Protein 6XIP (pdb70)

Solvent-accessible surface area: 19230 Å² total; per-residue (Å²): 135,82,83,75,28,68,46,0,53,71,0,0,72,21,0,23,35,2,0,84,48,36,43,7,85,49,18,71,165,52,32,60,90,0,48,97,21,26,56,31,0,63,147,8,183,72,22,90,52,0,21,76,49,0,4,4,0,0,0,2,1,12,30,44,94,70,37,26,95,31,97,118,93,123,63,55,160,90,26,63,65,42,20,68,79,0,18,54,30,0,156,113,3,100,32,110,13,0,38,48,0,25,65,16,8,119,74,30,0,18,0,62,54,38,0,26,54,93,93,64,22,138,2,67,0,18,0,34,60,30,105,10,12,113,130,10,10,118,51,86,50,1,64,0,6,75,13,81,0,94,19,92,96,2,31,23,65,94,93,136,86,8,106,62,104,62,11,40,130,134,48,6,111,118,22,34,60,62,0,49,2,36,0,49,42,22,157,111,96,93,63,29,81,68,0,48,70,0,0,73,19,0,23,42,2,0,115,60,26,178,19,112,96,113,31,156,59,36,60,55,0,46,98,19,25,53,34,0,66,135,3,184,73,15,93,62,0,18,49,45,0,5,4,0,0,0,1,0,14,20,48,138,79,44,25,88,22,38,125,16,36,122,159,151,191,65,143,86,21,61,64,52,15,63,79,0,8,54,39,0,124,137,4,93,30,115,14,0,37,41,0,14,54,12,6,40,48,29,0,25,0,53,43,34,1,28,34,90,73,64,24,103,1,49,0,20,0,31,62,52,108,12,15,87,34,9,11,114,51,78,48,0,62,0,7,79,12,87,1,94,13,86,71,2,23,20,58,97,88,136,112,7,128,53,100,63,14,34,130,124,39,11,106,114,24,30,61,59,0,59,1,16,0,51,18,42,95,77,60

Foldseek 3Di:
DVVVLVVLLVVLVVLLVVCVVLVCVVVPVVNVLSVVLSVCSVVPPDVVSNVVSVVVNVVVVVVPPPSDDVVD/DVVVVVVVVVVVVVVVVLVVVVDPLSVQQVVCVVVVWHWPDPDDDDFFDKTKTKAFALVSCVVADDPQWGQHSNFIWGWDFKAAPVRHTDDPVQSDPVRRVVTRDTIMTMTTTHD/DVVCLVVLLVVLVVLLVVVVVLCPDPPDPVNVLSVVLSVCSNVDDDVVSNVVSVVVNVVVVVPPPPSDDVVVVVD/DVVVVVVVVVVVVVVVVLVVVVDPLSVQQVVCVVVVFHWPDDDDLAQPDKTKTKAFALVSCVVADDQQWGQHSNFIWGWDFKAAPVRHTDDPVQSDPVNRVVTHDTIMTITGTDDHD

GO terms:
  GO:0060090 molecular adaptor activity (F, IDA)
  GO:0039718 double membrane vesicle viral factory (C, IDA)
  GO:0005737 cytoplasm (C, IDA)
  GO:0039606 symbiont-mediated suppression of host translation initiation (P, IDA)
  GO:0039694 viral RNA genome replication (P, IDA)
  GO:0003724 RNA helicase activity (F, IDA)
  GO:0052170 symbiont-mediated suppression of host innate immune response (P, IDA)
  GO:0140311 protein sequestering activity (F, IDA)
  GO:0004843 cysteine-type deubiquitinase activity (F, EXP)
  GO:0042025 host cell nucleus (C, EXP)
  GO:0044165 host cell endoplasmic reticulum (C, EXP)
  GO:0044174 host cell endosome (C, EXP)
  GO:0044177 host cell Golgi apparatus (C, EXP)
  GO:0030430 host cell cytoplasm (C, EXP)
  GO:0034062 5'-3' RNA polymerase activity (F, EXP)
  GO:0000175 3'-5'-RNA exonuclease activity (F, TAS)
  GO:0062243 double membrane vesicle viral factory outer membrane (C, TAS)
  GO:0003968 RNA-directed RNA polymerase activity (F, TAS)
  GO:0016892 RNA endonuclease activity producing 3'-phosphomonoesters, hydrolytic mechanism (F, TAS)
  GO:0032574 5'-3' RNA helicase activity (F, TAS)

B-factor: mean 35.48, std 13.82, range [15.87, 94.34]

Radius of gyration: 24.11 Å; Cα contacts (8 Å, |Δi|>4): 597; chains: 4; bounding box: 56×61×61 Å

Nearest PDB structures (foldseek):
  6xip-assembly1_B  TM=9.701E-01  e=1.109E-21  Severe acute respiratory syndrome coronavirus 2
  2ahm-assembly1_F-2  TM=9.724E-01  e=2.966E-21  Severe acute respiratory syndrome-related coronavirus
  2ahm-assembly1_E-2  TM=9.595E-01  e=5.669E-20  Severe acute respiratory syndrome-related coronavirus
  2ahm-assembly1_G  TM=9.349E-01  e=5.331E-20  Severe acute respiratory syndrome-related coronavirus
  3ub0-assembly2_D  TM=8.926E-01  e=1.169E-12  Feline infectious peritonitis virus (strain 79-1146)

Organism: Severe acute respiratory syndrome coronavirus 2 (NCBI:txid2697049)

Sequence (379 aa):
NASKMSSDVKCTSVVLLSVLQQQLRVESSSKLWAQCVQLHNDILLAKDTTEAFEKMVSLLSVLLSMQGAVDINKDKRAKVTSAMQTMLFTMLRKLDNDALNNIINNARDGCVPLNIIPLTTAAKLMVVIPDYNTYKNTCDGTTFTYASALWEIQQVVDADSKIVQLSEISMDNSPNLAWPLIVTTALRANNASKMSDVKCTSVVLLSVLQQLRVESSSSKLWAQCVQLHNDILLAKDTTEAFEKMVSLLSVLLSMQGAVDINKLCEDKRAKVTSAMQTMLFTMLRKLDNDALNNIINNARDGCVPLNIIPLLTTTTAAAAKKLMVVIPDYNTYKNTCDGTTFTYASALWEIQQVVVDADSKIVQLSEISMDNSPNLAWPLIVTALRANSA

Secondary structure (DSSP, 8-state):
-HHHHHHHHHHHHHHHHHHHHTTGGGSHHHHHHHHHHHHHHHT-SSHHHHHHHHHHHHHHHHHSTTTS-S--/-HHHHHHHHHHHHHHHHHHHH--HHHHHHHHHHHTT--BSSPPP-STT-EEEEEE-SHHHHHHHEETTEEEETTEEEEEEEEE-TTS-B--GGG-STTTGGGS-SSEEEEEEE--/-GGGHHHHHHHHHHHHHHHHHTT--TTSHHHHHHHHHHHHHHH-SSHHHHHHHHHHHHHHHHTSTTTS-HHHHT-/-HHHHHHHHHHHHHHHHHHHH--HHHHHHHHHHHTT--BSSPPP-STT-EEEEEE-SHHHHHHHEETTEEEETTEEEEEEEEE-TTS-B--GGG-STTTGGGS-SSEEEEEEESS--

Structure (mmCIF, N/CA/C/O backbone):
data_6XIP
#
_entry.id   6XIP
#
_cell.length_a   35.621
_cell.length_b   119.897
_cell.length_c   43.378
_cell.angle_alpha   90.000
_cell.angle_beta   92.158
_cell.angle_gamma   90.000
#
_symmetry.space_group_name_H-M   'P 1 21 1'
#
loop_
_entity.id
_entity.type
_entity.pdbx_description
1 polymer 'Non-structural protein 7'
2 polymer 'Non-structural protein 8'
3 non-polymer 1,2-ETHANEDIOL
4 water water
#
loop_
_atom_site.group_PDB
_atom_site.id
_atom_site.type_symbol
_atom_site.label_atom_id
_atom_site.label_alt_id
_atom_site.label_comp_id
_atom_site.label_asym_id
_atom_site.label_entity_id
_atom_site.label_seq_id
_atom_site.pdbx_PDB_ins_code
_atom_site.Cartn_x
_atom_site.Cartn_y
_atom_site.Cartn_z
_atom_site.occupancy
_atom_site.B_iso_or_equiv
_atom_site.auth_seq_id
_atom_site.auth_comp_id
_atom_site.auth_asym_id
_atom_site.auth_atom_id
_atom_site.pdbx_PDB_model_num
ATOM 1 N N . ASN A 1 2 ? 14.97700 12.14200 -14.08100 1.000 61.44357 -1 ASN A N 1
ATOM 2 C CA . ASN A 1 2 ? 13.99000 12.71900 -13.16700 1.000 64.60784 -1 ASN A CA 1
ATOM 3 C C . ASN A 1 2 ? 12.69900 11.89000 -13.09200 1.000 66.21916 -1 ASN A C 1
ATOM 4 O O . ASN A 1 2 ? 12.17100 11.65600 -12.00600 1.000 67.80679 -1 ASN A O 1
ATOM 9 N N . ALA A 1 3 ? 12.18400 11.46300 -14.25000 1.000 63.69760 0 ALA A N 1
ATOM 10 C CA . ALA A 1 3 ? 10.92200 10.72600 -14.26000 1.000 59.29895 0 ALA A CA 1
ATOM 11 C C . ALA A 1 3 ? 11.05000 9.40100 -13.52200 1.000 55.18112 0 ALA A C 1
ATOM 12 O O . ALA A 1 3 ? 10.14000 8.99900 -12.78800 1.000 53.45840 0 ALA A O 1
ATOM 14 N N . SER A 1 4 ? 12.17500 8.70600 -13.69300 1.000 53.30886 1 SER A N 1
ATOM 15 C CA . SER A 1 4 ? 12.33100 7.43500 -12.99300 1.000 49.92354 1 SER A CA 1
ATOM 16 C C . SER A 1 4 ? 12.49600 7.65300 -11.49700 1.000 45.33767 1 SER A C 1
ATOM 17 O O . SER A 1 4 ? 12.07400 6.80700 -10.69100 1.000 40.36265 1 SER A O 1
ATOM 20 N N . LYS A 1 5 ? 13.09400 8.78400 -11.10700 1.000 44.12515 2 LYS A N 1
ATOM 21 C CA . LYS A 1 5 ? 13.12700 9.13500 -9.69500 1.000 42.10833 2 LYS A CA 1
ATOM 22 C C . LYS A 1 5 ? 11.71500 9.29600 -9.16700 1.000 36.39299 2 LYS A C 1
ATOM 23 O O . LYS A 1 5 ? 11.39800 8.82800 -8.06600 1.000 33.89274 2 LYS A O 1
ATOM 29 N N . MET A 1 6 ? 10.82900 9.88500 -9.98100 1.000 37.00132 3 MET A N 1
ATOM 30 C CA . MET A 1 6 ? 9.43100 10.05800 -9.58800 1.000 36.36438 3 MET A CA 1
ATOM 31 C C . MET A 1 6 ? 8.73900 8.71800 -9.33100 1.000 30.62866 3 MET A C 1
ATOM 32 O O . MET A 1 6 ? 8.07800 8.54400 -8.30700 1.000 29.21149 3 MET A O 1
ATOM 37 N N A SER A 1 7 ? 8.88700 7.75800 -10.23700 0.598 27.98653 4 SER A N 1
ATOM 38 N N B SER A 1 7 ? 8.93100 7.75900 -10.23400 0.402 30.04534 4 SER A N 1
ATOM 39 C CA A SER A 1 7 ? 8.27500 6.44800 -10.03900 0.598 27.14603 4 SER A CA 1
ATOM 40 C CA B SER A 1 7 ? 8.30600 6.42100 -10.07700 0.402 29.08584 4 SER A CA 1
ATOM 41 C C A SER A 1 7 ? 8.84900 5.75200 -8.80300 0.598 25.26925 4 SER A C 1
ATOM 42 C C B SER A 1 7 ? 8.86300 5.73400 -8.82600 0.402 26.50565 4 SER A C 1
ATOM 43 O O A SER A 1 7 ? 8.10400 5.16300 -7.99700 0.598 22.29976 4 SER A O 1
ATOM 44 O O B SER A 1 7 ? 8.06400 5.19700 -8.04300 0.402 25.57036 4 SER A O 1
ATOM 49 N N . ASP A 1 8 ? 10.17000 5.86600 -8.59300 1.000 24.55481 5 ASP A N 1
ATOM 50 C CA . ASP A 1 8 ? 10.78100 5.21700 -7.43500 1.000 22.08108 5 ASP A CA 1
ATOM 51 C C . ASP A 1 8 ? 10.30500 5.82900 -6.12600 1.000 21.80290 5 ASP A C 1
ATOM 52 O O . ASP A 1 8 ? 10.05500 5.10900 -5.15300 1.000 20.31989 5 ASP A O 1
ATOM 57 N N . VAL A 1 9 ? 10.20800 7.15900 -6.05800 1.000 20.19209 6 VAL A N 1
ATOM 58 C CA . VAL A 1 9 ? 9.74600 7.75500 -4.81000 1.000 21.05407 6 VAL A CA 1
ATOM 59 C C . VAL A 1 9 ? 8.27000 7.42500 -4.54700 1.000 20.06875 6 VAL A C 1
ATOM 60 O O . VAL A 1 9 ? 7.86300 7.20600 -3.38800 1.000 20.23196 6 VAL A O 1
ATOM 64 N N . LYS A 1 10 ? 7.44100 7.35500 -5.60600 1.000 19.45084 7 LYS A N 1
ATOM 65 C CA . LYS A 1 10 ? 6.05700 6.94000 -5.41100 1.000 19.04710 7 LYS A CA 1
ATOM 66 C C . LYS A 1 10 ? 5.98800 5.49800 -4.89600 1.000 19.14265 7 LYS A C 1
ATOM 67 O O . LYS A 1 10 ? 5.22200 5.18500 -3.97500 1.000 19.10034 7 LYS A O 1
ATOM 73 N N . CYS A 1 11 ? 6.78300 4.59800 -5.49400 1.000 17.62426 8 CYS A N 1
ATOM 74 C CA . CYS A 1 11 ? 6.79300 3.22600 -4.99800 1.000 17.66985 8 CYS A CA 1
ATOM 75 C C . CYS A 1 11 ? 7.20900 3.17600 -3.51900 1.000 17.63514 8 CYS A C 1
ATOM 76 O O . CYS A 1 11 ? 6.60700 2.44800 -2.69000 1.000 17.18574 8 CYS A O 1
ATOM 79 N N . THR A 1 12 ? 8.24700 3.93200 -3.18800 1.000 20.76845 9 THR A N 1
ATOM 80 C CA . THR A 1 12 ? 8.75000 3.95200 -1.82000 1.000 20.51880 9 THR A CA 1
ATOM 81 C C . THR A 1 12 ? 7.69500 4.47600 -0.87100 1.000 20.32698 9 THR A C 1
ATOM 82 O O . THR A 1 12 ? 7.60400 3.99600 0.25900 1.000 19.36163 9 THR A O 1
ATOM 86 N N . SER A 1 13 ? 6.86200 5.43000 -1.31000 1.000 20.49080 10 SER A N 1
ATOM 87 C CA . SER A 1 13 ? 5.84500 5.94100 -0.39400 1.000 19.09579 10 SER A CA 1
ATOM 88 C C . SER A 1 13 ? 4.80200 4.89000 -0.06300 1.000 17.00746 10 SER A C 1
ATOM 89 O O . SER A 1 13 ? 4.27300 4.87100 1.06400 1.000 17.18565 10 SER A O 1
ATOM 92 N N . VAL A 1 14 ? 4.50600 4.00600 -1.03800 1.000 15.86895 11 VAL A N 1
ATOM 93 C CA . VAL A 1 14 ? 3.55300 2.94300 -0.75400 1.000 18.04674 11 VAL A CA 1
ATOM 94 C C . VAL A 1 14 ? 4.16200 1.95500 0.24300 1.000 17.15231 11 VAL A C 1
ATOM 95 O O . VAL A 1 14 ? 3.47900 1.46100 1.14700 1.000 17.99929 11 VAL A O 1
ATOM 99 N N . VAL A 1 15 ? 5.44900 1.65300 0.07000 1.000 16.77196 12 VAL A N 1
ATOM 100 C CA . VAL A 1 15 ? 6.13500 0.79300 1.03900 1.000 19.14525 12 VAL A CA 1
ATOM 101 C C . VAL A 1 15 ? 6.11200 1.43100 2.42300 1.000 18.45534 12 VAL A C 1
ATOM 102 O O . VAL A 1 15 ? 5.84400 0.75300 3.42700 1.000 18.71413 12 VAL A O 1
ATOM 106 N N . LEU A 1 16 ? 6.40700 2.73000 2.49900 1.000 17.54347 13 LEU A N 1
ATOM 107 C CA . LEU A 1 16 ? 6.46400 3.39000 3.78600 1.000 18.31291 13 LEU A CA 1
ATOM 108 C C . LEU A 1 16 ? 5.10500 3.34500 4.47700 1.000 17.44191 13 LEU A C 1
ATOM 109 O O . LEU A 1 16 ? 5.02600 3.06200 5.68600 1.000 18.71229 13 LEU A O 1
ATOM 114 N N . LEU A 1 17 ? 4.01900 3.62700 3.74200 1.000 17.85835 14 LEU A N 1
ATOM 115 C CA . LEU A 1 17 ? 2.70300 3.50100 4.36100 1.000 17.92872 14 LEU A CA 1
ATOM 116 C C . LEU A 1 17 ? 2.44200 2.07200 4.83900 1.000 18.26439 14 LEU A C 1
ATOM 117 O O . LEU A 1 17 ? 1.86700 1.88800 5.91200 1.000 18.00778 14 LEU A O 1
ATOM 122 N N . SER A 1 18 ? 2.82600 1.04800 4.03700 1.000 18.15897 15 SER A N 1
ATOM 123 C CA . SER A 1 18 ? 2.64900 -0.34100 4.48400 1.000 18.48180 15 SER A CA 1
ATOM 124 C C . SER A 1 18 ? 3.44600 -0.65400 5.75000 1.000 19.34169 15 SER A C 1
ATOM 125 O O . SER A 1 18 ? 2.94800 -1.35200 6.64300 1.000 19.43537 15 SER A O 1
ATOM 128 N N . VAL A 1 19 ? 4.68700 -0.16700 5.83900 1.000 19.25656 16 VAL A N 1
ATOM 129 C CA . VAL A 1 19 ? 5.49600 -0.36100 7.05100 1.000 19.78376 16 VAL A CA 1
ATOM 130 C C . VAL A 1 19 ? 4.80000 0.26500 8.26300 1.000 20.12780 16 VAL A C 1
ATOM 131 O O . VAL A 1 19 ? 4.71800 -0.34500 9.34700 1.000 20.57055 16 VAL A O 1
ATOM 135 N N . LEU A 1 20 ? 4.25600 1.47800 8.10000 1.000 17.86510 17 LEU A N 1
ATOM 136 C CA . LEU A 1 20 ? 3.50500 2.09600 9.21100 1.000 19.49958 17 LEU A CA 1
ATOM 137 C C . LEU A 1 20 ? 2.24500 1.30200 9.56400 1.000 21.66610 17 LEU A C 1
ATOM 138 O O . LEU A 1 20 ? 1.86100 1.16900 10.75400 1.000 22.41743 17 LEU A O 1
ATOM 143 N N A GLN A 1 21 ? 1.57500 0.76500 8.54000 0.598 20.05731 18 GLN A N 1
ATOM 144 N N B GLN A 1 21 ? 1.57600 0.76100 8.54500 0.402 20.55035 18 GLN A N 1
ATOM 145 C CA A GLN A 1 21 ? 0.39300 -0.05200 8.79200 0.598 22.46745 18 GLN A CA 1
ATOM 146 C CA B GLN A 1 21 ? 0.38900 -0.04500 8.80900 0.402 22.10796 18 GLN A CA 1
ATOM 147 C C A GLN A 1 21 ? 0.74100 -1.28900 9.62000 0.598 23.21304 18 GLN A C 1
ATOM 148 C C B GLN A 1 21 ? 0.73700 -1.29200 9.62200 0.402 22.86260 18 GLN A C 1
ATOM 149 O O A GLN A 1 21 ? 0.02000 -1.64300 10.57000 0.598 23.33071 18 GLN A O 1
ATOM 150 O O B GLN A 1 21 ? 0.01100 -1.66000 10.56000 0.402 22.65427 18 GLN A O 1
ATOM 161 N N . GLN A 1 22 ? 1.85100 -1.94700 9.28800 1.000 22.62429 19 GLN A N 1
ATOM 162 C CA . GLN A 1 22 ? 2.23800 -3.15400 10.01800 1.000 27.88706 19 GLN A CA 1
ATOM 163 C C . GLN A 1 22 ? 2.66400 -2.81700 11.44100 1.000 25.82345 19 GLN A C 1
ATOM 164 O O . GLN A 1 22 ? 2.55100 -3.66300 12.34200 1.000 27.28327 19 GLN A O 1
ATOM 170 N N . LEU A 1 23 ? 3.09800 -1.57800 11.65100 1.000 25.87875 20 LEU A N 1
ATOM 171 C CA . LEU A 1 23 ? 3.47800 -1.12500 13.01000 1.000 24.93975 20 LEU A CA 1
ATOM 172 C C . LEU A 1 23 ? 2.22200 -0.69200 13.76500 1.000 26.30763 20 LEU A C 1
ATOM 173 O O . LEU A 1 23 ? 2.38200 -0.07100 14.82100 1.000 30.70765 20 LEU A O 1
ATOM 178 N N . ARG A 1 24 ? 1.03900 -0.98200 13.23300 1.000 27.35421 21 ARG A N 1
ATOM 179 C CA . ARG A 1 24 ? -0.25500 -0.74600 13.92800 1.000 28.13260 21 ARG A CA 1
ATOM 180 C C . ARG A 1 24 ? -0.61200 0.73600 14.06400 1.000 27.19858 21 ARG A C 1
ATOM 181 O O . ARG A 1 24 ? -1.41300 1.05900 14.94100 1.000 30.15348 21 ARG A O 1
ATOM 189 N N . VAL A 1 25 ? -0.08900 1.57400 13.17300 1.000 26.97971 22 VAL A N 1
ATOM 190 C CA . VAL A 1 25 ? -0.39900 3.03000 13.21300 1.000 28.41113 22 VAL A CA 1
ATOM 191 C C . VAL A 1 25 ? -1.87600 3.26100 12.86000 1.000 31.64976 22 VAL A C 1
ATOM 192 O O . VAL A 1 25 ? -2.42900 4.27000 13.30000 1.000 33.48076 22 VAL A O 1
ATOM 196 N N . GLU A 1 26 ? -2.50200 2.33900 12.12900 1.000 32.27416 23 GLU A N 1
ATOM 197 C CA . GLU A 1 26 ? -3.88900 2.55500 11.74600 1.000 35.13506 23 GLU A CA 1
ATOM 198 C C . GLU A 1 26 ? -4.80200 2.71800 12.95200 1.000 38.96621 23 GLU A C 1
ATOM 199 O O . GLU A 1 26 ? -5.77600 3.48100 12.88900 1.000 40.71433 23 GLU A O 1
ATOM 205 N N . SER A 1 27 ? -4.50800 2.02600 14.06500 1.000 40.53049 24 SER A N 1
ATOM 206 C CA . SER A 1 27 ? -5.37200 2.13700 15.23300 1.000 44.41218 24 SER A CA 1
ATOM 207 C C . SER A 1 27 ? -5.38700 3.54900 15.79600 1.000 46.95663 24 SER A C 1
ATOM 208 O O . SER A 1 27 ? -6.33200 3.91500 16.50000 1.000 52.02003 24 SER A O 1
ATOM 211 N N . SER A 1 28 ? -4.36800 4.34700 15.49900 1.000 44.16305 25 SER A N 1
ATOM 212 C CA . SER A 1 28 ? -4.29400 5.73800 15.93300 1.000 42.99997 25 SER A CA 1
ATOM 213 C C . SER A 1 28 ? -4.89100 6.57400 14.80600 1.000 41.24927 25 SER A C 1
ATOM 214 O O . SER A 1 28 ? -4.18200 7.03900 13.91000 1.000 40.09533 25 SER A O 1
ATOM 217 N N . SER A 1 29 ? -6.21800 6.75900 14.85000 1.000 44.07170 26 SER A N 1
ATOM 218 C CA . SER A 1 29 ? -6.95100 7.10200 13.63000 1.000 46.38768 26 SER A CA 1
ATOM 219 C C . SER A 1 29 ? -6.52600 8.44400 13.04400 1.000 46.84752 26 SER A C 1
ATOM 220 O O . SER A 1 29 ? -6.44500 8.58500 11.81900 1.000 47.86956 26 SER A O 1
ATOM 223 N N . LYS A 1 30 ? -6.25100 9.44600 13.87800 1.000 43.77095 27 LYS A N 1
ATOM 224 C CA . LYS A 1 30 ? -5.94000 10.74700 13.28600 1.000 42.93734 27 LYS A CA 1
ATOM 225 C C . LYS A 1 30 ? -4.52300 10.81500 12.73700 1.000 39.52909 27 LYS A C 1
ATOM 226 O O . LYS A 1 30 ? -4.29400 11.43100 11.68600 1.000 40.34985 27 LYS A O 1
ATOM 232 N N . LEU A 1 31 ? -3.55800 10.20100 13.42700 1.000 35.34643 28 LEU A N 1
ATOM 233 C CA . LEU A 1 31 ? -2.21900 10.09200 12.86300 1.000 30.90765 28 LEU A CA 1
ATOM 234 C C . LEU A 1 31 ? -2.25400 9.30800 11.56000 1.000 28.30789 28 LEU A C 1
ATOM 235 O O . LEU A 1 31 ? -1.60100 9.68400 10.57500 1.000 28.46945 28 LEU A O 1
ATOM 240 N N . TRP A 1 32 ? -3.01200 8.20400 11.54300 1.000 27.76239 29 TRP A N 1
ATOM 241 C CA . TRP A 1 32 ? -3.12600 7.40500 10.32800 1.000 28.34173 29 TRP A CA 1
ATOM 242 C C . TRP A 1 32 ? -3.71900 8.22100 9.19000 1.000 26.03230 29 TRP A C 1
ATOM 243 O O . TRP A 1 32 ? -3.25800 8.13100 8.04900 1.000 25.50871 29 TRP A O 1
ATOM 254 N N . ALA A 1 33 ? -4.74300 9.01300 9.48000 1.000 28.86663 30 ALA A N 1
ATOM 255 C CA . ALA A 1 33 ? -5.32300 9.85500 8.44000 1.000 28.33993 30 ALA A CA 1
ATOM 256 C C . ALA A 1 33 ? -4.29000 10.80000 7.84800 1.000 27.29939 30 ALA A C 1
ATOM 257 O O . ALA A 1 33 ? -4.28000 11.02100 6.62600 1.000 28.26483 30 ALA A O 1
ATOM 259 N N . GLN A 1 34 ? -3.44000 11.40000 8.69600 1.000 27.83903 31 GLN A N 1
ATOM 260 C CA . GLN A 1 34 ? -2.36200 12.25300 8.19100 1.000 24.66324 31 GLN A CA 1
ATOM 261 C C . GLN A 1 34 ? -1.40400 11.47400 7.30700 1.000 23.61695 31 GLN A C 1
ATOM 262 O O . GLN A 1 34 ? -0.94100 11.98500 6.27300 1.000 23.57768 31 GLN A O 1
ATOM 268 N N . CYS A 1 35 ? -1.06900 10.24700 7.71400 1.000 22.71478 32 CYS A N 1
ATOM 269 C CA . CYS A 1 35 ? -0.14300 9.44700 6.91000 1.000 20.40603 32 CYS A CA 1
ATOM 270 C C . CYS A 1 35 ? -0.72200 9.12600 5.53700 1.000 20.79246 32 CYS A C 1
ATOM 271 O O . CYS A 1 35 ? -0.00900 9.17100 4.52400 1.000 19.56372 32 CYS A O 1
ATOM 274 N N . VAL A 1 36 ? -1.99500 8.74300 5.50300 1.000 20.69586 33 VAL A N 1
ATOM 275 C CA . VAL A 1 36 ? -2.66800 8.45100 4.23300 1.000 21.43692 33 VAL A CA 1
ATOM 276 C C . VAL A 1 36 ? -2.67000 9.67300 3.34000 1.000 22.26145 33 VAL A C 1
ATOM 277 O O . VAL A 1 36 ? -2.39700 9.58200 2.13800 1.000 20.73577 33 VAL A O 1
ATOM 281 N N . GLN A 1 37 ? -2.97000 10.83300 3.91700 1.000 22.19075 34 GLN A N 1
ATOM 282 C CA . GLN A 1 37 ? 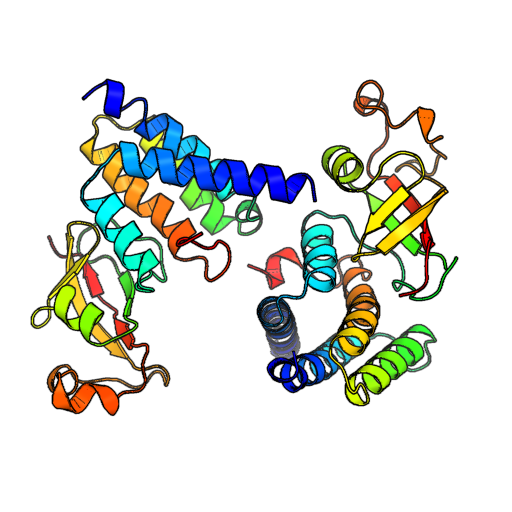-3.00600 12.05300 3.11800 1.000 22.57262 34 GLN A CA 1
ATOM 283 C C . GLN A 1 37 ? -1.63400 12.37300 2.53000 1.000 21.66222 34 GLN A C 1
ATOM 284 O O . GLN A 1 37 ? -1.52400 12.79800 1.36100 1.000 21.98889 34 GLN A O 1
ATOM 290 N N . LEU A 1 38 ? -0.57000 12.16700 3.31100 1.000 19.48029 35 LEU A N 1
ATOM 291 C CA . LEU A 1 38 ? 0.76000 12.39900 2.75600 1.000 17.60016 35 LEU A CA 1
ATOM 292 C C . LEU A 1 38 ? 1.08500 11.42600 1.62800 1.000 19.17573 35 LEU A C 1
ATOM 293 O O . LEU A 1 38 ? 1.65800 11.80800 0.60400 1.000 19.22775 35 LEU A O 1
ATOM 298 N N . HIS A 1 39 ? 0.81200 10.13700 1.84700 1.000 18.37301 36 HIS A N 1
ATOM 299 C CA . HIS A 1 39 ? 0.97900 9.13800 0.79000 1.000 17.68679 36 HIS A CA 1
ATOM 300 C C . HIS A 1 39 ? 0.23600 9.55800 -0.48300 1.000 18.34153 36 HIS A C 1
ATOM 301 O O . HIS A 1 39 ? 0.76500 9.44400 -1.60000 1.000 17.98566 36 HIS A O 1
ATOM 308 N N . ASN A 1 40 ? -1.00200 10.00900 -0.32700 1.000 18.26539 37 ASN A N 1
ATOM 309 C CA . ASN A 1 40 ? -1.78400 10.40200 -1.48700 1.000 18.79917 37 ASN A CA 1
ATOM 310 C C . ASN A 1 40 ? -1.14800 11.60800 -2.16200 1.000 20.77715 37 ASN A C 1
ATOM 311 O O . ASN A 1 40 ? -1.06600 11.67700 -3.40000 1.000 21.48096 37 ASN A O 1
ATOM 316 N N . ASP A 1 41 ? -0.65300 12.55600 -1.35600 1.000 20.31343 38 ASP A N 1
ATOM 317 C CA . ASP A 1 41 ? -0.00200 13.72700 -1.92900 1.000 22.24309 38 ASP A CA 1
ATOM 318 C C . ASP A 1 41 ? 1.22000 13.33300 -2.74800 1.000 21.36718 38 ASP A C 1
ATOM 319 O O . ASP A 1 41 ? 1.50100 13.93800 -3.79200 1.000 23.86290 38 ASP A O 1
ATOM 324 N N . ILE A 1 42 ? 1.96400 12.32300 -2.28500 1.000 19.46823 39 ILE A N 1
ATOM 325 C CA . ILE A 1 42 ? 3.14900 11.89300 -3.01400 1.000 18.56109 39 ILE A CA 1
ATOM 326 C C . ILE A 1 42 ? 2.74900 11.24800 -4.32900 1.000 19.58173 39 ILE A C 1
ATOM 327 O O . ILE A 1 42 ? 3.33500 11.53400 -5.38000 1.000 19.87892 39 ILE A O 1
ATOM 332 N N . LEU A 1 43 ? 1.74000 10.37400 -4.28500 1.000 19.28896 40 LEU A N 1
ATOM 333 C CA . LEU A 1 43 ? 1.28200 9.71700 -5.51100 1.000 20.70259 40 LEU A CA 1
ATOM 334 C C . LEU A 1 43 ? 0.74100 10.71800 -6.53100 1.000 21.49818 40 LEU A C 1
ATOM 335 O O . LEU A 1 43 ? 0.84200 10.47700 -7.73600 1.000 21.27259 40 LEU A O 1
ATOM 340 N N . LEU A 1 44 ? 0.14900 11.81300 -6.07000 1.000 22.39810 41 LEU A N 1
ATOM 341 C CA . LEU A 1 44 ? -0.36400 12.85000 -6.96800 1.000 24.20918 41 LEU A CA 1
ATOM 342 C C . LEU A 1 44 ? 0.61200 13.98400 -7.23100 1.000 25.98733 41 LEU A C 1
ATOM 343 O O . LEU A 1 44 ? 0.24000 14.93700 -7.94800 1.000 32.47573 41 LEU A O 1
ATOM 348 N N . ALA A 1 45 ? 1.83700 13.89000 -6.73500 1.000 26.33035 42 ALA A N 1
ATOM 349 C CA . ALA A 1 45 ? 2.77200 15.00600 -6.78400 1.000 29.52472 42 ALA A CA 1
ATOM 350 C C . ALA A 1 45 ? 3.05000 15.42900 -8.21400 1.000 37.04610 42 ALA A C 1
ATOM 351 O O . ALA A 1 45 ? 3.28900 14.59600 -9.08700 1.000 34.56523 42 ALA A O 1
ATOM 353 N N . LYS A 1 46 ? 3.12300 16.74500 -8.40500 1.000 45.06014 43 LYS A N 1
ATOM 354 C CA . LYS A 1 46 ? 3.40400 17.31300 -9.71700 1.000 53.25610 43 LYS A CA 1
ATOM 355 C C . LYS A 1 46 ? 4.85700 17.09700 -10.11900 1.000 50.53493 43 LYS A C 1
ATOM 356 O O . LYS A 1 46 ? 5.15500 16.77900 -11.27800 1.000 52.68531 43 LYS A O 1
ATOM 362 N N . ASP A 1 47 ? 5.77900 17.30000 -9.18800 1.000 44.15117 44 ASP A N 1
ATOM 363 C CA . ASP A 1 47 ? 7.18900 17.22300 -9.50300 1.000 41.78524 44 ASP A CA 1
ATOM 364 C C . ASP A 1 47 ? 7.89900 16.56200 -8.33900 1.000 37.13056 44 ASP A C 1
ATOM 365 O O . ASP A 1 47 ? 7.29900 16.29500 -7.28700 1.000 37.10001 44 ASP A O 1
ATOM 370 N N . THR A 1 48 ? 9.18600 16.28600 -8.52700 1.000 36.50518 45 THR A N 1
ATOM 371 C CA . THR A 1 48 ? 9.95100 15.54400 -7.49200 1.000 33.75192 45 THR A CA 1
ATOM 372 C C . THR A 1 48 ? 10.15200 16.41100 -6.24300 1.000 31.52757 45 THR A C 1
ATOM 373 O O . THR A 1 48 ? 10.21700 15.83700 -5.15900 1.000 29.82255 45 THR A O 1
ATOM 377 N N . THR A 1 49 ? 10.21700 17.73400 -6.40200 1.000 32.14710 46 THR A N 1
ATOM 378 C CA . THR A 1 49 ? 10.37700 18.57400 -5.21800 1.000 33.74334 46 THR A CA 1
ATOM 379 C C . THR A 1 49 ? 9.22900 18.37200 -4.24500 1.000 32.67355 46 THR A C 1
ATOM 380 O O . THR A 1 49 ? 9.45500 18.13500 -3.04900 1.000 34.69681 46 THR A O 1
ATOM 384 N N . GLU A 1 50 ? 7.98300 18.42000 -4.74400 1.000 32.56797 47 GLU A N 1
ATOM 385 C CA . GLU A 1 50 ? 6.83200 18.20700 -3.87500 1.000 31.64475 47 GLU A CA 1
ATOM 386 C C . GLU A 1 50 ? 6.81300 16.78400 -3.32900 1.000 26.88061 47 GLU A C 1
ATOM 387 O O . GLU A 1 50 ? 6.49800 16.57200 -2.15400 1.000 27.40382 47 GLU A O 1
ATOM 393 N N . ALA A 1 51 ? 7.14100 15.79300 -4.16200 1.000 24.89636 48 ALA A N 1
ATOM 394 C CA . ALA A 1 51 ? 7.11700 14.41800 -3.68300 1.000 20.83813 48 ALA A CA 1
ATOM 395 C C . ALA A 1 51 ? 8.08200 14.24500 -2.52600 1.000 20.49199 48 ALA A C 1
ATOM 396 O O . ALA A 1 51 ? 7.74900 13.61900 -1.52700 1.000 20.44280 48 ALA A O 1
ATOM 398 N N . PHE A 1 52 ? 9.29500 14.78000 -2.66400 1.000 21.87463 49 PHE A N 1
ATOM 399 C CA . PHE A 1 52 ? 10.28400 14.56800 -1.63400 1.000 21.40624 49 PHE A CA 1
ATOM 400 C C . PHE A 1 52 ? 9.95800 15.36500 -0.37500 1.000 21.14043 49 PHE A C 1
ATOM 401 O O . PHE A 1 52 ? 10.24400 14.89600 0.73000 1.000 21.83942 49 PHE A O 1
ATOM 409 N N . GLU A 1 53 ? 9.34800 16.55100 -0.49500 1.000 23.02432 50 GLU A N 1
ATOM 410 C CA . GLU A 1 53 ? 8.95900 17.26900 0.73100 1.000 23.76833 50 GLU A CA 1
ATOM 411 C C . GLU A 1 53 ? 7.89700 16.50200 1.51800 1.000 21.21334 50 GLU A C 1
ATOM 412 O O . GLU A 1 53 ? 7.97900 16.36000 2.75900 1.000 21.44355 50 GLU A O 1
ATOM 418 N N . LYS A 1 54 ? 6.90200 15.95000 0.79600 1.000 20.85070 51 LYS A N 1
ATOM 419 C CA . LYS A 1 54 ? 5.88300 15.16600 1.47200 1.000 20.17928 51 LYS A CA 1
ATOM 420 C C . LYS A 1 54 ? 6.47400 13.88200 2.02900 1.000 18.79215 51 LYS A C 1
ATOM 421 O O . LYS A 1 54 ? 6.04300 13.42300 3.09400 1.000 18.63705 51 LYS A O 1
ATOM 427 N N . MET A 1 55 ? 7.49000 13.32600 1.36700 1.000 18.63672 52 MET A N 1
ATOM 428 C CA . MET A 1 55 ? 8.12100 12.11600 1.91000 1.000 18.96095 52 MET A CA 1
ATOM 429 C C . MET A 1 55 ? 8.92000 12.41700 3.18100 1.000 18.16501 52 MET A C 1
ATOM 430 O O . MET A 1 55 ? 8.98000 11.57800 4.08300 1.000 18.91067 52 MET A O 1
ATOM 435 N N . VAL A 1 56 ? 9.48600 13.61800 3.29600 1.000 17.66931 53 VAL A N 1
ATOM 436 C CA . VAL A 1 56 ? 10.13200 14.00000 4.55800 1.000 17.05892 53 VAL A CA 1
ATOM 437 C C . VAL A 1 56 ? 9.11000 13.95600 5.68100 1.000 19.22439 53 VAL A C 1
ATOM 438 O O . VAL A 1 56 ? 9.36700 13.38200 6.75800 1.000 19.40206 53 VAL A O 1
ATOM 442 N N . SER A 1 57 ? 7.92600 14.54300 5.45900 1.000 18.95375 54 SER A N 1
ATOM 443 C CA . SER A 1 57 ? 6.90300 14.48600 6.51300 1.000 18.61682 54 SER A CA 1
ATOM 444 C C . SER A 1 57 ? 6.49700 13.03900 6.83300 1.000 18.82689 54 SER A C 1
ATOM 445 O O . SER A 1 57 ? 6.39300 12.63500 8.01000 1.000 19.07628 54 SER A O 1
ATOM 448 N N . LEU A 1 58 ? 6.20600 12.24300 5.78500 1.000 16.93086 55 LEU A N 1
ATOM 449 C CA . LEU A 1 58 ? 5.74300 10.87200 6.02600 1.000 19.40895 55 LEU A CA 1
ATOM 450 C C . LEU A 1 58 ? 6.81500 10.02900 6.72000 1.000 19.75340 55 LEU A C 1
ATOM 451 O O . LEU A 1 58 ? 6.51500 9.28000 7.66000 1.000 18.79666 55 LEU A O 1
ATOM 456 N N . LEU A 1 59 ? 8.05100 10.08800 6.23600 1.000 22.35574 56 LEU A N 1
ATOM 457 C CA . LEU A 1 59 ? 9.12300 9.34600 6.88300 1.000 19.25734 56 LEU A CA 1
ATOM 458 C C . LEU A 1 59 ? 9.32300 9.79300 8.32300 1.000 18.14565 56 LEU A C 1
ATOM 459 O O . LEU A 1 59 ? 9.67400 8.96500 9.18600 1.000 19.02358 56 LEU A O 1
ATOM 464 N N . SER A 1 60 ? 9.12000 11.07600 8.60300 1.000 17.93633 57 SER A N 1
ATOM 465 C CA . SER A 1 60 ? 9.30100 11.50600 9.97100 1.000 19.16645 57 SER A CA 1
ATOM 466 C C . SER A 1 60 ? 8.36300 10.79900 10.92600 1.000 23.52423 57 SER A C 1
ATOM 467 O O . SER A 1 60 ? 8.71000 10.64400 12.11000 1.000 25.59622 57 SER A O 1
ATOM 470 N N . VAL A 1 61 ? 7.17800 10.38800 10.47200 1.000 20.44360 58 VAL A N 1
ATOM 471 C CA . VAL A 1 61 ? 6.33600 9.56100 11.36100 1.000 19.98960 58 VAL A CA 1
ATOM 472 C C . VAL A 1 61 ? 7.09700 8.30300 11.83300 1.000 21.90779 58 VAL A C 1
ATOM 473 O O . VAL A 1 61 ? 7.16800 7.98900 13.04200 1.000 22.45394 58 VAL A O 1
ATOM 477 N N . LEU A 1 62 ? 7.67400 7.56000 10.89300 1.000 22.27404 59 LEU A N 1
ATOM 478 C CA . LEU A 1 62 ? 8.42500 6.35600 11.25600 1.000 21.52979 59 LEU A CA 1
ATOM 479 C C . LEU A 1 62 ? 9.62200 6.68400 12.15400 1.000 22.65772 59 LEU A C 1
ATOM 480 O O . LEU A 1 62 ? 9.86700 5.98500 13.15100 1.000 24.54439 59 LEU A O 1
ATOM 485 N N . LEU A 1 63 ? 10.35800 7.76000 11.83500 1.000 22.73128 60 LEU A N 1
ATOM 486 C CA . LEU A 1 63 ? 11.54200 8.11800 12.62200 1.000 23.15028 60 LEU A CA 1
ATOM 487 C C . LEU A 1 63 ? 11.19700 8.56200 14.03600 1.000 25.06928 60 LEU A C 1
ATOM 488 O O . LEU A 1 63 ? 12.05100 8.42900 14.93100 1.000 28.65314 60 LEU A O 1
ATOM 493 N N . SER A 1 64 ? 9.96800 9.03200 14.24100 1.000 25.59279 61 SER A N 1
ATOM 494 C CA . SER A 1 64 ? 9.50600 9.53800 15.56000 1.000 28.39172 61 SER A CA 1
ATOM 495 C C . SER A 1 64 ? 9.02200 8.39700 16.44800 1.000 30.75670 61 SER A C 1
ATOM 496 O O . SER A 1 64 ? 8.77800 8.65000 17.63600 1.000 34.46133 61 SER A O 1
ATOM 499 N N . MET A 1 65 ? 8.87300 7.19900 15.88800 1.000 34.44958 62 MET A N 1
ATOM 500 C CA . MET A 1 65 ? 8.30900 6.07800 16.67200 1.000 38.16989 62 MET A CA 1
ATOM 501 C C . MET A 1 65 ? 9.46800 5.43500 17.42200 1.000 48.76263 62 MET A C 1
ATOM 502 O O . MET A 1 65 ? 10.19200 4.62400 16.83600 1.000 50.63993 62 MET A O 1
ATOM 507 N N . GLN A 1 66 ? 9.61500 5.81400 18.69300 1.000 60.90847 63 GLN A N 1
ATOM 508 C CA . GLN A 1 66 ? 10.79900 5.37100 19.46300 1.000 70.06467 63 GLN A CA 1
ATOM 509 C C . GLN A 1 66 ? 10.81800 3.85100 19.60900 1.000 73.10446 63 GLN A C 1
ATOM 510 O O . GLN A 1 66 ? 9.81200 3.29100 20.05900 1.000 74.73608 63 GLN A O 1
ATOM 516 N N . GLY A 1 67 ? 11.95000 3.23900 19.27800 1.000 73.64784 64 GLY A N 1
ATOM 517 C CA . GLY A 1 67 ? 12.09900 1.78700 19.45600 1.000 75.03616 64 GLY A CA 1
ATOM 518 C C . GLY A 1 67 ? 11.16000 0.96700 18.58800 1.000 76.21324 64 GLY A C 1
ATOM 519 O O . GLY A 1 67 ? 11.26800 -0.26800 18.66100 1.000 78.37851 64 GLY A O 1
ATOM 520 N N . ALA A 1 68 ? 10.26500 1.58600 17.81000 1.000 73.21379 65 ALA A N 1
ATOM 521 C CA . ALA A 1 68 ? 9.36100 0.72900 17.04400 1.000 70.13843 65 ALA A CA 1
ATOM 522 C C . ALA A 1 68 ? 10.11900 -0.03700 15.97600 1.000 68.65381 65 ALA A C 1
ATOM 523 O O . ALA A 1 68 ? 9.76800 -1.17500 15.65000 1.000 67.96137 65 ALA A O 1
ATOM 525 N N . VAL A 1 69 ? 11.14500 0.58600 15.40300 1.000 67.44439 66 VAL A N 1
ATOM 526 C CA . VAL A 1 69 ? 12.07700 -0.06900 14.50200 1.000 66.11386 66 VAL A CA 1
ATOM 527 C C . VAL A 1 69 ? 13.48600 0.27400 14.96100 1.000 68.10323 66 VAL A C 1
ATOM 528 O O . VAL A 1 69 ? 13.69200 1.10600 15.84600 1.000 67.65574 66 VAL A O 1
ATOM 532 N N . ASP A 1 70 ? 14.46200 -0.37600 14.34400 1.000 68.54521 67 ASP A N 1
ATOM 533 C CA . ASP A 1 70 ? 15.86100 -0.13600 14.66900 1.000 69.86049 67 ASP A CA 1
ATOM 534 C C . ASP A 1 70 ? 16.56800 0.34500 13.40800 1.000 68.88928 67 ASP A C 1
ATOM 535 O O . ASP A 1 70 ? 16.95900 -0.46200 12.56200 1.000 69.34427 67 ASP A O 1
ATOM 540 N N . ILE A 1 71 ? 16.75100 1.66100 13.29700 1.000 68.56079 68 ILE A N 1
ATOM 541 C CA . ILE A 1 71 ? 17.24300 2.23300 12.04500 1.000 70.46133 68 ILE A CA 1
ATOM 542 C C . ILE A 1 71 ? 18.64400 1.73600 11.71100 1.000 71.18168 68 ILE A C 1
ATOM 543 O O . ILE A 1 71 ? 18.96600 1.51200 10.53500 1.000 70.19075 68 ILE A O 1
ATOM 548 N N . ASN A 1 72 ? 19.48700 1.52900 12.73100 1.000 70.82006 69 ASN A N 1
ATOM 549 C CA . ASN A 1 72 ? 20.84300 1.06900 12.47100 1.000 72.27862 69 ASN A CA 1
ATOM 550 C C . ASN A 1 72 ? 20.85100 -0.35200 11.90700 1.000 71.16897 69 ASN A C 1
ATOM 551 O O . ASN A 1 72 ? 21.63600 -0.65500 11.00000 1.000 74.25059 69 ASN A O 1
ATOM 556 N N . LYS A 1 73 ? 19.99000 -1.23200 12.42400 1.000 67.08636 70 LYS A N 1
ATOM 557 C CA . LYS A 1 73 ? 19.82300 -2.60500 11.89800 1.000 66.61695 70 LYS A CA 1
ATOM 558 C C . LYS A 1 73 ? 21.03300 -3.50400 12.13600 1.000 70.89932 70 LYS A C 1
ATOM 559 O O . LYS A 1 73 ? 21.32300 -4.39500 11.32600 1.000 73.49393 70 LYS A O 1
ATOM 565 N N . ASP B 2 2 ? 8.48800 -14.68300 14.44000 1.000 39.92447 78 ASP B N 1
ATOM 566 C CA . ASP B 2 2 ? 7.51700 -15.50500 13.70200 1.000 39.53454 78 ASP B CA 1
ATOM 567 C C . ASP B 2 2 ? 7.46800 -15.10100 12.22000 1.000 38.31923 78 ASP B C 1
ATOM 568 O O . ASP B 2 2 ? 8.27000 -14.27700 11.79900 1.000 35.95252 78 ASP B O 1
ATOM 573 N N . LYS B 2 3 ? 6.56600 -15.69600 11.42700 1.000 39.66406 79 LYS B N 1
ATOM 574 C CA . LYS B 2 3 ? 6.54900 -15.40900 9.99500 1.000 39.15379 79 LYS B CA 1
ATOM 575 C C . LYS B 2 3 ? 6.26800 -13.94200 9.74700 1.000 34.76772 79 LYS B C 1
ATOM 576 O O . LYS B 2 3 ? 6.85800 -13.32300 8.84000 1.000 32.98554 79 LYS B O 1
ATOM 582 N N . ARG B 2 4 ? 5.33400 -13.37100 10.52100 1.000 34.74306 80 ARG B N 1
ATOM 583 C CA . ARG B 2 4 ? 5.01100 -11.96100 10.34500 1.000 32.47486 80 ARG B CA 1
ATOM 584 C C . ARG B 2 4 ? 6.24400 -11.10400 10.56100 1.000 30.55249 80 ARG B C 1
ATOM 585 O O . ARG B 2 4 ? 6.48500 -10.15500 9.81300 1.000 28.94754 80 ARG B O 1
ATOM 593 N N . ALA B 2 5 ? 7.03800 -11.42400 11.58800 1.000 30.48618 81 ALA B N 1
ATOM 594 C CA . ALA B 2 5 ? 8.23900 -10.65100 11.87200 1.000 27.43862 81 ALA B CA 1
ATOM 595 C C . ALA B 2 5 ? 9.28100 -10.76300 10.76400 1.000 27.14678 81 ALA B C 1
ATOM 596 O O . ALA B 2 5 ? 9.98900 -9.78500 10.50000 1.000 27.18759 81 ALA B O 1
ATOM 598 N N . LYS B 2 6 ? 9.39400 -11.93800 10.10300 1.000 29.98683 82 LYS B N 1
ATOM 599 C CA . LYS B 2 6 ? 10.37500 -12.06400 9.03400 1.000 27.91767 82 LYS B CA 1
ATOM 600 C C . LYS B 2 6 ? 9.97500 -11.20200 7.83600 1.000 27.34049 82 LYS B C 1
ATOM 601 O O . LYS B 2 6 ? 10.82500 -10.54100 7.23200 1.000 25.68691 82 LYS B O 1
ATOM 607 N N . VAL B 2 7 ? 8.68400 -11.19700 7.49700 1.000 26.65646 83 VAL B N 1
ATOM 608 C CA . VAL B 2 7 ? 8.20400 -10.35700 6.40300 1.000 24.77715 83 VAL B CA 1
ATOM 609 C C . VAL B 2 7 ? 8.42700 -8.89100 6.73700 1.000 24.29732 83 VAL B C 1
ATOM 610 O O . VAL B 2 7 ? 8.86100 -8.09200 5.88800 1.000 22.52203 83 VAL B O 1
ATOM 614 N N . THR B 2 8 ? 8.12900 -8.51800 7.98100 1.000 24.15860 84 THR B N 1
ATOM 615 C CA . THR B 2 8 ? 8.27500 -7.12400 8.38500 1.000 22.81928 84 THR B CA 1
ATOM 616 C C . THR B 2 8 ? 9.71900 -6.68700 8.28400 1.000 23.31854 84 THR B C 1
ATOM 617 O O . THR B 2 8 ? 10.01900 -5.58900 7.79200 1.000 25.27230 84 THR B O 1
ATOM 621 N N . SER B 2 9 ? 10.63000 -7.53200 8.74000 1.000 23.32294 85 SER B N 1
ATOM 622 C CA . SER B 2 9 ? 12.03800 -7.20700 8.66000 1.000 23.91109 85 SER B CA 1
ATOM 623 C C . SER B 2 9 ? 12.46000 -7.01500 7.21000 1.000 25.93438 85 SER B C 1
ATOM 624 O O . SER B 2 9 ? 13.15600 -6.04200 6.87200 1.000 26.17492 85 SER B O 1
ATOM 627 N N . ALA B 2 10 ? 12.00000 -7.90300 6.32600 1.000 25.10267 86 ALA B N 1
ATOM 628 C CA . ALA B 2 10 ? 12.34200 -7.76900 4.91500 1.000 23.03338 86 ALA B CA 1
ATOM 629 C C . ALA B 2 10 ? 11.76300 -6.48400 4.32300 1.000 23.43226 86 ALA B C 1
ATOM 630 O O . ALA B 2 10 ? 12.42100 -5.79900 3.51200 1.000 24.30059 86 ALA B O 1
ATOM 632 N N . MET B 2 11 ? 10.53200 -6.15000 4.69800 1.000 23.07322 87 MET B N 1
ATOM 633 C CA . MET B 2 11 ? 9.92500 -4.94900 4.14100 1.000 20.71358 87 MET B CA 1
ATOM 634 C C . MET B 2 11 ? 10.64400 -3.69500 4.61800 1.000 21.60843 87 MET B C 1
ATOM 635 O O . MET B 2 11 ? 10.84900 -2.75700 3.82100 1.000 21.85067 87 MET B O 1
ATOM 640 N N . GLN B 2 12 ? 10.99500 -3.64200 5.91300 1.000 22.78591 88 GLN B N 1
ATOM 641 C CA . GLN B 2 12 ? 11.66000 -2.45600 6.45400 1.000 22.76743 88 GLN B CA 1
ATOM 642 C C . GLN B 2 12 ? 13.06000 -2.31100 5.87500 1.000 24.14230 88 GLN B C 1
ATOM 643 O O . GLN B 2 12 ? 13.50800 -1.19900 5.55500 1.000 24.53856 88 GLN B O 1
ATOM 649 N N . THR B 2 13 ? 13.75700 -3.44000 5.69000 1.000 24.20485 89 THR B N 1
ATOM 650 C CA . THR B 2 13 ? 15.07100 -3.38700 5.05900 1.000 26.27704 89 THR B CA 1
ATOM 651 C C . THR B 2 13 ? 14.96200 -2.83300 3.64400 1.000 25.02326 89 THR B C 1
ATOM 652 O O . THR B 2 13 ? 15.74000 -1.94900 3.25300 1.000 24.63609 89 THR B O 1
ATOM 656 N N . MET B 2 14 ? 13.97400 -3.31700 2.87300 1.000 23.08345 90 MET B N 1
ATOM 657 C CA . MET B 2 14 ? 13.80500 -2.84600 1.50800 1.000 23.98456 90 MET B CA 1
ATOM 658 C C . MET B 2 14 ? 13.44300 -1.3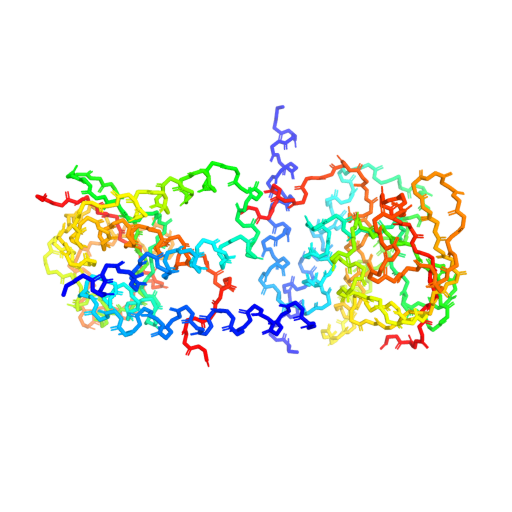6800 1.48900 1.000 22.82600 90 MET B C 1
ATOM 659 O O . MET B 2 14 ? 13.88700 -0.62400 0.60100 1.000 21.84756 90 MET B O 1
ATOM 664 N N . LEU B 2 15 ? 12.62600 -0.93200 2.45500 1.000 21.36380 91 LEU B N 1
ATOM 665 C CA . LEU B 2 15 ? 12.26300 0.48300 2.52700 1.000 20.86094 91 LEU B CA 1
ATOM 666 C C . LEU B 2 15 ? 13.51500 1.34200 2.60400 1.000 20.86991 91 LEU B C 1
ATOM 667 O O . LEU B 2 15 ? 13.65900 2.33000 1.86400 1.000 20.93260 91 LEU B O 1
ATOM 672 N N . PHE B 2 16 ? 14.44400 0.97700 3.50700 1.000 23.19891 92 PHE B N 1
ATOM 673 C CA . PHE B 2 16 ? 15.65000 1.80100 3.65300 1.000 23.00851 92 PHE B CA 1
ATOM 674 C C . PHE B 2 16 ? 16.59400 1.68100 2.46200 1.000 24.74009 92 PHE B C 1
ATOM 675 O O . PHE B 2 16 ? 17.28900 2.64800 2.12400 1.000 24.22585 92 PHE B O 1
ATOM 683 N N . 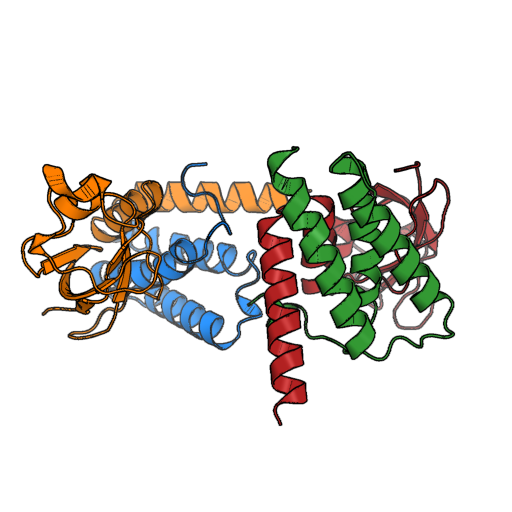THR B 2 17 ? 16.61600 0.51800 1.79700 1.000 23.85498 93 THR B N 1
ATOM 684 C CA . THR B 2 17 ? 17.41000 0.42100 0.58000 1.000 25.42707 93 THR B CA 1
ATOM 685 C C . THR B 2 17 ? 16.86300 1.34400 -0.51100 1.000 24.31111 93 THR B C 1
ATOM 686 O O . THR B 2 17 ? 17.64400 2.01600 -1.21800 1.000 24.90711 93 THR B O 1
ATOM 690 N N . MET B 2 18 ? 15.52200 1.37400 -0.67400 1.000 21.57809 94 MET B N 1
ATOM 691 C CA . MET B 2 18 ? 14.90600 2.30300 -1.61500 1.000 20.36326 94 MET B CA 1
ATOM 692 C C . MET B 2 18 ? 15.21200 3.75200 -1.24900 1.000 20.30275 94 MET B C 1
ATOM 693 O O . MET B 2 18 ? 15.54900 4.56000 -2.12800 1.000 21.16376 94 MET B O 1
ATOM 698 N N . LEU B 2 19 ? 15.07200 4.11100 0.03500 1.000 21.64139 95 LEU B N 1
ATOM 699 C CA . LEU B 2 19 ? 15.37500 5.48900 0.43300 1.000 22.68257 95 LEU B CA 1
ATOM 700 C C . LEU B 2 19 ? 16.82400 5.86200 0.11100 1.000 23.21340 95 LEU B C 1
ATOM 701 O O . LEU B 2 19 ? 17.11800 6.98600 -0.37600 1.000 24.98833 95 LEU B O 1
ATOM 706 N N . ARG B 2 20 ? 17.74800 4.92300 0.33300 1.000 25.21179 96 ARG B N 1
ATOM 707 C CA . ARG B 2 20 ? 19.15000 5.22800 0.08400 1.000 29.25102 96 ARG B CA 1
ATOM 708 C C . ARG B 2 20 ? 19.37700 5.46400 -1.39900 1.000 28.65936 96 ARG B C 1
ATOM 709 O O . ARG B 2 20 ? 20.07900 6.40500 -1.79300 1.000 28.32729 96 ARG B O 1
ATOM 717 N N . LYS B 2 21 ? 18.73800 4.65300 -2.23300 1.000 27.32707 97 LYS B N 1
ATOM 718 C CA . LYS B 2 21 ? 18.88600 4.80600 -3.67400 1.000 29.36992 97 LYS B CA 1
ATOM 719 C C . LYS B 2 21 ? 18.26500 6.10700 -4.17400 1.000 25.46734 97 LYS B C 1
ATOM 720 O O . LYS B 2 21 ? 18.76400 6.69600 -5.14100 1.000 26.41800 97 LYS B O 1
ATOM 726 N N . LEU B 2 22 ? 17.17300 6.54900 -3.56300 1.000 23.11472 98 LEU B N 1
ATOM 727 C CA . LEU B 2 22 ? 16.60700 7.84600 -3.93800 1.000 22.89147 98 LEU B CA 1
ATOM 728 C C . LEU B 2 22 ? 17.64500 8.93900 -3.80200 1.000 23.14556 98 LEU B C 1
ATOM 729 O O . LEU B 2 22 ? 17.67100 9.87900 -4.61000 1.000 24.63025 98 LEU B O 1
ATOM 734 N N . ASP B 2 23 ? 18.44200 8.88600 -2.71900 1.000 24.78049 99 ASP B N 1
ATOM 735 C CA . ASP B 2 23 ? 19.57400 9.81100 -2.51800 1.000 26.15739 99 ASP B CA 1
ATOM 736 C C . ASP B 2 23 ? 19.16000 11.29100 -2.56000 1.000 25.51441 99 ASP B C 1
ATOM 737 O O . ASP B 2 23 ? 19.82100 12.14500 -3.19200 1.000 26.15931 99 ASP B O 1
ATOM 742 N N . ASN B 2 24 ? 18.08700 11.60000 -1.84600 1.000 25.24378 100 ASN B N 1
ATOM 743 C CA . ASN B 2 24 ? 17.59000 12.97000 -1.70000 1.000 24.28353 100 ASN B CA 1
ATOM 744 C C . ASN B 2 24 ? 18.20000 13.63100 -0.46900 1.000 24.50755 100 ASN B C 1
ATOM 745 O O . ASN B 2 24 ? 18.29300 13.02000 0.60200 1.000 24.33857 100 ASN B O 1
ATOM 750 N N . ASP B 2 25 ? 18.58200 14.90900 -0.61300 1.000 25.05221 101 ASP B N 1
ATOM 751 C CA . ASP B 2 25 ? 19.32800 15.55100 0.46900 1.000 28.37069 101 ASP B CA 1
ATOM 752 C C . ASP B 2 25 ? 18.54000 15.60200 1.77500 1.000 26.87806 101 ASP B C 1
ATOM 753 O O . ASP B 2 25 ? 19.10600 15.36700 2.85300 1.000 26.97817 101 ASP B O 1
ATOM 758 N N . ALA B 2 26 ? 17.26000 15.96600 1.71000 1.000 24.79567 102 ALA B N 1
ATOM 759 C CA . ALA B 2 26 ? 16.47200 16.09500 2.93200 1.000 21.86711 102 ALA B CA 1
ATOM 760 C C . ALA B 2 26 ? 16.21900 14.73400 3.57300 1.000 21.94728 102 ALA B C 1
ATOM 761 O O . ALA B 2 26 ? 16.33100 14.59700 4.80100 1.000 22.76160 102 ALA B O 1
ATOM 763 N N . LEU B 2 27 ? 15.84000 13.72300 2.76700 1.000 22.50088 103 LEU B N 1
ATOM 764 C CA . LEU B 2 27 ? 15.63700 12.39000 3.34800 1.000 20.92537 103 LEU B CA 1
ATOM 765 C C . LEU B 2 27 ? 16.92900 11.85700 3.93500 1.000 22.01448 103 LEU B C 1
ATOM 766 O O . LEU B 2 27 ? 16.92500 11.29300 5.03900 1.000 22.79715 103 LEU B O 1
ATOM 771 N N . ASN B 2 28 ? 18.05000 12.00000 3.21200 1.000 22.42652 104 ASN B N 1
ATOM 772 C CA . ASN B 2 28 ? 19.33400 11.56300 3.77200 1.000 26.06752 104 ASN B CA 1
ATOM 773 C C . ASN B 2 28 ? 19.62100 12.24200 5.10700 1.000 26.85229 104 ASN B C 1
ATOM 774 O O . ASN B 2 28 ? 20.06700 11.59400 6.06700 1.000 27.09820 104 ASN B O 1
ATOM 779 N N . ASN B 2 29 ? 19.34000 13.54200 5.19000 1.000 24.61370 105 ASN B N 1
ATOM 780 C CA . ASN B 2 29 ? 19.63800 14.27000 6.41400 1.000 25.05030 105 ASN B CA 1
ATOM 781 C C . ASN B 2 29 ? 18.84800 13.71000 7.59100 1.000 23.61546 105 ASN B C 1
ATOM 782 O O . ASN B 2 29 ? 19.40400 13.50900 8.69200 1.000 25.75892 105 ASN B O 1
ATOM 787 N N . ILE B 2 30 ? 17.54420 13.48381 7.40933 1.000 21.40115 106 ILE B N 1
ATOM 788 C CA . ILE B 2 30 ? 16.76495 13.03021 8.55663 1.000 22.87276 106 ILE B CA 1
ATOM 789 C C . ILE B 2 30 ? 17.08552 11.58226 8.90273 1.000 24.60852 106 ILE B C 1
ATOM 790 O O . ILE B 2 30 ? 17.03816 11.19743 10.07993 1.000 24.94525 106 ILE B O 1
ATOM 795 N N . ILE B 2 31 ? 17.44200 10.76000 7.91100 1.000 23.26879 107 ILE B N 1
ATOM 796 C CA . ILE B 2 31 ? 17.80300 9.37900 8.22600 1.000 24.60666 107 ILE B CA 1
ATOM 797 C C . ILE B 2 31 ? 19.12500 9.31800 8.97200 1.000 26.95856 107 ILE B C 1
ATOM 798 O O . ILE B 2 31 ? 19.27000 8.57700 9.95800 1.000 28.21837 107 ILE B O 1
ATOM 803 N N . ASN B 2 32 ? 20.12500 10.05400 8.48900 1.000 26.48020 108 ASN B N 1
ATOM 804 C CA . ASN B 2 32 ? 21.42600 10.03200 9.14800 1.000 28.68032 108 ASN B CA 1
ATOM 805 C C . ASN B 2 32 ? 21.32200 10.59200 10.56600 1.000 30.65354 108 ASN B C 1
ATOM 806 O O . ASN B 2 32 ? 21.93600 10.06900 11.52000 1.000 31.06035 108 ASN B O 1
ATOM 811 N N . ASN B 2 33 ? 20.52600 11.64700 10.73100 1.000 29.42590 109 ASN B N 1
ATOM 812 C CA . ASN B 2 33 ? 20.30500 12.17500 12.07800 1.000 28.58027 109 ASN B CA 1
ATOM 813 C C . ASN B 2 33 ? 19.64800 11.13100 12.97400 1.000 28.54611 109 ASN B C 1
ATOM 814 O O . ASN B 2 33 ? 20.06800 10.92300 14.12300 1.000 28.83282 109 ASN B O 1
ATOM 819 N N . ALA B 2 34 ? 18.63900 10.43000 12.45400 1.000 28.89351 110 ALA B N 1
ATOM 820 C CA . ALA B 2 34 ? 17.95100 9.44400 13.27000 1.000 28.82667 110 ALA B CA 1
ATOM 821 C C . ALA B 2 34 ? 18.88200 8.29700 13.66900 1.000 32.84151 110 ALA B C 1
ATOM 822 O O . ALA B 2 34 ? 18.74600 7.73400 14.76100 1.000 33.73411 110 ALA B O 1
ATOM 824 N N . ARG B 2 35 ? 19.78200 7.89600 12.75600 1.000 33.94899 111 ARG B N 1
ATOM 825 C CA . ARG B 2 35 ? 20.79800 6.89500 13.06100 1.000 38.13163 111 ARG B CA 1
ATOM 826 C C . ARG B 2 35 ? 21.66800 7.34300 14.23100 1.000 39.86021 111 ARG B C 1
ATOM 827 O O . ARG B 2 35 ? 22.12400 6.49900 15.00400 1.000 43.01244 111 ARG B O 1
ATOM 835 N N . ASP B 2 36 ? 21.93000 8.65600 14.36400 1.000 40.31784 112 ASP B N 1
ATOM 836 C CA . ASP B 2 36 ? 22.68900 9.15500 15.52200 1.000 42.70600 112 ASP B CA 1
ATOM 837 C C . ASP B 2 36 ? 21.81800 9.45700 16.74600 1.000 41.63604 112 ASP B C 1
ATOM 838 O O . ASP B 2 36 ? 22.33000 10.01300 17.72700 1.000 44.58697 112 ASP B O 1
ATOM 843 N N . GLY B 2 37 ? 20.51800 9.19100 16.68800 1.000 36.89609 113 GLY B N 1
ATOM 844 C CA . GLY B 2 37 ? 19.63900 9.45700 17.81500 1.000 35.40431 113 GLY B CA 1
ATOM 845 C C . GLY B 2 37 ? 19.04600 10.85300 17.82100 1.000 33.27952 113 GLY B C 1
ATOM 846 O O . GLY B 2 37 ? 18.39800 11.23900 18.80200 1.000 34.74096 113 GLY B O 1
ATOM 847 N N . CYS B 2 38 ? 19.24100 11.62300 16.75900 1.000 31.26317 114 CYS B N 1
ATOM 848 C CA . CYS B 2 38 ? 18.58700 12.92800 16.62100 1.000 29.52566 114 CYS B CA 1
ATOM 849 C C . CYS B 2 38 ? 17.31300 12.68900 15.81700 1.000 28.18373 114 CYS B C 1
ATOM 850 O O . CYS B 2 38 ? 17.36600 12.44800 14.61100 1.000 29.69517 114 CYS B O 1
ATOM 853 N N . VAL B 2 39 ? 16.17700 12.66800 16.50200 1.000 26.22335 115 VAL B N 1
ATOM 854 C CA . VAL B 2 39 ? 14.91800 12.17300 15.95400 1.000 25.57489 115 VAL B CA 1
ATOM 855 C C . VAL B 2 39 ? 13.84600 13.23000 16.18000 1.000 22.79471 115 VAL B C 1
ATOM 856 O O . VAL B 2 39 ? 13.86100 13.92200 17.21100 1.000 26.27801 115 VAL B O 1
ATOM 860 N N . PRO B 2 40 ? 12.89600 13.36500 15.27000 1.000 23.22666 116 PRO B N 1
ATOM 861 C CA . PRO B 2 40 ? 11.78400 14.28000 15.49100 1.000 25.16176 116 PRO B CA 1
ATOM 862 C C . PRO B 2 40 ? 10.78700 13.71500 16.47200 1.000 26.51385 116 PRO B C 1
ATOM 863 O O . PRO B 2 40 ? 10.62400 12.50600 16.59600 1.000 27.73810 116 PRO B O 1
ATOM 867 N N . LEU B 2 41 ? 10.12500 14.61700 17.19200 1.000 24.39233 117 LEU B N 1
ATOM 868 C CA . LEU B 2 41 ? 9.04100 14.24300 18.09700 1.000 25.27848 117 LEU B CA 1
ATOM 869 C C . LEU B 2 41 ? 7.65600 14.54800 17.53200 1.000 27.35151 117 LEU B C 1
ATOM 870 O O . LEU B 2 41 ? 6.64700 14.19500 18.14900 1.000 31.90081 117 LEU B O 1
ATOM 875 N N . ASN B 2 42 ? 7.57500 15.19800 16.38800 1.000 26.59838 118 ASN B N 1
ATOM 876 C CA . ASN B 2 42 ? 6.30900 15.42000 15.72000 1.000 25.99164 118 ASN B CA 1
ATOM 877 C C . ASN B 2 42 ? 6.58500 15.25400 14.23900 1.000 25.15036 118 ASN B C 1
ATOM 878 O O . ASN B 2 42 ? 7.74500 15.11300 13.82500 1.000 25.07152 118 ASN B O 1
ATOM 883 N N . ILE B 2 43 ? 5.50900 15.25500 13.44300 1.000 23.80580 119 ILE B N 1
ATOM 884 C CA . ILE B 2 43 ? 5.66200 15.23700 12.00300 1.000 21.55884 119 ILE B CA 1
ATOM 885 C C . ILE B 2 43 ? 6.37400 16.50100 11.55800 1.000 22.51897 119 ILE B C 1
ATOM 886 O O . ILE B 2 43 ? 6.03400 17.62100 11.98300 1.000 23.49546 119 ILE B O 1
ATOM 891 N N . ILE B 2 44 ? 7.39600 16.33000 10.72700 1.000 21.13308 120 ILE B N 1
ATOM 892 C CA . ILE B 2 44 ? 8.16800 17.48100 10.25300 1.000 20.39302 120 ILE B CA 1
ATOM 893 C C . ILE B 2 44 ? 7.27900 18.31600 9.34100 1.000 19.40646 120 ILE B C 1
ATOM 894 O O . ILE B 2 44 ? 6.78100 17.80800 8.33000 1.000 20.34446 120 ILE B O 1
ATOM 899 N N . PRO B 2 45 ? 7.02800 19.57900 9.64600 1.000 21.37678 121 PRO B N 1
ATOM 900 C CA . PRO B 2 45 ? 6.08000 20.36600 8.85100 1.000 21.62172 121 PRO B CA 1
ATOM 901 C C . PRO B 2 45 ? 6.79500 21.10200 7.72900 1.000 25.28872 121 PRO B C 1
ATOM 902 O O . PRO B 2 45 ? 8.03100 21.21500 7.70600 1.000 24.54394 121 PRO B O 1
ATOM 906 N N . LEU B 2 46 ? 5.98200 21.62600 6.80200 1.000 24.43164 122 LEU B N 1
ATOM 907 C CA . LEU B 2 46 ? 6.49000 22.14000 5.54300 1.000 25.23468 122 LEU B CA 1
ATOM 908 C C . LEU B 2 46 ? 6.18900 23.61100 5.33700 1.000 30.60986 122 LEU B C 1
ATOM 909 O O . LEU B 2 46 ? 6.54800 24.16200 4.28200 1.000 33.89564 122 LEU B O 1
ATOM 914 N N . THR B 2 47 ? 5.55700 24.26900 6.30400 1.000 31.51958 123 THR B N 1
ATOM 915 C CA . THR B 2 47 ? 5.11100 25.63700 6.09600 1.000 32.81971 123 THR B CA 1
ATOM 916 C C . THR B 2 47 ? 5.79700 26.56600 7.06700 1.000 32.23791 123 THR B C 1
ATOM 917 O O . THR B 2 47 ? 6.23700 26.16400 8.15100 1.000 30.54862 123 THR B O 1
ATOM 921 N N . THR B 2 48 ? 5.86600 27.83600 6.66200 1.000 34.97051 124 THR B N 1
ATOM 922 C CA . THR B 2 48 ? 6.59200 28.82200 7.45100 1.000 37.97351 124 THR B CA 1
ATOM 923 C C . THR B 2 48 ? 5.99600 28.95800 8.84300 1.000 35.45061 124 THR B C 1
ATOM 924 O O . THR B 2 48 ? 4.77500 28.95500 9.03300 1.000 36.52349 124 THR B O 1
ATOM 928 N N . ALA B 2 49 ? 6.89000 29.00700 9.82400 1.000 32.03168 125 ALA B N 1
ATOM 929 C CA . ALA B 2 49 ? 6.59700 29.19400 11.23800 1.000 32.34370 125 ALA B CA 1
ATOM 930 C C . ALA B 2 49 ? 5.93500 27.97500 11.86400 1.000 31.86394 125 ALA B C 1
ATOM 931 O O . ALA B 2 49 ? 5.43100 28.05100 12.98000 1.000 32.80417 125 ALA B O 1
ATOM 933 N N . ALA B 2 50 ? 5.91700 26.83000 11.17500 1.000 30.00627 126 ALA B N 1
ATOM 934 C CA . ALA B 2 50 ? 5.35900 25.65300 11.81600 1.000 28.03266 126 ALA B CA 1
ATOM 935 C C . ALA B 2 50 ? 6.31000 25.07600 12.87500 1.000 27.15381 126 ALA B C 1
ATOM 936 O O . ALA B 2 50 ? 7.53900 25.18300 12.77800 1.000 28.11194 126 ALA B O 1
ATOM 938 N N . LYS B 2 51 ? 5.71500 24.42700 13.88000 1.000 27.42509 127 LYS B N 1
ATOM 939 C CA . LYS B 2 51 ? 6.45200 23.92100 15.03900 1.000 26.19855 127 LYS B CA 1
ATOM 940 C C . LYS B 2 51 ? 7.14400 22.57600 14.78600 1.000 23.41681 127 LYS B C 1
ATOM 941 O O . LYS B 2 51 ? 6.58800 21.67200 14.14600 1.000 24.98226 127 LYS B O 1
ATOM 947 N N . LEU B 2 52 ? 8.37700 22.46600 15.28800 1.000 21.25970 128 LEU B N 1
ATOM 948 C CA . LEU B 2 52 ? 9.12500 21.18600 15.22700 1.000 21.68576 128 LEU B CA 1
ATOM 949 C C . LEU B 2 52 ? 9.85000 20.96400 16.55700 1.000 20.76415 128 LEU B C 1
ATOM 950 O O . LEU B 2 52 ? 10.44700 21.91200 17.05900 1.000 22.71410 128 LEU B O 1
ATOM 955 N N . MET B 2 53 ? 9.74500 19.76000 17.10200 1.000 20.85632 129 MET B N 1
ATOM 956 C CA . MET B 2 53 ? 10.49200 19.41100 18.32100 1.000 22.49400 129 MET B CA 1
ATOM 957 C C . MET B 2 53 ? 11.41700 18.23800 17.98200 1.000 21.34925 129 MET B C 1
ATOM 958 O O . MET B 2 53 ? 10.93200 17.29600 17.37000 1.000 22.83138 129 MET B O 1
ATOM 963 N N . VAL B 2 54 ? 12.69500 18.34300 18.32900 1.000 20.77236 130 VAL B N 1
ATOM 964 C CA . VAL B 2 54 ? 13.69300 17.29800 17.97800 1.000 21.59848 130 VAL B CA 1
ATOM 965 C C . VAL B 2 54 ? 14.56700 16.94600 19.18000 1.000 25.43315 130 VAL B C 1
ATOM 966 O O . VAL B 2 54 ? 14.90600 17.84600 19.94300 1.000 28.98844 130 VAL B O 1
ATOM 970 N N . VAL B 2 55 ? 14.85800 15.66100 19.36400 1.000 26.62324 131 VAL B N 1
ATOM 971 C CA . VAL B 2 55 ? 15.81300 15.22000 20.38100 1.000 26.14917 131 VAL B CA 1
ATOM 972 C C . VAL B 2 55 ? 17.23000 15.47500 19.88600 1.000 27.45191 131 VAL B C 1
ATOM 973 O O . VAL B 2 55 ? 17.59800 15.07200 18.77000 1.000 28.40066 131 VAL B O 1
ATOM 977 N N . ILE B 2 56 ? 18.04300 16.10800 20.71600 1.000 28.38894 132 ILE B N 1
ATOM 978 C CA . ILE B 2 56 ? 19.46000 16.27700 20.40700 1.000 30.43474 132 ILE B CA 1
ATOM 979 C C . ILE B 2 56 ? 20.23000 15.45400 21.42900 1.000 33.19260 132 ILE B C 1
ATOM 980 O O . ILE B 2 56 ? 20.27900 15.81500 22.61900 1.000 34.04125 132 ILE B O 1
ATOM 985 N N . PRO B 2 57 ? 20.83300 14.34000 21.03500 1.000 35.74608 133 PRO B N 1
ATOM 986 C CA . PRO B 2 57 ? 21.35200 13.42900 22.05200 1.000 37.94737 133 PRO B CA 1
ATOM 987 C C . PRO B 2 57 ? 22.70400 13.81900 22.64400 1.000 40.08926 133 PRO B C 1
ATOM 988 O O . PRO B 2 57 ? 23.02400 13.36200 23.75100 1.000 40.99724 133 PRO B O 1
ATOM 992 N N . ASP B 2 58 ? 23.51700 14.61300 21.95500 1.000 40.40677 134 ASP B N 1
ATOM 993 C CA . ASP B 2 58 ? 24.86600 14.84900 22.43700 1.000 41.78889 134 ASP B CA 1
ATOM 994 C C . ASP B 2 58 ? 25.39800 16.16500 21.89300 1.000 40.12512 134 ASP B C 1
ATOM 995 O O . ASP B 2 58 ? 24.79100 16.79800 21.02100 1.000 39.22476 134 ASP B O 1
ATOM 1000 N N . TYR B 2 59 ? 26.57900 16.54200 22.39800 1.000 40.98750 135 TYR B N 1
ATOM 1001 C CA . TYR B 2 59 ? 27.15200 17.82900 22.02600 1.000 42.76754 135 TYR B CA 1
ATOM 1002 C C . TYR B 2 59 ? 27.57900 17.84800 20.56400 1.000 43.64410 135 TYR B C 1
ATOM 1003 O O . TYR B 2 59 ? 27.42300 18.86800 19.88300 1.000 44.18566 135 TYR B O 1
ATOM 1012 N N . ASN B 2 60 ? 28.10300 16.72700 20.05300 1.000 45.64929 136 ASN B N 1
ATOM 1013 C CA . ASN B 2 60 ? 28.51000 16.69300 18.65300 1.000 47.23741 136 ASN B CA 1
ATOM 1014 C C . ASN B 2 60 ? 27.32600 16.91900 17.72300 1.000 44.67230 136 ASN B C 1
ATOM 1015 O O . ASN B 2 60 ? 27.45100 17.61900 16.71000 1.000 45.04703 136 ASN B O 1
ATOM 1020 N N . THR B 2 61 ? 26.16900 16.32800 18.04100 1.000 42.37806 137 THR B N 1
ATOM 1021 C CA . THR B 2 61 ? 24.99000 16.55600 17.21800 1.000 40.70260 137 THR B CA 1
ATOM 1022 C C . THR B 2 61 ? 24.53100 17.99100 17.35800 1.000 36.09603 137 THR B C 1
ATOM 1023 O O . THR B 2 61 ? 24.10000 18.60900 16.37100 1.000 37.47675 137 THR B O 1
ATOM 1027 N N . TYR B 2 62 ? 24.61600 18.53800 18.57400 1.000 36.50974 138 TYR B N 1
ATOM 1028 C CA . TYR B 2 62 ? 24.22100 19.92400 18.75600 1.000 34.30050 138 TYR B CA 1
ATOM 1029 C C . TYR B 2 62 ? 25.05400 20.81900 17.85600 1.000 35.88218 138 TYR B C 1
ATOM 1030 O O . TYR B 2 62 ? 24.51600 21.63600 17.10300 1.000 36.47589 138 TYR B O 1
ATOM 1039 N N . LYS B 2 63 ? 26.37900 20.66000 17.90600 1.000 37.91559 139 LYS B N 1
ATOM 1040 C CA . LYS B 2 63 ? 27.23700 21.54200 17.13200 1.000 41.21939 139 LYS B CA 1
ATOM 1041 C C . LYS B 2 63 ? 27.05300 21.35200 15.63300 1.000 42.70929 139 LYS B C 1
ATOM 1042 O O . LYS B 2 63 ? 27.18400 22.31700 14.87300 1.000 45.03218 139 LYS B O 1
ATOM 1048 N N . ASN B 2 64 ? 26.71000 20.14400 15.18500 1.000 41.50334 140 ASN B N 1
ATOM 1049 C CA . ASN B 2 64 ? 26.54700 19.92800 13.75500 1.000 44.53079 140 ASN B CA 1
ATOM 1050 C C . ASN B 2 64 ? 25.22000 20.44300 13.21900 1.000 40.89583 140 ASN B C 1
ATOM 1051 O O . ASN B 2 64 ? 25.06700 20.56200 12.00000 1.000 42.78994 140 ASN B O 1
ATOM 1056 N N . THR B 2 65 ? 24.25000 20.70900 14.08800 1.000 35.32894 141 THR B N 1
ATOM 1057 C CA . THR B 2 65 ? 22.92900 21.11000 13.66000 1.000 34.54756 141 THR B CA 1
ATOM 1058 C C . THR B 2 65 ? 22.53200 22.51100 14.08300 1.000 33.77596 141 THR B C 1
ATOM 1059 O O . THR B 2 65 ? 21.58300 23.04400 13.51400 1.000 36.49833 141 THR B O 1
ATOM 1063 N N . CYS B 2 66 ? 23.21300 23.12800 15.04400 1.000 30.03920 142 CYS B N 1
ATOM 1064 C CA . CYS B 2 66 ? 22.77400 24.39000 15.61500 1.000 30.61008 142 CYS B CA 1
ATOM 1065 C C . CYS B 2 66 ? 23.87100 25.43100 15.45500 1.000 30.87587 142 CYS B C 1
ATOM 1066 O O . CYS B 2 66 ? 25.02800 25.16200 15.76800 1.000 32.01550 142 CYS B O 1
ATOM 1069 N N . ASP B 2 67 ? 23.51600 26.59800 14.92800 1.000 32.39132 143 ASP B N 1
ATOM 1070 C CA . ASP B 2 67 ? 24.43400 27.73900 14.83200 1.000 34.74797 143 ASP B CA 1
ATOM 1071 C C . ASP B 2 67 ? 23.68100 28.94200 15.36700 1.000 33.78314 143 ASP B C 1
ATOM 1072 O O . ASP B 2 67 ? 22.70200 29.38100 14.75300 1.000 34.12409 143 ASP B O 1
ATOM 1077 N N . GLY B 2 68 ? 24.13400 29.48400 16.49700 1.000 32.76127 144 GLY B N 1
ATOM 1078 C CA . GLY B 2 68 ? 23.35700 30.53200 17.13500 1.000 33.68666 144 GLY B CA 1
ATOM 1079 C C . GLY B 2 68 ? 21.94700 30.03800 17.40700 1.000 33.12438 144 GLY B C 1
ATOM 1080 O O . GLY B 2 68 ? 21.73500 28.96500 17.99700 1.000 33.71261 144 GLY B O 1
ATOM 1081 N N . THR B 2 69 ? 20.95100 30.78100 16.92500 1.000 31.76440 145 THR B N 1
ATOM 1082 C CA . THR B 2 69 ? 19.56500 30.38700 17.14700 1.000 32.60401 145 THR B CA 1
ATOM 1083 C C . THR B 2 69 ? 18.95300 29.67600 15.95600 1.000 32.40430 145 THR B C 1
ATOM 1084 O O . THR B 2 69 ? 17.72300 29.58900 15.87900 1.000 31.51189 145 THR B O 1
ATOM 1088 N N . THR B 2 70 ? 19.77400 29.20400 15.01200 1.000 30.49738 146 THR B N 1
ATOM 1089 C CA . THR B 2 70 ? 19.31100 28.51500 13.81100 1.000 30.65608 146 THR B CA 1
ATOM 1090 C C . THR B 2 70 ? 19.59900 27.02800 13.92000 1.000 29.85154 146 THR B C 1
ATOM 1091 O O . THR B 2 70 ? 20.74400 26.61900 14.13900 1.000 31.64719 146 THR B O 1
ATOM 1095 N N . PHE B 2 71 ? 18.56100 26.22600 13.74100 1.000 26.92184 147 PHE B N 1
ATOM 1096 C CA . PHE B 2 71 ? 18.69500 24.77500 13.65400 1.000 24.77658 147 PHE B CA 1
ATOM 1097 C C . PHE B 2 71 ? 18.53800 24.37800 12.18700 1.000 25.73190 147 PHE B C 1
ATOM 1098 O O . PHE B 2 71 ? 17.59100 24.81700 11.51400 1.000 26.98882 147 PHE B O 1
ATOM 1106 N N . THR B 2 72 ? 19.46100 23.55500 11.68600 1.000 26.40012 148 THR B N 1
ATOM 1107 C CA . THR B 2 72 ? 19.46200 23.10400 10.28900 1.000 27.38385 148 THR B CA 1
ATOM 1108 C C . THR B 2 72 ? 19.11300 21.62600 10.26600 1.000 27.60299 148 THR B C 1
ATOM 1109 O O . THR B 2 72 ? 19.79000 20.81700 10.90500 1.000 27.50132 148 THR B O 1
ATOM 1113 N N . TYR B 2 73 ? 18.05100 21.28600 9.54600 1.000 27.29641 149 TYR B N 1
ATOM 1114 C CA . TYR B 2 73 ? 17.50700 19.93600 9.61700 1.000 24.46807 149 TYR B CA 1
ATOM 1115 C C . TYR B 2 73 ? 16.52500 19.76200 8.46600 1.000 24.21816 149 TYR B C 1
ATOM 1116 O O . TYR B 2 73 ? 15.77700 20.69000 8.12500 1.000 24.32848 149 TYR B O 1
ATOM 1125 N N . ALA B 2 74 ? 16.54400 18.57300 7.85900 1.000 23.34530 150 ALA B N 1
ATOM 1126 C CA . ALA B 2 74 ? 15.62600 18.24800 6.76400 1.000 22.86712 150 ALA B CA 1
ATOM 1127 C C . ALA B 2 74 ? 15.74900 19.23400 5.60000 1.000 25.40412 150 ALA B C 1
ATOM 1128 O O . ALA B 2 74 ? 14.75800 19.62300 4.98900 1.000 26.09983 150 ALA B O 1
ATOM 1130 N N . SER B 2 75 ? 16.97300 19.67600 5.31200 1.000 28.07738 151 SER B N 1
ATOM 1131 C CA . SER B 2 75 ? 17.21500 20.63500 4.23300 1.000 30.16547 151 SER B CA 1
ATOM 1132 C C . SER B 2 75 ? 16.48900 21.95500 4.45700 1.000 30.00473 151 SER B C 1
ATOM 1133 O O . SER B 2 75 ? 16.12700 22.64200 3.49800 1.000 34.52966 151 SER B O 1
ATOM 1136 N N . ALA B 2 76 ? 16.26700 22.33100 5.71700 1.000 27.42008 152 ALA B N 1
ATOM 1137 C CA . ALA B 2 76 ? 15.56200 23.56800 6.00800 1.000 27.58444 152 ALA B CA 1
ATOM 1138 C C . ALA B 2 76 ? 16.15400 24.21800 7.24400 1.000 27.17043 152 ALA B C 1
ATOM 1139 O O . ALA B 2 76 ? 16.84200 23.58400 8.04800 1.000 27.69046 152 ALA B O 1
ATOM 1141 N N . LEU B 2 77 ? 15.84400 25.50000 7.40000 1.000 26.94719 153 LEU B N 1
ATOM 1142 C CA . LEU B 2 77 ? 16.25500 26.26000 8.57700 1.000 28.46475 153 LEU B CA 1
ATOM 1143 C C . LEU B 2 77 ? 15.09500 26.44400 9.54000 1.000 28.35718 153 LEU B C 1
ATOM 1144 O O . LEU B 2 77 ? 13.95000 26.64800 9.12700 1.000 28.15981 153 LEU B O 1
ATOM 1149 N N . TRP B 2 78 ? 15.41200 26.40900 10.83100 1.000 25.65269 154 TRP B N 1
ATOM 1150 C CA . TRP B 2 78 ? 14.41700 26.44400 11.88800 1.000 26.04773 154 TRP B CA 1
ATOM 1151 C C . TRP B 2 78 ? 14.92300 27.43400 12.92300 1.000 25.55790 154 TRP B C 1
ATOM 1152 O O . TRP B 2 78 ? 16.10600 27.42000 13.25800 1.000 27.56779 154 TRP B O 1
ATOM 1163 N N . GLU B 2 79 ? 14.03700 28.28900 13.42700 1.000 25.53901 155 GLU B N 1
ATOM 1164 C CA . GLU B 2 79 ? 14.40800 29.25800 14.45700 1.000 27.38826 155 GLU B CA 1
ATOM 1165 C C . GLU B 2 79 ? 14.17600 28.62900 15.82300 1.000 24.69499 155 GLU B C 1
ATOM 1166 O O . GLU B 2 79 ? 13.03200 28.33600 16.18500 1.000 24.74229 155 GLU B O 1
ATOM 1172 N N . ILE B 2 80 ? 15.25900 28.42500 16.57300 1.000 23.51993 156 ILE B N 1
ATOM 1173 C CA . ILE B 2 80 ? 15.16300 27.80700 17.89500 1.000 23.22836 156 ILE B CA 1
ATOM 1174 C C . ILE B 2 80 ? 14.35900 28.69600 18.82400 1.000 23.54683 156 ILE B C 1
ATOM 1175 O O . ILE B 2 80 ? 14.63700 29.90700 18.95900 1.000 26.37715 156 ILE B O 1
ATOM 1180 N N . GLN B 2 81 ? 13.35000 28.10900 19.46700 1.000 22.24103 157 GLN B N 1
ATOM 1181 C CA . GLN B 2 81 ? 12.59600 28.80200 20.50800 1.000 23.00695 157 GLN B CA 1
ATOM 1182 C C . GLN B 2 81 ? 13.10600 28.46700 21.90400 1.000 23.84067 157 GLN B C 1
ATOM 1183 O O . GLN B 2 81 ? 13.40400 29.37000 22.69600 1.000 27.14266 157 GLN B O 1
ATOM 1189 N N . GLN B 2 82 ? 13.23500 27.18700 22.21700 1.000 23.11833 158 GLN B N 1
ATOM 1190 C CA . GLN B 2 82 ? 13.69000 26.74300 23.52500 1.000 24.57399 158 GLN B CA 1
ATOM 1191 C C . GLN B 2 82 ? 14.54000 25.48800 23.37600 1.000 22.28834 158 GLN B C 1
ATOM 1192 O O . GLN B 2 82 ? 14.33700 24.68100 22.44800 1.000 22.87554 158 GLN B O 1
ATOM 1198 N N . VAL B 2 83 ? 15.45600 25.30700 24.32600 1.000 23.91760 159 VAL B N 1
ATOM 1199 C CA . VAL B 2 83 ? 16.19500 24.06000 24.50700 1.000 23.58584 159 VAL B CA 1
ATOM 1200 C C . VAL B 2 83 ? 15.98200 23.64300 25.95300 1.000 24.63066 159 VAL B C 1
ATOM 1201 O O . VAL B 2 83 ? 16.22300 24.44700 26.86000 1.000 25.04465 159 VAL B O 1
ATOM 1205 N N . VAL B 2 84 ? 15.43100 22.45000 26.16100 1.000 25.77640 160 VAL B N 1
ATOM 1206 C CA . VAL B 2 84 ? 15.16100 21.95400 27.53900 1.000 28.60692 160 VAL B CA 1
ATOM 1207 C C . VAL B 2 84 ? 15.94600 20.66200 27.76100 1.000 30.27185 160 VAL B C 1
ATOM 1208 O O . VAL B 2 84 ? 16.20100 19.95200 26.78700 1.000 29.56592 160 VAL B O 1
ATOM 1212 N N . ASP B 2 85 ? 16.34200 20.40900 29.00700 1.000 34.49809 161 ASP B N 1
ATOM 1213 C CA . ASP B 2 85 ? 17.14300 19.20900 29.35100 1.000 38.07171 161 ASP B CA 1
ATOM 1214 C C . ASP B 2 85 ? 16.23400 18.02000 29.66600 1.000 42.14297 161 ASP B C 1
ATOM 1215 O O . ASP B 2 85 ? 15.01000 18.18000 29.61200 1.000 42.96986 161 ASP B O 1
ATOM 1220 N N . ALA B 2 86 ? 16.83900 16.88500 30.00600 1.000 43.38779 162 ALA B N 1
ATOM 1221 C CA . ALA B 2 86 ? 16.07400 15.66400 30.33300 1.000 47.99711 162 ALA B CA 1
ATOM 1222 C C . ALA B 2 86 ? 15.20200 15.89400 31.56600 1.000 51.95150 162 ALA B C 1
ATOM 1223 O O . ALA B 2 86 ? 14.29200 15.08500 31.79600 1.000 54.02963 162 ALA B O 1
ATOM 1225 N N . ASP B 2 87 ? 15.46200 16.96400 32.31700 1.000 53.58745 163 ASP B N 1
ATOM 1226 C CA . ASP B 2 87 ? 14.60000 17.26100 33.44700 1.000 57.67214 163 ASP B CA 1
ATOM 1227 C C . ASP B 2 87 ? 13.56400 18.32600 33.12000 1.000 57.48087 163 ASP B C 1
ATOM 1228 O O . ASP B 2 87 ? 12.98900 18.91900 34.04000 1.000 58.15083 163 ASP B O 1
ATOM 1233 N N . SER B 2 88 ? 13.32200 18.57700 31.83200 1.000 55.62727 164 SER B N 1
ATOM 1234 C CA . SER B 2 88 ? 12.40500 19.59400 31.31700 1.000 54.87747 164 SER B CA 1
ATOM 1235 C C . SER B 2 88 ? 12.77600 21.02000 31.72600 1.000 51.19999 164 SER B C 1
ATOM 1236 O O . SER B 2 88 ? 11.96000 21.93600 31.57100 1.000 51.79731 164 SER B O 1
ATOM 1239 N N . LYS B 2 89 ? 13.99000 21.23900 32.21100 1.000 47.38575 165 LYS B N 1
ATOM 1240 C CA . LYS B 2 89 ? 14.42400 22.56400 32.63400 1.000 45.37259 165 LYS B CA 1
ATOM 1241 C C . LYS B 2 89 ? 15.15900 23.26900 31.50300 1.000 39.79041 165 LYS B C 1
ATOM 1242 O O . LYS B 2 89 ? 15.90900 22.64900 30.73600 1.000 37.83888 165 LYS B O 1
ATOM 1248 N N . ILE B 2 90 ? 14.93200 24.57900 31.39900 1.000 37.45032 166 ILE B N 1
ATOM 1249 C CA . ILE B 2 90 ? 15.50500 25.33600 30.29600 1.000 34.81238 166 ILE B CA 1
ATOM 1250 C C . ILE B 2 90 ? 17.03400 25.29000 30.36500 1.000 33.18613 166 ILE B C 1
ATOM 1251 O O . ILE B 2 90 ? 17.64000 25.28300 31.44600 1.000 34.33634 166 ILE B O 1
ATOM 1256 N N . VAL B 2 91 ? 17.66100 25.31400 29.19700 1.000 31.08106 167 VAL B N 1
ATOM 1257 C CA . VAL B 2 91 ? 19.10700 25.37800 29.04800 1.000 30.02466 167 VAL B CA 1
ATOM 1258 C C . VAL B 2 91 ? 19.37000 26.61200 28.20200 1.000 28.37443 167 VAL B C 1
ATOM 1259 O O . VAL B 2 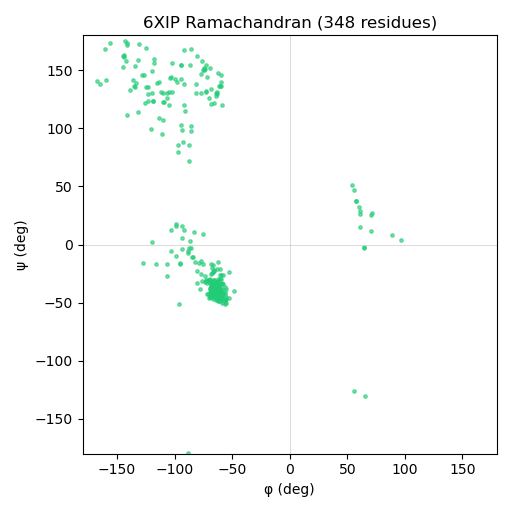91 ? 18.84500 26.71800 27.07700 1.000 28.85730 167 VAL B O 1
ATOM 1263 N N . GLN B 2 92 ? 20.18000 27.54000 28.72400 1.000 28.55508 168 GLN B N 1
ATOM 1264 C CA . GLN B 2 92 ? 20.56400 28.69300 27.93000 1.000 27.10945 168 GLN B CA 1
ATOM 1265 C C . GLN B 2 92 ? 21.63600 28.27600 26.93600 1.000 29.08251 168 GLN B C 1
ATOM 1266 O O . GLN B 2 92 ? 22.43100 27.37100 27.19400 1.000 30.74938 168 GLN B O 1
ATOM 1272 N N . LEU B 2 93 ? 21.61600 28.89900 25.75400 1.000 30.38720 169 LEU B N 1
ATOM 1273 C CA . LEU B 2 93 ? 22.52000 28.42400 24.70400 1.000 33.66310 169 LEU B CA 1
ATOM 1274 C C . LEU B 2 93 ? 23.97600 28.52600 25.13100 1.000 34.60225 169 LEU B C 1
ATOM 1275 O O . LEU B 2 93 ? 24.77900 27.65800 24.78200 1.000 35.09936 169 LEU B O 1
ATOM 1280 N N . SER B 2 94 ? 24.32300 29.55500 25.91800 1.000 35.53308 170 SER B N 1
ATOM 1281 C CA . SER B 2 94 ? 25.68600 29.74900 26.38900 1.000 39.17839 170 SER B CA 1
ATOM 1282 C C . SER B 2 94 ? 26.18200 28.58800 27.22700 1.000 39.72945 170 SER B C 1
ATOM 1283 O O . SER B 2 94 ? 27.40200 28.44300 27.41100 1.000 42.88506 170 SER B O 1
ATOM 1286 N N . GLU B 2 95 ? 25.27800 27.79400 27.79600 1.000 37.36205 171 GLU B N 1
ATOM 1287 C CA . GLU B 2 95 ? 25.67300 26.62000 28.57200 1.000 36.56021 171 GLU B CA 1
ATOM 1288 C C . GLU B 2 95 ? 26.09000 25.44500 27.69200 1.000 37.86088 171 GLU B C 1
ATOM 1289 O O . GLU B 2 95 ? 26.73000 24.49600 28.18500 1.000 40.45440 171 GLU B O 1
ATOM 1295 N N . ILE B 2 96 ? 25.78100 25.49700 26.41000 1.000 38.79432 172 ILE B N 1
ATOM 1296 C CA . ILE B 2 96 ? 25.99900 24.33700 25.55700 1.000 40.43376 172 ILE B CA 1
ATOM 1297 C C . ILE B 2 96 ? 27.32400 24.51100 24.84500 1.000 43.90028 172 ILE B C 1
ATOM 1298 O O . ILE B 2 96 ? 27.37100 24.92600 23.68400 1.000 46.47143 172 ILE B O 1
ATOM 1303 N N . SER B 2 97 ? 28.40300 24.22500 25.54500 1.000 47.19627 173 SER B N 1
ATOM 1304 C CA . SER B 2 97 ? 29.74100 24.41300 25.02200 1.000 50.70872 173 SER B CA 1
ATOM 1305 C C . SER B 2 97 ? 30.49700 23.10100 25.11000 1.000 52.54120 173 SER B C 1
ATOM 1306 O O . SER B 2 97 ? 30.04300 22.13800 25.73500 1.000 51.65544 173 SER B O 1
ATOM 1309 N N . MET B 2 98 ? 31.66200 23.07200 24.46100 1.000 54.79641 174 MET B N 1
ATOM 1310 C CA . MET B 2 98 ? 32.50100 21.88500 24.52100 1.000 58.93730 174 MET B CA 1
ATOM 1311 C C . MET B 2 98 ? 32.87000 21.57400 25.96100 1.000 58.82519 174 MET B C 1
ATOM 1312 O O . MET B 2 98 ? 32.72500 20.43800 26.42300 1.000 58.18435 174 MET B O 1
ATOM 1317 N N . ASP B 2 99 ? 33.28700 22.59500 26.70600 1.000 60.62608 175 ASP B N 1
ATOM 1318 C CA . ASP B 2 99 ? 33.77500 22.37400 28.06300 1.000 61.65612 175 ASP B CA 1
ATOM 1319 C C . ASP B 2 99 ? 32.64500 22.12000 29.05300 1.000 56.94565 175 ASP B C 1
ATOM 1320 O O . ASP B 2 99 ? 32.83500 21.38500 30.03200 1.000 55.68657 175 ASP B O 1
ATOM 1325 N N . ASN B 2 100 ? 31.47400 22.71600 28.82300 1.000 51.54587 176 ASN B N 1
ATOM 1326 C CA . ASN B 2 100 ? 30.39400 22.65000 29.79600 1.000 48.97522 176 ASN B CA 1
ATOM 1327 C C . ASN B 2 100 ? 29.39700 21.53200 29.53200 1.000 48.66838 176 ASN B C 1
ATOM 1328 O O . ASN B 2 100 ? 28.61400 21.20200 30.43000 1.000 48.13226 176 ASN B O 1
ATOM 1333 N N . SER B 2 101 ? 29.38600 20.96200 28.32500 1.000 49.76109 177 SER B N 1
ATOM 1334 C CA . SER B 2 101 ? 28.37200 19.95900 27.99900 1.000 48.57917 177 SER B CA 1
ATOM 1335 C C . SER B 2 101 ? 28.32700 18.77300 28.95400 1.000 47.51561 177 SER B C 1
ATOM 1336 O O . SER B 2 101 ? 27.21300 18.30800 29.25500 1.000 46.57525 177 SER B O 1
ATOM 1339 N N . PRO B 2 102 ? 29.46100 18.26100 29.49000 1.000 46.97377 178 PRO B N 1
ATOM 1340 C CA . PRO B 2 102 ? 29.38100 17.17300 30.47800 1.000 46.84070 178 PRO B CA 1
ATOM 1341 C C . PRO B 2 102 ? 28.47300 17.44400 31.66800 1.000 46.78055 178 PRO B C 1
ATOM 1342 O O . PRO B 2 102 ? 27.97500 16.51000 32.30300 1.000 49.36241 178 PRO B O 1
ATOM 1346 N N . ASN B 2 103 ? 28.24100 18.71400 31.97200 1.000 47.13122 179 ASN B N 1
ATOM 1347 C CA . ASN B 2 103 ? 27.41100 19.10700 33.09900 1.000 48.22158 179 ASN B CA 1
ATOM 1348 C C . ASN B 2 103 ? 25.92100 19.21200 32.76600 1.000 49.10921 179 ASN B C 1
ATOM 1349 O O . ASN B 2 103 ? 25.11600 19.49000 33.66600 1.000 51.27810 179 ASN B O 1
ATOM 1354 N N . LEU B 2 104 ? 25.51500 19.01200 31.50700 1.000 46.26342 180 LEU B N 1
ATOM 1355 C CA . LEU B 2 104 ? 24.11500 19.15400 31.15500 1.000 43.43357 180 LEU B CA 1
ATOM 1356 C C . LEU B 2 104 ? 23.42300 17.79700 31.20900 1.000 45.40432 180 LEU B C 1
ATOM 1357 O O . LEU B 2 104 ? 24.05800 16.75400 31.05700 1.000 46.77914 180 LEU B O 1
ATOM 1362 N N . ALA B 2 105 ? 22.10500 17.81900 31.43500 1.000 43.32155 181 ALA B N 1
ATOM 1363 C CA . ALA B 2 105 ? 21.30900 16.59200 31.48400 1.000 42.24282 181 ALA B CA 1
ATOM 1364 C C . ALA B 2 105 ? 20.84900 16.26100 30.06600 1.000 41.99999 181 ALA B C 1
ATOM 1365 O O . ALA B 2 105 ? 19.74700 16.61300 29.65200 1.000 41.76754 181 ALA B O 1
ATOM 1367 N N . TRP B 2 106 ? 21.70000 15.55400 29.32200 1.000 41.12624 182 TRP B N 1
ATOM 1368 C CA . TRP B 2 106 ? 21.31800 15.05500 28.00800 1.000 40.77480 182 TRP B CA 1
ATOM 1369 C C . TRP B 2 106 ? 20.32900 13.89300 28.14800 1.000 41.34116 182 TRP B C 1
ATOM 1370 O O . TRP B 2 106 ? 20.32100 13.19900 29.17200 1.000 44.05907 182 TRP B O 1
ATOM 1381 N N . PRO B 2 107 ? 19.49100 13.64300 27.12800 1.000 38.39677 183 PRO B N 1
ATOM 1382 C CA . PRO B 2 107 ? 19.39700 14.42500 25.88700 1.000 37.26743 183 PRO B CA 1
ATOM 1383 C C . PRO B 2 107 ? 18.66900 15.75600 26.06000 1.000 36.61765 183 PRO B C 1
ATOM 1384 O O . PRO B 2 107 ? 17.84900 15.92700 26.96600 1.000 37.00133 183 PRO B O 1
ATOM 1388 N N . LEU B 2 108 ? 18.94800 16.68100 25.14900 1.000 34.76968 184 LEU B N 1
ATOM 1389 C CA . LEU B 2 108 ? 18.21400 17.93600 25.08200 1.000 33.70409 184 LEU B CA 1
ATOM 1390 C C . LEU B 2 108 ? 17.08100 17.82000 24.07200 1.000 31.36391 184 LEU B C 1
ATOM 1391 O O . LEU B 2 108 ? 17.12200 16.99900 23.15100 1.000 32.84096 184 LEU B O 1
ATOM 1396 N N . ILE B 2 109 ? 16.04600 18.62400 24.27400 1.000 29.53018 185 ILE B N 1
ATOM 1397 C CA . ILE B 2 109 ? 14.95500 18.71700 23.30700 1.000 27.83317 185 ILE B CA 1
ATOM 1398 C C . ILE B 2 109 ? 14.90600 20.14800 22.81700 1.000 27.50688 185 ILE B C 1
ATOM 1399 O O . ILE B 2 109 ? 14.81000 21.08300 23.63000 1.000 27.76633 185 ILE B O 1
ATOM 1404 N N . VAL B 2 110 ? 15.01200 20.32000 21.50400 1.000 24.34711 186 VAL B N 1
ATOM 1405 C CA . VAL B 2 110 ? 14.93900 21.61800 20.85600 1.000 25.27117 186 VAL B CA 1
ATOM 1406 C C . VAL B 2 110 ? 13.54200 21.81300 20.28300 1.000 22.26708 186 VAL B C 1
ATOM 1407 O O . VAL B 2 110 ? 13.01400 20.92800 19.59300 1.000 23.89955 186 VAL B O 1
ATOM 1411 N N A THR B 2 111 ? 12.97500 22.99900 20.53800 0.595 23.06515 187 THR B N 1
ATOM 1412 N N B THR B 2 111 ? 12.94000 22.97700 20.58200 0.405 23.10414 187 THR B N 1
ATOM 1413 C CA A THR B 2 111 ? 11.66200 23.40200 19.98000 0.595 24.36577 187 THR B CA 1
ATOM 1414 C CA B THR B 2 111 ? 11.65200 23.37600 19.95700 0.405 23.67209 187 THR B CA 1
ATOM 1415 C C A THR B 2 111 ? 11.95100 24.56200 19.02400 0.595 22.66607 187 THR B C 1
ATOM 1416 C C B THR B 2 111 ? 11.98300 24.52900 19.01000 0.405 22.50088 187 THR B C 1
ATOM 1417 O O A THR B 2 111 ? 12.79300 25.38400 19.38500 0.595 23.32314 187 THR B O 1
ATOM 1418 O O B THR B 2 111 ? 12.81600 25.35900 19.38800 0.405 23.56778 187 THR B O 1
ATOM 1425 N N . ALA B 2 112 ? 11.52100 24.46000 17.76700 1.000 22.11700 188 ALA B N 1
ATOM 1426 C CA . ALA B 2 112 ? 11.87400 25.46300 16.76400 1.000 21.87914 188 ALA B CA 1
ATOM 1427 C C . ALA B 2 112 ? 10.68600 25.74000 15.84900 1.000 23.53412 188 ALA B C 1
ATOM 1428 O O . ALA B 2 112 ? 9.71800 24.97500 15.80000 1.000 25.61959 188 ALA B O 1
ATOM 1430 N N . LEU B 2 113 ? 10.75500 26.87200 15.13700 1.000 23.17144 189 LEU B N 1
ATOM 1431 C CA . LEU B 2 113 ? 9.75200 27.22200 14.14100 1.000 24.61127 189 LEU B CA 1
ATOM 1432 C C . LEU B 2 113 ? 10.38600 27.25700 12.75500 1.000 26.43432 189 LEU B C 1
ATOM 1433 O O . LEU B 2 113 ? 11.46900 27.81900 12.57900 1.000 27.66019 189 LEU B O 1
ATOM 1438 N N . ARG B 2 114 ? 9.6840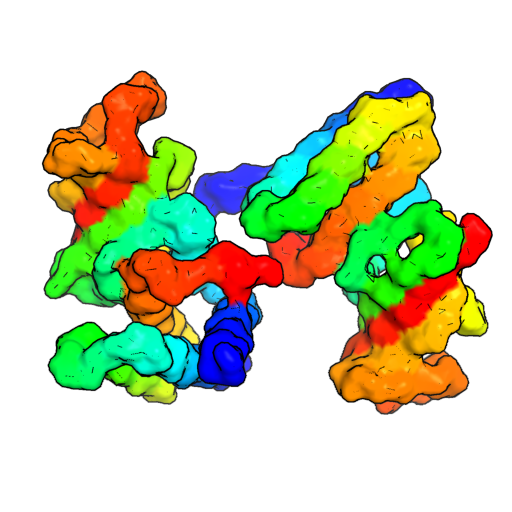0 26.73300 11.74700 1.000 26.51894 190 ARG B N 1
ATOM 1439 C CA . ARG B 2 114 ? 10.25800 26.69500 10.37800 1.000 27.08897 190 ARG B CA 1
ATOM 1440 C C . ARG B 2 114 ? 10.48000 28.11300 9.84000 1.000 31.20177 190 ARG B C 1
ATOM 1441 O O . ARG B 2 114 ? 9.55700 28.91600 9.90100 1.000 33.66543 190 ARG B O 1
ATOM 1449 N N . ALA B 2 115 ? 11.67300 28.37900 9.33000 1.000 33.49742 191 ALA B N 1
ATOM 1450 C CA . ALA B 2 115 ? 11.96600 29.69400 8.71600 1.000 38.06449 191 ALA B CA 1
ATOM 1451 C C . ALA B 2 115 ? 11.54600 29.68900 7.24700 1.000 46.93881 191 ALA B C 1
ATOM 1452 O O . ALA B 2 115 ? 11.23000 28.60900 6.74500 1.000 45.71650 191 ALA B O 1
ATOM 1454 N N . ASN B 2 116 ? 11.51800 30.86300 6.61000 1.000 55.84159 192 ASN B N 1
ATOM 1455 C CA . ASN B 2 116 ? 11.23500 30.98000 5.15200 1.000 62.93159 192 ASN B CA 1
ATOM 1456 C C . ASN B 2 116 ? 11.06300 29.61200 4.49400 1.000 66.11252 192 ASN B C 1
ATOM 1457 O O . ASN B 2 116 ? 9.93200 29.30000 4.09700 1.000 69.57279 192 ASN B O 1
ATOM 1462 N N . ASN C 1 2 ? 18.58700 -11.07700 32.52700 1.000 62.87482 -1 ASN C N 1
ATOM 1463 C CA . ASN C 1 2 ? 19.26200 -9.78000 32.56800 1.000 64.70936 -1 ASN C CA 1
ATOM 1464 C C . ASN C 1 2 ? 18.93500 -9.02800 33.86600 1.000 62.46588 -1 ASN C C 1
ATOM 1465 O O . ASN C 1 2 ? 17.90300 -8.35600 33.96100 1.000 60.98228 -1 ASN C O 1
ATOM 1470 N N . ALA C 1 3 ? 19.84900 -9.12000 34.84100 1.000 60.99397 0 ALA C N 1
ATOM 1471 C CA . ALA C 1 3 ? 19.58100 -8.64200 36.20000 1.000 60.57904 0 ALA C CA 1
ATOM 1472 C C . ALA C 1 3 ? 19.20400 -7.16300 36.24000 1.000 60.11873 0 ALA C C 1
ATOM 1473 O O . ALA C 1 3 ? 18.49800 -6.72900 37.16000 1.000 57.54621 0 ALA C O 1
ATOM 1475 N N . SER C 1 4 ? 19.65200 -6.37900 35.25300 1.000 60.88486 1 SER C N 1
ATOM 1476 C CA . SER C 1 4 ? 19.38500 -4.94400 35.25700 1.000 59.54311 1 SER C CA 1
ATOM 1477 C C . SER C 1 4 ? 17.90100 -4.60400 35.10300 1.000 54.05582 1 SER C C 1
ATOM 1478 O O . SER C 1 4 ? 17.49700 -3.50600 35.50400 1.000 51.82747 1 SER C O 1
ATOM 1481 N N . LYS C 1 5 ? 17.07700 -5.51000 34.54900 1.000 49.16905 2 LYS C N 1
ATOM 1482 C CA . LYS C 1 5 ? 15.65700 -5.23500 34.31300 1.000 44.50696 2 LYS C CA 1
ATOM 1483 C C . LYS C 1 5 ? 14.75000 -5.69400 35.44400 1.000 40.49505 2 LYS C C 1
ATOM 1484 O O . LYS C 1 5 ? 13.53500 -5.48300 35.37100 1.000 39.81957 2 LYS C O 1
ATOM 1490 N N . MET C 1 6 ? 15.28900 -6.34000 36.46900 1.000 35.95687 3 MET C N 1
ATOM 1491 C CA . MET C 1 6 ? 14.42700 -6.99400 37.44200 1.000 32.69465 3 MET C CA 1
ATOM 1492 C C . MET C 1 6 ? 13.55500 -5.99600 38.19100 1.000 29.73154 3 MET C C 1
ATOM 1493 O O . MET C 1 6 ? 12.37700 -6.26100 38.44700 1.000 30.51962 3 MET C O 1
ATOM 1498 N N . SER C 1 7 ? 14.11800 -4.86100 38.59600 1.000 32.86968 4 SER C N 1
ATOM 1499 C CA . SER C 1 7 ? 13.30300 -3.91900 39.36800 1.000 30.11224 4 SER C CA 1
ATOM 1500 C C . SER C 1 7 ? 12.09500 -3.43700 38.55700 1.000 26.92014 4 SER C C 1
ATOM 1501 O O . SER C 1 7 ? 10.98200 -3.32800 39.08900 1.000 24.83183 4 SER C O 1
ATOM 1504 N N . ASP C 1 8 ? 12.29200 -3.19100 37.26700 1.000 26.72951 5 ASP C N 1
ATOM 1505 C CA . ASP C 1 8 ? 11.19800 -2.72800 36.40500 1.000 27.04866 5 ASP C CA 1
ATOM 1506 C C . ASP C 1 8 ? 10.10300 -3.78000 36.23900 1.000 26.16780 5 ASP C C 1
ATOM 1507 O O . ASP C 1 8 ? 8.91600 -3.43500 36.20400 1.000 23.61796 5 ASP C O 1
ATOM 1512 N N . VAL C 1 9 ? 10.46100 -5.07000 36.14000 1.000 26.29155 6 VAL C N 1
ATOM 1513 C CA . VAL C 1 9 ? 9.39100 -6.05900 35.99100 1.000 28.84916 6 VAL C CA 1
ATOM 1514 C C . VAL C 1 9 ? 8.57800 -6.16000 37.26200 1.000 25.31386 6 VAL C C 1
ATOM 1515 O O . VAL C 1 9 ? 7.34700 -6.27700 37.21500 1.000 25.88541 6 VAL C O 1
ATOM 1519 N N . LYS C 1 10 ? 9.24800 -6.07400 38.41600 1.000 24.79222 7 LYS C N 1
ATOM 1520 C CA . LYS C 1 10 ? 8.53900 -6.13900 39.68000 1.000 22.14569 7 LYS C CA 1
ATOM 1521 C C . LYS C 1 10 ? 7.64800 -4.91400 39.88400 1.000 23.09623 7 LYS C C 1
ATOM 1522 O O . LYS C 1 10 ? 6.48700 -5.05000 40.30100 1.000 23.69713 7 LYS C O 1
ATOM 1528 N N . CYS C 1 11 ? 8.16500 -3.71100 39.57600 1.000 21.52752 8 CYS C N 1
ATOM 1529 C CA . CYS C 1 11 ? 7.32700 -2.51300 39.65200 1.000 21.94992 8 CYS C CA 1
ATOM 1530 C C . CYS C 1 11 ? 6.08100 -2.65000 38.77500 1.000 21.61863 8 CYS C C 1
ATOM 1531 O O . CYS C 1 11 ? 4.94900 -2.35800 39.20700 1.000 20.94399 8 CYS C O 1
ATOM 1534 N N . THR C 1 12 ? 6.27700 -3.10300 37.53400 1.000 21.99676 9 THR C N 1
ATOM 1535 C CA . THR C 1 12 ? 5.17000 -3.28600 36.60500 1.000 22.05410 9 THR C CA 1
ATOM 1536 C C . THR C 1 12 ? 4.15100 -4.28200 37.13500 1.000 22.68051 9 THR C C 1
ATOM 1537 O O . THR C 1 12 ? 2.95000 -4.09300 36.92900 1.000 23.89285 9 THR C O 1
ATOM 1541 N N . SER C 1 13 ? 4.60000 -5.35600 37.81500 1.000 22.94321 10 SER C N 1
ATOM 1542 C CA . SER C 1 13 ? 3.63000 -6.30500 38.36500 1.000 22.62341 10 SER C CA 1
ATOM 1543 C C . SER C 1 13 ? 2.73900 -5.67900 39.43300 1.000 23.36707 10 SER C C 1
ATOM 1544 O O . SER C 1 13 ? 1.54200 -5.99700 39.52500 1.000 22.84219 10 SER C O 1
ATOM 1547 N N . VAL C 1 14 ? 3.27300 -4.72700 40.19300 1.000 21.75967 11 VAL C N 1
ATOM 1548 C CA . VAL C 1 14 ? 2.43800 -4.05900 41.17400 1.000 21.37957 11 VAL C CA 1
ATOM 1549 C C . VAL C 1 14 ? 1.40900 -3.18800 40.47400 1.000 20.73881 11 VAL C C 1
ATOM 1550 O O . VAL C 1 14 ? 0.23800 -3.14900 40.87100 1.000 21.73616 11 VAL C O 1
ATOM 1554 N N . VAL C 1 15 ? 1.83400 -2.48800 39.41100 1.000 20.94678 12 VAL C N 1
ATOM 1555 C CA . VAL C 1 15 ? 0.89800 -1.67800 38.62700 1.000 19.18888 12 VAL C CA 1
ATOM 1556 C C . VAL C 1 15 ? -0.18800 -2.55200 38.03100 1.000 21.38420 12 VAL C C 1
ATOM 1557 O O . VAL C 1 15 ? -1.37600 -2.20800 38.06000 1.000 21.19125 12 VAL C O 1
ATOM 1561 N N . LEU C 1 16 ? 0.20000 -3.70400 37.49100 1.000 22.29054 13 LEU C N 1
ATOM 1562 C CA . LEU C 1 16 ? -0.78200 -4.54700 36.82200 1.000 22.12375 13 LEU C CA 1
ATOM 1563 C C . LEU C 1 16 ? -1.82400 -5.04900 37.81900 1.000 21.58895 13 LEU C C 1
ATOM 1564 O O . LEU C 1 16 ? -3.03800 -5.05800 37.53100 1.000 22.57108 13 LEU C O 1
ATOM 1569 N N . LEU C 1 17 ? -1.36700 -5.46300 39.01200 1.000 20.20812 14 LEU C N 1
ATOM 1570 C CA . LEU C 1 17 ? -2.34600 -5.86900 40.00100 1.000 21.16207 14 LEU C CA 1
ATOM 1571 C C . LEU C 1 17 ? -3.26300 -4.71200 40.39300 1.000 21.48265 14 LEU C C 1
ATOM 1572 O O . LEU C 1 17 ? -4.47500 -4.91000 40.59800 1.000 22.82574 14 LEU C O 1
ATOM 1577 N N . SER C 1 18 ? -2.71700 -3.49000 40.49300 1.000 20.68778 15 SER C N 1
ATOM 1578 C CA . SER C 1 18 ? -3.57900 -2.35300 40.84600 1.000 21.15348 15 SER C CA 1
ATOM 1579 C C . SER C 1 18 ? -4.60900 -2.04000 39.74900 1.000 20.60492 15 SER C C 1
ATOM 1580 O O . SER C 1 18 ? -5.77500 -1.70800 40.03700 1.000 22.91995 15 SER C O 1
ATOM 1583 N N . VAL C 1 19 ? -4.19900 -2.16900 38.48700 1.000 20.56226 16 VAL C N 1
ATOM 1584 C CA . VAL C 1 19 ? -5.11900 -1.98300 37.36100 1.000 20.51335 16 VAL C CA 1
ATOM 1585 C C . VAL C 1 19 ? -6.23800 -3.00900 37.43300 1.000 21.56522 16 VAL C C 1
ATOM 1586 O O . VAL C 1 19 ? -7.41900 -2.68300 37.22600 1.000 22.00435 16 VAL C O 1
ATOM 1590 N N . LEU C 1 20 ? -5.88600 -4.26600 37.73900 1.000 21.68076 17 LEU C N 1
ATOM 1591 C CA . LEU C 1 20 ? -6.92000 -5.29800 37.85200 1.000 23.70784 17 LEU C CA 1
ATOM 1592 C C . LEU C 1 20 ? -7.85800 -5.02000 39.01800 1.000 23.78741 17 LEU C C 1
ATOM 1593 O O . LEU C 1 20 ? -9.07000 -5.22100 38.90900 1.000 25.07509 17 LEU C O 1
ATOM 1598 N N . GLN C 1 21 ? -7.31300 -4.55800 40.15100 1.000 24.37584 18 GLN C N 1
ATOM 1599 C CA . GLN C 1 21 ? -8.16000 -4.20000 41.28500 1.000 26.63422 18 GLN C CA 1
ATOM 1600 C C . GLN C 1 21 ? -9.15100 -3.10700 40.91400 1.000 27.70139 18 GLN C C 1
ATOM 1601 O O . GLN C 1 21 ? -10.34200 -3.19000 41.25400 1.000 30.29539 18 GLN C O 1
ATOM 1607 N N . GLN C 1 22 ? -8.69300 -2.08800 40.19000 1.000 27.99036 19 GLN C N 1
ATOM 1608 C CA . GLN C 1 22 ? -9.62000 -1.01600 39.82500 1.000 29.54113 19 GLN C CA 1
ATOM 1609 C C . GLN C 1 22 ? -10.71000 -1.51500 38.88800 1.000 32.39801 19 GLN C C 1
ATOM 1610 O O . GLN C 1 22 ? -11.84500 -1.01700 38.93600 1.000 34.93067 19 GLN C O 1
ATOM 1616 N N . LEU C 1 23 ? -10.40300 -2.50900 38.06100 1.000 29.57937 20 LEU C N 1
ATOM 1617 C CA . LEU C 1 23 ? -11.40600 -3.07400 37.15900 1.000 30.72379 20 LEU C CA 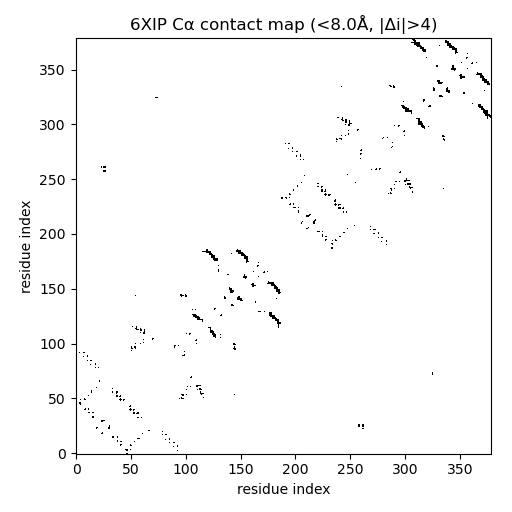1
ATOM 1618 C C . LEU C 1 23 ? -12.40700 -3.97800 37.87000 1.000 29.69696 20 LEU C C 1
ATOM 1619 O O . LEU C 1 23 ? -13.22400 -4.63500 37.20600 1.000 32.06737 20 LEU C O 1
ATOM 1624 N N . ARG C 1 24 ? -12.37500 -4.00600 39.19700 1.000 31.99356 21 ARG C N 1
ATOM 1625 C CA . ARG C 1 24 ? -13.35100 -4.69400 40.03100 1.000 37.14784 21 ARG C CA 1
ATOM 1626 C C . ARG C 1 24 ? -13.22500 -6.20400 39.97200 1.000 37.04847 21 ARG C C 1
ATOM 1627 O O . ARG C 1 24 ? -14.20000 -6.91500 40.23900 1.000 39.52429 21 ARG C O 1
ATOM 1635 N N . VAL C 1 25 ? -12.02300 -6.70400 39.69300 1.000 36.21738 22 VAL C N 1
ATOM 1636 C CA . VAL C 1 25 ? -11.84700 -8.18000 39.78200 1.000 40.78639 22 VAL C CA 1
ATOM 1637 C C . VAL C 1 25 ? -12.22000 -8.50900 41.23400 1.000 49.02007 22 VAL C C 1
ATOM 1638 O O . VAL C 1 25 ? -11.58700 -7.94800 42.13400 1.000 49.91876 22 VAL C O 1
ATOM 1642 N N . GLU C 1 26 ? -13.23400 -9.34900 41.46700 1.000 60.09099 23 GLU C N 1
ATOM 1643 C CA . GLU C 1 26 ? -13.76700 -9.58400 42.85000 1.000 71.18432 23 GLU C CA 1
ATOM 1644 C C . GLU C 1 26 ? -12.71200 -10.13500 43.81400 1.000 73.38331 23 GLU C C 1
ATOM 1645 O O . GLU C 1 26 ? -12.03600 -11.08300 43.42700 1.000 75.48789 23 GLU C O 1
ATOM 1651 N N . SER C 1 27 ? -12.64600 -9.61900 45.04600 1.000 73.01994 24 SER C N 1
ATOM 1652 C CA . SER C 1 27 ? -11.66100 -10.08000 46.06900 1.000 72.47082 24 SER C CA 1
ATOM 1653 C C . SER C 1 27 ? -11.88700 -11.54800 46.42900 1.000 68.86457 24 SER C C 1
ATOM 1654 O O . SER C 1 27 ? -10.89400 -12.26900 46.61000 1.000 65.52407 24 SER C O 1
ATOM 1657 N N . SER C 1 28 ? -13.15000 -11.95600 46.53800 1.000 69.62507 25 SER C N 1
ATOM 1658 C CA . SER C 1 28 ? -13.49000 -13.35600 46.90600 1.000 68.10925 25 SER C CA 1
ATOM 1659 C C . SER C 1 28 ? -13.24700 -14.30100 45.72700 1.000 57.59574 25 SER C C 1
ATOM 1660 O O . SER C 1 28 ? -13.29500 -15.52200 45.93900 1.000 57.75589 25 SER C O 1
ATOM 1663 N N A SER C 1 29 ? -13.00700 -13.76100 44.53000 0.636 51.10931 26 SER C N 1
ATOM 1664 N N B SER C 1 29 ? -12.90700 -13.76100 44.53000 0.364 52.37856 26 SER C N 1
ATOM 1665 C CA A SER C 1 29 ? -12.89900 -14.62700 43.32900 0.636 44.76074 26 SER C CA 1
ATOM 1666 C CA B SER C 1 29 ? -12.79900 -14.62700 43.32900 0.364 47.81772 26 SER C CA 1
ATOM 1667 C C A SER C 1 29 ? -11.64200 -15.49600 43.32500 0.636 42.35654 26 SER C C 1
ATOM 1668 C C B SER C 1 29 ? -11.54200 -15.49600 43.32500 0.364 43.79237 26 SER C C 1
ATOM 1669 O O A SER C 1 29 ? -10.64300 -15.10800 43.95300 0.636 40.17732 26 SER C O 1
ATOM 1670 O O B SER C 1 29 ? -10.54300 -15.10800 43.95300 0.364 41.41325 26 SER C O 1
ATOM 1675 N N . LYS C 1 30 ? -11.71700 -16.65200 42.66700 1.000 42.09321 27 LYS C N 1
ATOM 1676 C CA . LYS C 1 30 ? -10.52100 -17.50500 42.47300 1.000 43.08839 27 LYS C CA 1
ATOM 1677 C C . LYS C 1 30 ? -9.54900 -16.71400 41.60000 1.000 37.75636 27 LYS C C 1
ATOM 1678 O O . LYS C 1 30 ? -8.34000 -16.81800 41.81100 1.000 37.06594 27 LYS C O 1
ATOM 1684 N N . LEU C 1 31 ? -10.09100 -16.00200 40.61200 1.000 36.96903 28 LEU C N 1
ATOM 1685 C CA . LEU C 1 31 ? -9.23400 -15.23100 39.68500 1.000 34.28536 28 LEU C CA 1
ATOM 1686 C C . LEU C 1 31 ? -8.44400 -14.22000 40.51700 1.000 30.21802 28 LEU C C 1
ATOM 1687 O O . LEU C 1 31 ? -7.24200 -14.11400 40.29300 1.000 31.69486 28 LEU C O 1
ATOM 1692 N N . TRP C 1 32 ? -9.11000 -13.53100 41.44200 1.000 29.66555 29 TRP C N 1
ATOM 1693 C CA . TRP C 1 32 ? -8.33100 -12.54800 42.19400 1.000 29.26234 29 TRP C CA 1
ATOM 1694 C C . TRP C 1 32 ? -7.23400 -13.22900 42.99200 1.000 27.46750 29 TRP C C 1
ATOM 1695 O O . TRP C 1 32 ? -6.08900 -12.76900 42.99900 1.000 26.28834 29 TRP C O 1
ATOM 1706 N N . ALA C 1 33 ? -7.56100 -14.35200 43.64300 1.000 27.65200 30 ALA C N 1
ATOM 1707 C CA . ALA C 1 33 ? -6.54200 -15.08800 44.37500 1.000 29.17083 30 ALA C CA 1
ATOM 1708 C C . ALA C 1 33 ? -5.40600 -15.52100 43.45300 1.000 28.85923 30 ALA C C 1
ATOM 1709 O O . ALA C 1 33 ? -4.23300 -15.48600 43.83300 1.000 30.85490 30 ALA C O 1
ATOM 1711 N N . GLN C 1 34 ? -5.73700 -15.92500 42.21200 1.000 28.32430 31 GLN C N 1
ATOM 1712 C CA . GLN C 1 34 ? -4.68700 -16.28000 41.26100 1.000 28.50287 31 GLN C CA 1
ATOM 1713 C C . GLN C 1 34 ? -3.83700 -15.07000 40.89200 1.000 26.05979 31 GLN C C 1
ATOM 1714 O O . GLN C 1 34 ? -2.62700 -15.19400 40.71800 1.000 26.73660 31 GLN C O 1
ATOM 1720 N N . CYS C 1 35 ? -4.47200 -13.91500 40.70100 1.000 26.13214 32 CYS C N 1
ATOM 1721 C CA . CYS C 1 35 ? -3.73100 -12.69200 40.38900 1.000 24.86495 32 CYS C CA 1
ATOM 1722 C C . CYS C 1 35 ? -2.75900 -12.33500 41.51000 1.000 21.93768 32 CYS C C 1
ATOM 1723 O O . CYS C 1 35 ? -1.58900 -12.00000 41.26100 1.000 22.45037 32 CYS C O 1
ATOM 1726 N N . VAL C 1 36 ? -3.23500 -12.40800 42.75400 1.000 23.36090 33 VAL C N 1
ATOM 1727 C CA . VAL C 1 36 ? -2.39100 -12.08800 43.90900 1.000 23.90936 33 VAL C CA 1
ATOM 1728 C C . VAL C 1 36 ? -1.21700 -13.04500 43.98300 1.000 24.55566 33 VAL C C 1
ATOM 1729 O O . VAL C 1 36 ? -0.07100 -12.63400 44.19400 1.000 24.19497 33 VAL C O 1
ATOM 1733 N N . GLN C 1 37 ? -1.47600 -14.33000 43.76900 1.000 24.99135 34 GLN C N 1
ATOM 1734 C CA . GLN C 1 37 ? -0.37500 -15.31200 43.83100 1.000 28.16024 34 GLN C CA 1
ATOM 1735 C C . GLN C 1 37 ? 0.65700 -15.01300 42.74300 1.000 27.52737 34 GLN C C 1
ATOM 1736 O O . GLN C 1 37 ? 1.85000 -15.10200 43.02100 1.000 28.12061 34 GLN C O 1
ATOM 1742 N N . LEU C 1 38 ? 0.18400 -14.69500 41.53200 1.000 25.76925 35 LEU C N 1
ATOM 1743 C CA . LEU C 1 38 ? 1.13400 -14.39500 40.47500 1.000 25.68007 35 LEU C CA 1
ATOM 1744 C C . LEU C 1 38 ? 1.97800 -13.16400 40.82600 1.000 24.33833 35 LEU C C 1
ATOM 1745 O O . LEU C 1 38 ? 3.19900 -13.16100 40.64300 1.000 23.91520 35 LEU C O 1
ATOM 1750 N N . HIS C 1 39 ? 1.33300 -12.11700 41.34200 1.000 23.54243 36 HIS C N 1
ATOM 1751 C CA . HIS C 1 39 ? 2.03400 -10.90200 41.74300 1.000 23.64637 36 HIS C CA 1
ATOM 1752 C C . HIS C 1 39 ? 3.08000 -11.20900 42.81400 1.000 23.53130 36 HIS C C 1
ATOM 1753 O O . HIS C 1 39 ? 4.23000 -10.75100 42.73600 1.000 23.83889 36 HIS C O 1
ATOM 1760 N N . ASN C 1 40 ? 2.70600 -12.02900 43.79300 1.000 24.96209 37 ASN C N 1
ATOM 1761 C CA . ASN C 1 40 ? 3.62300 -12.37200 44.87300 1.000 23.19203 37 ASN C CA 1
ATOM 1762 C C . ASN C 1 40 ? 4.80700 -13.15200 44.32500 1.000 26.00907 37 ASN C C 1
ATOM 1763 O O . ASN C 1 40 ? 5.95900 -12.90900 44.71700 1.000 27.94809 37 ASN C O 1
ATOM 1768 N N . ASP C 1 41 ? 4.53500 -14.09100 43.39300 1.000 25.10232 38 ASP C N 1
ATOM 1769 C CA . ASP C 1 41 ? 5.60700 -14.90600 42.82000 1.000 28.66499 38 ASP C CA 1
ATOM 1770 C C . ASP C 1 41 ? 6.57200 -14.04900 42.01600 1.000 26.03705 38 ASP C C 1
ATOM 1771 O O . ASP C 1 41 ? 7.78400 -14.29200 42.03400 1.000 29.27072 38 ASP C O 1
ATOM 1776 N N . ILE C 1 42 ? 6.05400 -13.04500 41.29200 1.000 23.71735 39 ILE C N 1
ATOM 1777 C CA . ILE C 1 42 ? 6.93100 -12.13500 40.55000 1.000 23.93076 39 ILE C CA 1
ATOM 1778 C C . ILE C 1 42 ? 7.81300 -11.34800 41.51400 1.000 22.15821 39 ILE C C 1
ATOM 1779 O O . ILE C 1 42 ? 9.02700 -11.21800 41.31800 1.000 23.30466 39 ILE C O 1
ATOM 1784 N N . LEU C 1 43 ? 7.20100 -10.79600 42.55900 1.000 22.78137 40 LEU C N 1
ATOM 1785 C CA . LEU C 1 43 ? 7.97700 -10.04100 43.55000 1.000 22.62755 40 LEU C CA 1
ATOM 1786 C C . LEU C 1 43 ? 9.07100 -10.89300 44.18900 1.000 25.54293 40 LEU C C 1
ATOM 1787 O O . LEU C 1 43 ? 10.15400 -10.38400 44.50800 1.000 26.03881 40 LEU C O 1
ATOM 1792 N N . LEU C 1 44 ? 8.81000 -12.19200 44.37100 1.000 25.39347 41 LEU C N 1
ATOM 1793 C CA . LEU C 1 44 ? 9.77500 -13.07700 44.99600 1.000 29.26792 41 LEU C CA 1
ATOM 1794 C C . LEU C 1 44 ? 10.73600 -13.69800 43.99300 1.000 32.30647 41 LEU C C 1
ATOM 1795 O O . LEU C 1 44 ? 11.68800 -14.36300 44.40400 1.000 34.89452 41 LEU C O 1
ATOM 1800 N N . ALA C 1 45 ? 10.50800 -13.49700 42.69400 1.000 30.57368 42 ALA C N 1
ATOM 1801 C CA . ALA C 1 45 ? 11.37500 -14.08900 41.68800 1.000 33.86014 42 ALA C CA 1
ATOM 1802 C C . ALA C 1 45 ? 12.81600 -13.62000 41.83700 1.000 34.74005 42 ALA C C 1
ATOM 1803 O O . ALA C 1 45 ? 13.09000 -12.47300 42.19700 1.000 35.42046 42 ALA C O 1
ATOM 1805 N N . LYS C 1 46 ? 13.74000 -14.52900 41.52100 1.000 37.33772 43 LYS C N 1
ATOM 1806 C CA . LYS C 1 46 ? 15.16600 -14.26400 41.53000 1.000 40.60077 43 LYS C CA 1
ATOM 1807 C C . LYS C 1 46 ? 15.79200 -14.15000 40.14000 1.000 41.91921 43 LYS C C 1
ATOM 1808 O O . LYS C 1 46 ? 16.91700 -13.65300 40.01800 1.000 44.28406 43 LYS C O 1
ATOM 1814 N N . ASP C 1 47 ? 15.12900 -14.60500 39.10000 1.000 43.20067 44 ASP C N 1
ATOM 1815 C CA . ASP C 1 47 ? 15.65600 -14.40900 37.76500 1.000 45.48510 44 ASP C CA 1
ATOM 1816 C C . ASP C 1 47 ? 14.52400 -13.94000 36.87400 1.000 44.59820 44 ASP C C 1
ATOM 1817 O O . ASP C 1 47 ? 13.34700 -14.22300 37.13600 1.000 42.91423 44 ASP C O 1
ATOM 1822 N N . THR C 1 48 ? 14.89600 -13.20500 35.82100 1.000 42.97306 45 THR C N 1
ATOM 1823 C CA . THR C 1 48 ? 13.88500 -12.59100 34.97300 1.000 43.19025 45 THR C CA 1
ATOM 1824 C C . THR C 1 48 ? 13.08900 -13.62500 34.17800 1.000 40.82455 45 THR C C 1
ATOM 1825 O O . THR C 1 48 ? 11.93500 -13.37200 33.82500 1.000 40.35931 45 THR C O 1
ATOM 1829 N N . THR C 1 49 ? 13.65800 -14.80000 33.91800 1.000 39.05698 46 THR C N 1
ATOM 1830 C CA . THR C 1 49 ? 12.91400 -15.79900 33.15200 1.000 42.29270 46 THR C CA 1
ATOM 1831 C C . THR C 1 49 ? 11.63800 -16.21100 33.87700 1.000 40.24795 46 THR C C 1
ATOM 1832 O O . THR C 1 49 ? 10.55300 -16.26600 33.27600 1.000 41.02943 46 THR C O 1
ATOM 1836 N N . GLU C 1 50 ? 11.74100 -16.46100 35.17800 1.000 39.76135 47 GLU C N 1
ATOM 1837 C CA . GLU C 1 50 ? 10.56400 -16.82600 35.95400 1.000 39.70894 47 GLU C CA 1
ATOM 1838 C C . GLU C 1 50 ? 9.61300 -15.64700 36.10500 1.000 34.29393 47 GLU C C 1
ATOM 1839 O O . GLU C 1 50 ? 8.39400 -15.80000 35.96800 1.000 33.92098 47 GLU C O 1
ATOM 1845 N N . ALA C 1 51 ? 10.15200 -14.46500 36.40700 1.000 32.12805 48 ALA C N 1
ATOM 1846 C CA . ALA C 1 51 ? 9.31100 -13.28900 36.51900 1.000 28.92340 48 ALA C CA 1
ATOM 1847 C C . ALA C 1 51 ? 8.48400 -13.06400 35.25400 1.000 28.50974 48 ALA C C 1
ATOM 1848 O O . ALA C 1 51 ? 7.27900 -12.78600 35.32200 1.000 27.64781 48 ALA C O 1
ATOM 1850 N N . PHE C 1 52 ? 9.11800 -13.17500 34.08900 1.000 28.65775 49 PHE C N 1
ATOM 1851 C CA . PHE C 1 52 ? 8.38500 -12.90300 32.85400 1.000 27.11808 49 PHE C CA 1
ATOM 1852 C C . PHE C 1 52 ? 7.32500 -13.96400 32.58100 1.000 27.80854 49 PHE C C 1
ATOM 1853 O O . PHE C 1 52 ? 6.26100 -13.64300 32.05400 1.000 26.77293 49 PHE C O 1
ATOM 1861 N N . GLU C 1 53 ? 7.58300 -15.24200 32.92100 1.000 29.61044 50 GLU C N 1
ATOM 1862 C CA . GLU C 1 53 ? 6.56100 -16.25800 32.65800 1.000 31.10813 50 GLU C CA 1
ATOM 1863 C C . GLU C 1 53 ? 5.32200 -16.00000 33.49300 1.000 28.32367 50 GLU C C 1
ATOM 1864 O O . GLU C 1 53 ? 4.18200 -16.06000 33.00200 1.000 27.68095 50 GLU C O 1
ATOM 1870 N N . LYS C 1 54 ? 5.53800 -15.64600 34.76900 1.000 26.97751 51 LYS C N 1
ATOM 1871 C CA . LYS C 1 54 ? 4.41400 -15.31900 35.61300 1.000 25.80248 51 LYS C CA 1
ATOM 1872 C C . LYS C 1 54 ? 3.73700 -14.02900 35.16500 1.000 25.72909 51 LYS C C 1
ATOM 1873 O O . LYS C 1 54 ? 2.51400 -13.90700 35.29200 1.000 24.41966 51 LYS C O 1
ATOM 1879 N N . MET C 1 55 ? 4.51400 -13.06000 34.65900 1.000 23.80851 52 MET C N 1
ATOM 1880 C CA . MET C 1 55 ? 3.89700 -11.84400 34.13600 1.000 23.61074 52 MET C CA 1
ATOM 1881 C C . MET C 1 55 ? 3.03600 -12.12700 32.91500 1.000 23.83354 52 MET C C 1
ATOM 1882 O O . MET C 1 55 ? 2.01400 -11.45600 32.72700 1.000 24.40681 52 MET C O 1
ATOM 1887 N N . VAL C 1 56 ? 3.44400 -13.09100 32.06600 1.000 24.09517 53 VAL C N 1
ATOM 1888 C CA . VAL C 1 56 ? 2.604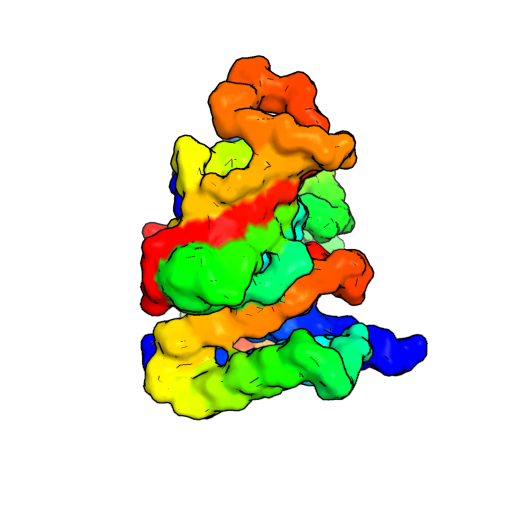00 -13.50900 30.94700 1.000 24.25521 53 VAL C CA 1
ATOM 1889 C C . VAL C 1 56 ? 1.24700 -13.93400 31.46000 1.000 24.03443 53 VAL C C 1
ATOM 1890 O O . VAL C 1 56 ? 0.20800 -13.48100 30.94500 1.000 24.79671 53 VAL C O 1
ATOM 1894 N N . SER C 1 57 ? 1.23300 -14.82100 32.48100 1.000 24.16004 54 SER C N 1
ATOM 1895 C CA . SER C 1 57 ? -0.05600 -15.24800 33.04300 1.000 24.07805 54 SER C CA 1
ATOM 1896 C C . SER C 1 57 ? -0.83000 -14.08600 33.64200 1.000 23.37552 54 SER C C 1
ATOM 1897 O O . SER C 1 57 ? -2.03100 -13.95800 33.42400 1.000 24.98522 54 SER C O 1
ATOM 1900 N N . LEU C 1 58 ? -0.17500 -13.24100 34.43900 1.000 23.92029 55 LEU C N 1
ATOM 1901 C CA . LEU C 1 58 ? -0.91600 -12.16200 35.08200 1.000 22.40877 55 LEU C CA 1
ATOM 1902 C C . LEU C 1 58 ? -1.46300 -11.15400 34.06700 1.000 23.73640 55 LEU C C 1
ATOM 1903 O O . LEU C 1 58 ? -2.61700 -10.72300 34.17600 1.000 23.28394 55 LEU C O 1
ATOM 1908 N N . LEU C 1 59 ? -0.65900 -10.79000 33.06500 1.000 24.38656 56 LEU C N 1
ATOM 1909 C CA . LEU C 1 59 ? -1.12900 -9.87300 32.03000 1.000 21.82032 56 LEU C CA 1
ATOM 1910 C C . LEU C 1 59 ? -2.27800 -10.47800 31.23300 1.000 22.37652 56 LEU C C 1
ATOM 1911 O O . LEU C 1 59 ? -3.19400 -9.75300 30.83100 1.000 24.74663 56 LEU C O 1
ATOM 1916 N N . SER C 1 60 ? -2.27300 -11.80200 31.02900 1.000 23.56493 57 SER C N 1
ATOM 1917 C CA . SER C 1 60 ? -3.37500 -12.39300 30.27200 1.000 23.87448 57 SER C CA 1
ATOM 1918 C C . SER C 1 60 ? -4.73300 -12.15000 30.93400 1.000 25.23273 57 SER C C 1
ATOM 1919 O O . SER C 1 60 ? -5.75900 -12.12900 30.24000 1.000 27.31100 57 SER C O 1
ATOM 1922 N N . VAL C 1 61 ? -4.77300 -11.96000 32.25700 1.000 25.52270 58 VAL C N 1
ATOM 1923 C CA . VAL C 1 61 ? -6.05100 -11.67800 32.90500 1.000 24.60182 58 VAL C CA 1
ATOM 1924 C C . VAL C 1 61 ? -6.62300 -10.36400 32.38300 1.000 27.32240 58 VAL C C 1
ATOM 1925 O O . VAL C 1 61 ? -7.80300 -10.26800 32.02400 1.000 31.27569 58 VAL C O 1
ATOM 1929 N N . LEU C 1 62 ? -5.78900 -9.33200 32.33200 1.000 26.27265 59 LEU C N 1
ATOM 1930 C CA . LEU C 1 62 ? -6.22400 -8.06100 31.76400 1.000 26.27644 59 LEU C CA 1
ATOM 1931 C C . LEU C 1 62 ? -6.58300 -8.18500 30.28900 1.000 29.12636 59 LEU C C 1
ATOM 1932 O O . LEU C 1 62 ? -7.56400 -7.58300 29.83900 1.000 32.50896 59 LEU C O 1
ATOM 1937 N N . LEU C 1 63 ? -5.76800 -8.92000 29.52000 1.000 28.61378 60 LEU C N 1
ATOM 1938 C CA . LEU C 1 63 ? -6.06800 -9.04000 28.08900 1.000 29.72121 60 LEU C CA 1
ATOM 1939 C C . LEU C 1 63 ? -7.36700 -9.79800 27.84400 1.000 31.02381 60 LEU C C 1
ATOM 1940 O O . LEU C 1 63 ? -7.98000 -9.63600 26.77300 1.000 32.83226 60 LEU C O 1
ATOM 1945 N N . SER C 1 64 ? -7.79600 -10.62000 28.80100 1.000 33.44897 61 SER C N 1
ATOM 1946 C CA . SER C 1 64 ? -8.98800 -11.43300 28.62200 1.000 36.72957 61 SER C CA 1
ATOM 1947 C C . SER C 1 64 ? -10.28400 -10.70900 28.96500 1.000 42.08395 61 SER C C 1
ATOM 1948 O O . SER C 1 64 ? -11.36800 -11.25100 28.69500 1.000 44.37974 61 SER C O 1
ATOM 1951 N N . MET C 1 65 ? -10.21700 -9.53400 29.58100 1.000 46.02518 62 MET C N 1
ATOM 1952 C CA . MET C 1 65 ? -11.43100 -8.84300 30.00600 1.000 50.47143 62 MET C CA 1
ATOM 1953 C C . MET C 1 65 ? -11.93600 -8.04400 28.82400 1.000 57.78551 62 MET C C 1
ATOM 1954 O O . MET C 1 65 ? -11.40000 -6.98100 28.51100 1.000 58.86524 62 MET C O 1
ATOM 1959 N N . GLN C 1 66 ? -12.96700 -8.57600 28.16200 1.000 64.77551 63 GLN C N 1
ATOM 1960 C CA . GLN C 1 66 ? -13.38000 -8.06800 26.86000 1.000 69.97615 63 GLN C CA 1
ATOM 1961 C C . GLN C 1 66 ? -14.00600 -6.68600 26.99500 1.000 69.96424 63 GLN C C 1
ATOM 1962 O O . GLN C 1 66 ? -14.93100 -6.48300 27.79000 1.000 71.92254 63 GLN C O 1
ATOM 1968 N N . GLY C 1 67 ? -13.48200 -5.72700 26.23300 1.000 66.40478 64 GLY C N 1
ATOM 1969 C CA . GLY C 1 67 ? -13.99200 -4.37600 26.26700 1.000 62.02010 64 GLY C CA 1
ATOM 1970 C C . GLY C 1 67 ? -13.82800 -3.66000 27.58700 1.000 57.12319 64 GLY C C 1
ATOM 1971 O O . GLY C 1 67 ? -14.22000 -2.49200 27.68600 1.000 57.12012 64 GLY C O 1
ATOM 1972 N N . ALA C 1 68 ? -13.28400 -4.32300 28.61100 1.000 52.09937 65 ALA C N 1
ATOM 1973 C CA . ALA C 1 68 ? -12.98800 -3.62800 29.85600 1.000 49.29936 65 ALA C CA 1
ATOM 1974 C C . ALA C 1 68 ? -11.90900 -2.57200 29.66100 1.000 48.11283 65 ALA C C 1
ATOM 1975 O O . ALA C 1 68 ? -11.93100 -1.54200 30.34300 1.000 49.89063 65 ALA C O 1
ATOM 1977 N N . VAL C 1 69 ? -10.94200 -2.82800 28.77300 1.000 44.74687 66 VAL C N 1
ATOM 1978 C CA . VAL C 1 69 ? -9.89500 -1.87900 28.41000 1.000 45.87303 66 VAL C CA 1
ATOM 1979 C C . VAL C 1 69 ? -9.78700 -1.81800 26.88900 1.000 49.38903 66 VAL C C 1
ATOM 1980 O O . VAL C 1 69 ? -10.21000 -2.73500 26.17800 1.000 54.92841 66 VAL C O 1
ATOM 1984 N N . ASP C 1 70 ? -9.21400 -0.71700 26.38700 1.000 44.82151 67 ASP C N 1
ATOM 1985 C CA . ASP C 1 70 ? -9.00100 -0.51400 24.94400 1.000 42.55914 67 ASP C CA 1
ATOM 1986 C C . ASP C 1 70 ? -7.49700 -0.58600 24.69100 1.000 36.73887 67 ASP C C 1
ATOM 1987 O O . ASP C 1 70 ? -6.77800 0.40500 24.80200 1.000 34.57689 67 ASP C O 1
ATOM 1992 N N . ILE C 1 71 ? -7.02700 -1.77100 24.31900 1.000 32.08269 68 ILE C N 1
ATOM 1993 C CA . ILE C 1 71 ? -5.59100 -1.99700 24.29400 1.000 31.52297 68 ILE C CA 1
ATOM 1994 C C . ILE C 1 71 ? -4.92800 -1.14200 23.22000 1.000 30.83550 68 ILE C C 1
ATOM 1995 O O . ILE C 1 71 ? -3.84000 -0.59200 23.43300 1.000 30.59023 68 ILE C O 1
ATOM 2000 N N . ASN C 1 72 ? -5.58000 -0.99400 22.06000 1.000 31.33009 69 ASN C N 1
ATOM 2001 C CA . ASN C 1 72 ? -4.98600 -0.17000 21.01900 1.000 32.30929 69 ASN C CA 1
ATOM 2002 C C . ASN C 1 72 ? -4.85400 1.27400 21.47400 1.000 35.35953 69 ASN C C 1
ATOM 2003 O O . ASN C 1 72 ? -3.83200 1.92200 21.20300 1.000 35.29922 69 ASN C O 1
ATOM 2008 N N . LYS C 1 73 ? -5.86600 1.77900 22.19000 1.000 35.25363 70 LYS C N 1
ATOM 2009 C CA . LYS C 1 73 ? -5.81100 3.13600 22.74500 1.000 37.83551 70 LYS C CA 1
ATOM 2010 C C . LYS C 1 73 ? -4.66700 3.27200 23.74000 1.000 36.99595 70 LYS C C 1
ATOM 2011 O O . LYS C 1 73 ? -3.88700 4.23800 23.69300 1.000 36.21083 70 LYS C O 1
ATOM 2017 N N . LEU C 1 74 ? -4.52400 2.28200 24.63100 1.000 33.46440 71 LEU C N 1
ATOM 2018 C CA . LEU C 1 74 ? -3.48300 2.34000 25.64700 1.000 30.69406 71 LEU C CA 1
ATOM 2019 C C . LEU C 1 74 ? -2.08200 2.22400 25.05500 1.000 31.99968 71 LEU C C 1
ATOM 2020 O O . LEU C 1 74 ? -1.12100 2.60700 25.72700 1.000 33.88250 71 LEU C O 1
ATOM 2025 N N . CYS C 1 75 ? -1.94000 1.68400 23.83100 1.000 33.20592 72 CYS C N 1
ATOM 2026 C CA . CYS C 1 75 ? -0.64200 1.53900 23.18700 1.000 35.83914 72 CYS C CA 1
ATOM 2027 C C . CYS C 1 75 ? -0.38900 2.58600 22.09800 1.000 43.34503 72 CYS C C 1
ATOM 2028 O O . CYS C 1 75 ? 0.55400 2.42500 21.32000 1.000 43.08842 72 CYS C O 1
ATOM 2031 N N . GLU C 1 76 ? -1.19800 3.63800 22.01300 1.000 50.73609 73 GLU C N 1
ATOM 2032 C CA . GLU C 1 76 ? -1.02400 4.64200 20.93900 1.000 58.42717 73 GLU C CA 1
ATOM 2033 C C . GLU C 1 76 ? 0.35600 5.31000 20.92900 1.000 58.98698 73 GLU C C 1
ATOM 2034 O O . GLU C 1 76 ? 0.81200 5.84400 21.94100 1.000 59.25891 73 GLU C O 1
ATOM 2040 N N . ASP D 2 2 ? -15.11800 11.89000 35.78300 1.000 63.31043 78 ASP D N 1
ATOM 2041 C CA . ASP D 2 2 ? -14.34800 12.88000 36.57800 1.000 60.67668 78 ASP D CA 1
ATOM 2042 C C . ASP D 2 2 ? -12.91500 12.37500 36.73000 1.000 54.35104 78 ASP D C 1
ATOM 2043 O O . ASP D 2 2 ? -12.40000 11.75200 35.77500 1.000 48.99061 78 ASP D O 1
ATOM 2048 N N . LYS D 2 3 ? -12.32200 12.58200 37.90000 1.000 50.78487 79 LYS D N 1
ATOM 2049 C CA . LYS D 2 3 ? -10.89900 12.22200 38.07700 1.000 43.24228 79 LYS D CA 1
ATOM 2050 C C . LYS D 2 3 ? -10.70900 10.70700 38.16500 1.000 33.42027 79 LYS D C 1
ATOM 2051 O O . LYS D 2 3 ? -9.67300 10.25200 37.70900 1.000 30.71990 79 LYS D O 1
ATOM 2057 N N . ARG D 2 4 ? -11.67200 9.96400 38.71500 1.000 29.39287 80 ARG D N 1
ATOM 2058 C CA . ARG D 2 4 ? -11.38500 8.53600 38.87400 1.000 28.24613 80 ARG D CA 1
ATOM 2059 C C . ARG D 2 4 ? -11.08900 7.88400 37.52000 1.000 26.52068 80 ARG D C 1
ATOM 2060 O O . ARG D 2 4 ? -10.11200 7.11900 37.37300 1.000 26.54157 80 ARG D O 1
ATOM 2068 N N . ALA D 2 5 ? -11.87300 8.23400 36.49900 1.000 26.43505 81 ALA D N 1
ATOM 2069 C CA . ALA D 2 5 ? -11.63200 7.66900 35.17500 1.000 26.82762 81 ALA D CA 1
ATOM 2070 C C . ALA D 2 5 ? -10.32400 8.19800 34.57200 1.000 26.55696 81 ALA D C 1
ATOM 2071 O O . ALA D 2 5 ? -9.62000 7.46800 33.86900 1.000 27.71887 81 ALA D O 1
ATOM 2073 N N . LYS D 2 6 ? -9.95000 9.43800 34.86500 1.000 25.58329 82 LYS D N 1
ATOM 2074 C CA . LYS D 2 6 ? -8.67300 9.93400 34.36800 1.000 25.62351 82 LYS D CA 1
ATOM 2075 C C . LYS D 2 6 ? -7.50100 9.22400 35.04200 1.000 23.90705 82 LYS D C 1
ATOM 2076 O O . LYS D 2 6 ? -6.48300 8.93700 34.39800 1.000 24.27234 82 LYS D O 1
ATOM 2082 N N . VAL D 2 7 ? -7.60200 8.97500 36.34500 1.000 21.07539 83 VAL D N 1
ATOM 2083 C CA . VAL D 2 7 ? -6.51600 8.26800 37.01800 1.000 21.37876 83 VAL D CA 1
ATOM 2084 C C . VAL D 2 7 ? -6.37100 6.86600 36.44300 1.000 22.75028 83 VAL D C 1
ATOM 2085 O O . VAL D 2 7 ? -5.25900 6.38900 36.19400 1.000 22.36734 83 VAL D O 1
ATOM 2089 N N . THR D 2 8 ? -7.50300 6.19100 36.20900 1.000 22.25466 84 THR D N 1
ATOM 2090 C CA . THR D 2 8 ? -7.47200 4.84400 35.65200 1.000 22.10535 84 THR D CA 1
ATOM 2091 C C . THR D 2 8 ? -6.82200 4.84200 34.27800 1.000 21.16177 84 THR D C 1
ATOM 2092 O O . THR D 2 8 ? -5.97100 3.98600 33.98900 1.000 22.00056 84 THR D O 1
ATOM 2096 N N . SER D 2 9 ? -7.18900 5.81000 33.41900 1.000 21.54999 85 SER D N 1
ATOM 2097 C CA . SER D 2 9 ? -6.56000 5.91600 32.09800 1.000 22.34685 85 SER D CA 1
ATOM 2098 C C . SER D 2 9 ? -5.06400 6.13900 32.21500 1.000 23.33053 85 SER D C 1
ATOM 2099 O O . SER D 2 9 ? -4.27100 5.51300 31.49300 1.000 22.10131 85 SER D O 1
ATOM 2102 N N . ALA D 2 10 ? -4.64900 7.00700 33.13700 1.000 19.68929 86 ALA D N 1
ATOM 2103 C CA . ALA D 2 10 ? -3.22800 7.29100 33.27900 1.000 19.86370 86 ALA D CA 1
ATOM 2104 C C . ALA D 2 10 ? -2.47100 6.06300 33.77300 1.000 20.62842 86 ALA D C 1
ATOM 2105 O O . ALA D 2 10 ? -1.36900 5.77400 33.28900 1.000 21.42562 86 ALA D O 1
ATOM 2107 N N . MET D 2 11 ? -3.06600 5.31000 34.71400 1.000 18.89366 87 MET D N 1
ATOM 2108 C CA . MET D 2 11 ? -2.37200 4.13500 35.23800 1.000 17.77534 87 MET D CA 1
ATOM 2109 C C . MET D 2 11 ? -2.25400 3.06600 34.15700 1.000 19.64432 87 MET D C 1
ATOM 2110 O O . MET D 2 11 ? -1.21800 2.39500 34.04800 1.000 20.83262 87 MET D O 1
ATOM 2115 N N . GLN D 2 12 ? -3.31800 2.87700 33.37000 1.000 20.22362 88 GLN D N 1
ATOM 2116 C CA . GLN D 2 12 ? -3.31200 1.83200 32.34800 1.000 21.61272 88 GLN D CA 1
ATOM 2117 C C . GLN D 2 12 ? -2.34200 2.17800 31.22100 1.000 22.54318 88 GLN D C 1
ATOM 2118 O O . GLN D 2 12 ? -1.65200 1.29900 30.66300 1.000 23.18438 88 GLN D O 1
ATOM 2124 N N . THR D 2 13 ? -2.27200 3.46600 30.87800 1.000 22.02641 89 THR D N 1
ATOM 2125 C CA . THR D 2 13 ? -1.32900 3.89800 29.84500 1.000 21.92106 89 THR D CA 1
ATOM 2126 C C . THR D 2 13 ? 0.09900 3.69300 30.31300 1.000 21.53110 89 THR D C 1
ATOM 2127 O O . THR D 2 13 ? 0.93200 3.16400 29.57000 1.000 21.69433 89 THR D O 1
ATOM 2131 N N . MET D 2 14 ? 0.37100 4.05100 31.56500 1.000 21.18394 90 MET D N 1
ATOM 2132 C CA . MET D 2 14 ? 1.70300 3.83000 32.11800 1.000 21.15564 90 MET D CA 1
ATOM 2133 C C . MET D 2 14 ? 2.04300 2.34300 32.16600 1.000 20.51795 90 MET D C 1
ATOM 2134 O O . MET D 2 14 ? 3.18800 1.96000 31.93200 1.000 20.46079 90 MET D O 1
ATOM 2139 N N . LEU D 2 15 ? 1.06500 1.50500 32.48700 1.000 20.22833 91 LEU D N 1
ATOM 2140 C CA . LEU D 2 15 ? 1.30100 0.06500 32.50700 1.000 21.32986 91 LEU D CA 1
ATOM 2141 C C . LEU D 2 15 ? 1.83100 -0.40300 31.16300 1.000 22.27551 91 LEU D C 1
ATOM 2142 O O . LEU D 2 15 ? 2.83600 -1.12400 31.08900 1.000 21.48138 91 LEU D O 1
ATOM 2147 N N . PHE D 2 16 ? 1.17700 0.03300 30.07900 1.000 22.91217 92 PHE D N 1
ATOM 2148 C CA . PHE D 2 16 ? 1.62800 -0.46100 28.78200 1.000 23.37891 92 PHE D CA 1
ATOM 2149 C C . PHE D 2 16 ? 2.94500 0.16100 28.35100 1.000 23.66972 92 PHE D C 1
ATOM 2150 O O . PHE D 2 16 ? 3.72300 -0.46700 27.62600 1.000 25.31191 92 PHE D O 1
ATOM 2158 N N . THR D 2 17 ? 3.23100 1.36900 28.82100 1.000 22.41207 93 THR D N 1
ATOM 2159 C CA . THR D 2 17 ? 4.52700 1.95100 28.52900 1.000 23.17895 93 THR D CA 1
ATOM 2160 C C . THR D 2 17 ? 5.63700 1.18800 29.24200 1.000 23.47326 93 THR D C 1
ATOM 2161 O O . THR D 2 17 ? 6.69900 0.92000 28.66900 1.000 23.83242 93 THR D O 1
ATOM 2165 N N . MET D 2 18 ? 5.39700 0.81200 30.49800 1.000 22.94565 94 MET D N 1
ATOM 2166 C CA . MET D 2 18 ? 6.37600 -0.00600 31.21400 1.000 22.73667 94 MET D CA 1
ATOM 2167 C C . MET D 2 18 ? 6.54900 -1.35800 30.53900 1.000 23.06655 94 MET D C 1
ATOM 2168 O O . MET D 2 18 ? 7.67600 -1.83800 30.39500 1.000 23.09942 94 MET D O 1
ATOM 2173 N N . LEU D 2 19 ? 5.44300 -1.98900 30.12400 1.000 23.40248 95 LEU D N 1
ATOM 2174 C CA . LEU D 2 19 ? 5.55700 -3.28200 29.44500 1.000 25.05951 95 LEU D CA 1
ATOM 2175 C C . LEU D 2 19 ? 6.39500 -3.16200 28.17500 1.000 25.74766 95 LEU D C 1
ATOM 2176 O O . LEU D 2 19 ? 7.28800 -3.99300 27.90800 1.000 27.30599 95 LEU D O 1
ATOM 2181 N N . ARG D 2 20 ? 6.12800 -2.11500 27.38400 1.000 27.24149 96 ARG D N 1
ATOM 2182 C CA . ARG D 2 20 ? 6.90600 -1.89300 26.17400 1.000 31.08108 96 ARG D CA 1
ATOM 2183 C C . ARG D 2 20 ? 8.39000 -1.72500 26.49100 1.000 28.96275 96 ARG D C 1
ATOM 2184 O O . ARG D 2 20 ? 9.25200 -2.27500 25.79100 1.000 30.69949 96 ARG D O 1
ATOM 2192 N N . LYS D 2 21 ? 8.70700 -0.96500 27.54300 1.000 30.33937 97 LYS D N 1
ATOM 2193 C CA . LYS D 2 21 ? 10.10300 -0.78300 27.94700 1.000 34.12616 97 LYS D CA 1
ATOM 2194 C C . LYS D 2 21 ? 10.76100 -2.08600 28.38100 1.000 32.34437 97 LYS D C 1
ATOM 2195 O O . LYS D 2 21 ? 11.96700 -2.26800 28.16400 1.000 35.51932 97 LYS D O 1
ATOM 2201 N N . LEU D 2 22 ? 10.00400 -2.99500 28.99000 1.000 29.38681 98 LEU D N 1
ATOM 2202 C CA . LEU D 2 22 ? 10.57400 -4.28000 29.38800 1.000 29.57841 98 LEU D CA 1
ATOM 2203 C C . LEU D 2 22 ? 11.03200 -5.07000 28.18100 1.000 31.33164 98 LEU D C 1
ATOM 2204 O O . LEU D 2 22 ? 12.01000 -5.83300 28.26500 1.000 30.68313 98 LEU D O 1
ATOM 2209 N N . ASP D 2 23 ? 10.27500 -4.96400 27.07700 1.000 34.72399 99 ASP D N 1
ATOM 2210 C CA . ASP D 2 23 ? 10.66400 -5.54100 25.78600 1.000 37.25025 99 ASP D CA 1
ATOM 2211 C C . ASP D 2 23 ? 10.98200 -7.03700 25.87300 1.000 35.27349 99 ASP D C 1
ATOM 2212 O O . ASP D 2 23 ? 12.02800 -7.50700 25.43000 1.000 37.62572 99 ASP D O 1
ATOM 2217 N N . ASN D 2 24 ? 10.06300 -7.79000 26.45700 1.000 34.76712 100 ASN D N 1
ATOM 2218 C CA . ASN D 2 24 ? 10.18500 -9.23700 26.54800 1.000 33.20148 100 ASN D CA 1
ATOM 2219 C C . ASN D 2 24 ? 9.37700 -9.87500 25.41900 1.000 31.76221 100 ASN D C 1
ATOM 2220 O O . ASN D 2 24 ? 8.27400 -9.42400 25.10300 1.000 32.21884 100 ASN D O 1
ATOM 2225 N N . ASP D 2 25 ? 9.92800 -10.93100 24.80800 1.000 31.87460 101 ASP D N 1
ATOM 2226 C CA . ASP D 2 25 ? 9.27000 -11.48600 23.63000 1.000 33.82704 101 ASP D CA 1
ATOM 2227 C C . ASP D 2 25 ? 7.90500 -12.08200 23.95300 1.000 31.86674 101 ASP D C 1
ATOM 2228 O O . ASP D 2 25 ? 6.96500 -11.95700 23.15000 1.000 33.54684 101 ASP D O 1
ATOM 2233 N N . ALA D 2 26 ? 7.77000 -12.76400 25.09800 1.000 28.06422 102 ALA D N 1
ATOM 2234 C CA . ALA D 2 26 ? 6.48700 -13.39300 25.38000 1.000 29.11064 102 ALA D CA 1
ATOM 2235 C C . ALA D 2 26 ? 5.43500 -12.34100 25.69300 1.000 28.62504 102 ALA D C 1
ATOM 2236 O O . ALA D 2 26 ? 4.29600 -12.42100 25.21600 1.000 28.63584 102 ALA D O 1
ATOM 2238 N N . LEU D 2 27 ? 5.80100 -11.33400 26.48400 1.000 27.85628 103 LEU D N 1
ATOM 2239 C CA . LEU D 2 27 ? 4.86400 -10.25000 26.73300 1.000 27.46099 103 LEU D CA 1
ATOM 2240 C C . LEU D 2 27 ? 4.50300 -9.53000 25.44400 1.000 25.80991 103 LEU D C 1
ATOM 2241 O O . LEU D 2 27 ? 3.33200 -9.24100 25.21300 1.000 25.55607 103 LEU D O 1
ATOM 2246 N N . ASN D 2 28 ? 5.49600 -9.21000 24.61900 1.000 26.89662 104 ASN D N 1
ATOM 2247 C CA . ASN D 2 28 ? 5.23500 -8.47300 23.35300 1.000 26.97664 104 ASN D CA 1
ATOM 2248 C C . ASN D 2 28 ? 4.29300 -9.30600 22.47500 1.000 26.86917 104 ASN D C 1
ATOM 2249 O O . ASN D 2 28 ? 3.39700 -8.72700 21.86100 1.000 26.22481 104 ASN D O 1
ATOM 2254 N N . ASN D 2 29 ? 4.48100 -10.62700 22.46600 1.000 25.89806 105 ASN D N 1
ATOM 2255 C CA . ASN D 2 29 ? 3.64500 -11.49900 21.60500 1.000 26.73388 105 ASN D CA 1
ATOM 2256 C C . ASN D 2 29 ? 2.18100 -11.40800 22.02400 1.000 25.64508 105 ASN D C 1
ATOM 2257 O O . ASN D 2 29 ? 1.33600 -11.19900 21.16000 1.000 27.26910 105 ASN D O 1
ATOM 2262 N N . ILE D 2 30 ? 1.90800 -11.53300 23.32300 1.000 24.50847 106 ILE D N 1
ATOM 2263 C CA . ILE D 2 30 ? 0.48900 -11.52500 23.77200 1.000 24.57089 106 ILE D CA 1
ATOM 2264 C C . ILE D 2 30 ? -0.11900 -10.12400 23.57600 1.000 21.14137 106 ILE D C 1
ATOM 2265 O O . ILE D 2 30 ? -1.30200 -10.03800 23.26500 1.000 24.34958 106 ILE D O 1
ATOM 2270 N N . ILE D 2 31 ? 0.67000 -9.07400 23.81900 1.000 21.70888 107 ILE D N 1
ATOM 2271 C CA . ILE D 2 31 ? 0.15200 -7.68700 23.65300 1.000 21.18888 107 ILE D CA 1
ATOM 2272 C C . ILE D 2 31 ? -0.14400 -7.43100 22.17000 1.000 22.10236 107 ILE D C 1
ATOM 2273 O O . ILE D 2 31 ? -1.24400 -6.97600 21.86400 1.000 21.52295 107 ILE D O 1
ATOM 2278 N N . ASN D 2 32 ? 0.79300 -7.80000 21.30700 1.000 23.00323 108 ASN D N 1
ATOM 2279 C CA . ASN D 2 32 ? 0.62300 -7.52000 19.85900 1.000 23.48843 108 ASN D CA 1
ATOM 2280 C C . ASN D 2 32 ? -0.50500 -8.40300 19.32900 1.000 23.95337 108 ASN D C 1
ATOM 2281 O O . ASN D 2 32 ? -1.30400 -7.90700 18.52600 1.000 23.25865 108 ASN D O 1
ATOM 2286 N N . ASN D 2 33 ? -0.58700 -9.64800 19.81000 1.000 23.44998 109 ASN D N 1
ATOM 2287 C CA . ASN D 2 33 ? -1.72300 -10.45300 19.38100 1.000 23.48320 109 ASN D CA 1
ATOM 2288 C C . ASN D 2 33 ? -3.03200 -9.83300 19.84900 1.000 24.71596 109 ASN D C 1
ATOM 2289 O O . ASN D 2 33 ? -4.00100 -9.76000 19.08500 1.000 24.29284 109 ASN D O 1
ATOM 2294 N N . ALA D 2 34 ? -3.07300 -9.35500 21.10100 1.000 24.68274 110 ALA D N 1
ATOM 2295 C CA . ALA D 2 34 ? -4.29700 -8.72500 21.59900 1.000 24.53427 110 ALA D CA 1
ATOM 2296 C C . ALA D 2 34 ? -4.66600 -7.49100 20.78100 1.000 24.86658 110 ALA D C 1
ATOM 2297 O O . ALA D 2 34 ? -5.85200 -7.25100 20.51300 1.000 25.52687 110 ALA D O 1
ATOM 2299 N N . ARG D 2 35 ? -3.66800 -6.71000 20.35100 1.000 24.14004 111 ARG D N 1
ATOM 2300 C CA . ARG D 2 35 ? -3.96600 -5.53000 19.53700 1.000 25.78785 111 ARG D CA 1
ATOM 2301 C C . ARG D 2 35 ? -4.61300 -5.92400 18.22800 1.000 27.69016 111 ARG D C 1
ATOM 2302 O O . ARG D 2 35 ? -5.40300 -5.14300 17.67400 1.000 28.75249 111 ARG D O 1
ATOM 2310 N N . ASP D 2 36 ? -4.27800 -7.12000 17.72000 1.000 27.09762 112 ASP D N 1
ATOM 2311 C CA . ASP D 2 36 ? -4.88900 -7.65000 16.50100 1.000 28.94755 112 ASP D CA 1
ATOM 2312 C C . ASP D 2 36 ? -6.19600 -8.38100 16.74400 1.000 29.28516 112 ASP D C 1
ATOM 2313 O O . ASP D 2 36 ? -6.80100 -8.88900 15.79000 1.000 32.33754 112 ASP D O 1
ATOM 2318 N N . GLY D 2 37 ? -6.61200 -8.52100 17.99100 1.000 27.79508 113 GLY D N 1
ATOM 2319 C CA . GLY D 2 37 ? -7.85800 -9.20400 18.27800 1.000 29.07257 113 GLY D CA 1
ATOM 2320 C C . GLY D 2 37 ? -7.68200 -10.65800 18.63500 1.000 29.61216 113 GLY D C 1
ATOM 2321 O O . GLY D 2 37 ? -8.68600 -11.37000 18.81500 1.000 31.73834 113 GLY D O 1
ATOM 2322 N N . CYS D 2 38 ? -6.44500 -11.12400 18.72200 1.000 29.36948 114 CYS D N 1
ATOM 2323 C CA . CYS D 2 38 ? -6.14400 -12.49300 19.12300 1.000 25.95447 114 CYS D CA 1
ATOM 2324 C C . CYS D 2 38 ? -5.91100 -12.43600 20.63400 1.000 25.29182 114 CYS D C 1
ATOM 2325 O O . CYS D 2 38 ? -4.83300 -12.03600 21.10700 1.000 27.37768 114 CYS D O 1
ATOM 2328 N N . VAL D 2 39 ? -6.94100 -12.78100 21.39500 1.000 26.35811 115 VAL D N 1
ATOM 2329 C CA . VAL D 2 39 ? -6.95800 -12.51100 22.83200 1.000 25.90945 115 VAL D CA 1
ATOM 2330 C C . VAL D 2 39 ? -7.23900 -13.80400 23.57700 1.000 24.61476 115 VAL D C 1
ATOM 2331 O O . VAL D 2 39 ? -7.95700 -14.66600 23.07200 1.000 26.94635 115 VAL D O 1
ATOM 2335 N N . PRO D 2 40 ? -6.67300 -14.00200 24.75200 1.000 26.15256 116 PRO D N 1
ATOM 2336 C CA . PRO D 2 40 ? -7.05400 -15.16000 25.54000 1.000 27.41462 116 PRO D CA 1
ATOM 2337 C C . PRO D 2 40 ? -8.42800 -14.92600 26.14200 1.000 29.90130 116 PRO D C 1
ATOM 2338 O O . PRO D 2 40 ? -8.82600 -13.78800 26.42500 1.000 32.31838 116 PRO D O 1
ATOM 2342 N N . LEU D 2 41 ? -9.16100 -16.03000 26.33900 1.000 30.89690 117 LEU D N 1
ATOM 2343 C CA . LEU D 2 41 ? -10.45100 -15.97500 27.01700 1.000 32.37694 117 LEU D CA 1
ATOM 2344 C C . LEU D 2 41 ? -10.34200 -16.27600 28.50300 1.000 34.15189 117 LEU D C 1
ATOM 2345 O O . LEU D 2 41 ? -11.29100 -16.00500 29.24900 1.000 38.40599 117 LEU D O 1
ATOM 2350 N N . ASN D 2 42 ? -9.22000 -16.85700 28.92900 1.000 34.70156 118 ASN D N 1
ATOM 2351 C CA . ASN D 2 42 ? -8.96200 -17.23100 30.31300 1.000 37.63374 118 ASN D CA 1
ATOM 2352 C C . ASN D 2 42 ? -7.48700 -16.96800 30.59400 1.000 35.74701 118 ASN D C 1
ATOM 2353 O O . ASN D 2 42 ? -6.72600 -16.58000 29.69800 1.000 35.25723 118 ASN D O 1
ATOM 2358 N N . ILE D 2 43 ? -7.08300 -17.16200 31.85300 1.000 35.25498 119 ILE D N 1
ATOM 2359 C CA . ILE D 2 43 ? -5.70500 -16.90400 32.26000 1.000 31.22283 119 ILE D CA 1
ATOM 2360 C C . ILE D 2 43 ? -4.79400 -17.93900 31.59300 1.000 30.53884 119 ILE D C 1
ATOM 2361 O O . ILE D 2 43 ? -5.13200 -19.12900 31.51300 1.000 33.09742 119 ILE D O 1
ATOM 2366 N N . ILE D 2 44 ? -3.67700 -17.48100 31.02300 1.000 28.87878 120 ILE D N 1
ATOM 2367 C CA . ILE D 2 44 ? -2.71200 -18.37100 30.35600 1.000 27.62272 120 ILE D CA 1
ATOM 2368 C C . ILE D 2 44 ? -2.05300 -19.30300 31.37600 1.000 30.44691 120 ILE D C 1
ATOM 2369 O O . ILE D 2 44 ? -1.40800 -18.83300 32.31900 1.000 31.11390 120 ILE D O 1
ATOM 2374 N N . PRO D 2 45 ? -2.15000 -20.61800 31.24200 1.000 31.18839 121 PRO D N 1
ATOM 2375 C CA . PRO D 2 45 ? -1.52700 -21.49200 32.24800 1.000 31.79398 121 PRO D CA 1
ATOM 2376 C C . PRO D 2 45 ? -0.04900 -21.75400 31.96300 1.000 33.95697 121 PRO D C 1
ATOM 2377 O O . PRO D 2 45 ? 0.43200 -21.65800 30.83400 1.000 35.18783 121 PRO D O 1
ATOM 2381 N N A LEU D 2 46 ? 0.67500 -22.27900 32.96600 0.500 35.12260 122 LEU D N 1
ATOM 2382 N N B LEU D 2 46 ? 0.67900 -21.85800 33.06400 0.500 37.82088 122 LEU D N 1
ATOM 2383 C CA A LEU D 2 46 ? 2.13100 -22.45300 32.80100 0.500 33.82502 122 LEU D CA 1
ATOM 2384 C CA B LEU D 2 46 ? 2.02000 -22.39100 33.04700 0.500 39.12082 122 LEU D CA 1
ATOM 2385 C C A LEU D 2 46 ? 2.69100 -23.88300 32.83200 0.500 32.21825 122 LEU D C 1
ATOM 2386 C C B LEU D 2 46 ? 2.00300 -23.87500 33.32600 0.500 38.93588 122 LEU D C 1
ATOM 2387 O O A LEU D 2 46 ? 3.90400 -24.05300 32.64900 0.500 32.34440 122 LEU D O 1
ATOM 2388 O O B LEU D 2 46 ? 3.05200 -24.50200 33.21800 0.500 40.08230 122 LEU D O 1
ATOM 2397 N N A THR D 2 47 ? 1.87000 -24.91400 32.97600 0.500 34.02510 123 THR D N 1
ATOM 2398 N N B THR D 2 47 ? 0.82100 -24.44500 33.62500 0.500 37.32637 123 THR D N 1
ATOM 2399 C CA A THR D 2 47 ? 2.38600 -26.27000 33.13000 0.500 32.73178 123 THR D CA 1
ATOM 2400 C CA B THR D 2 47 ? 0.63800 -25.88200 33.81000 0.500 34.87295 123 THR D CA 1
ATOM 2401 C C A THR D 2 47 ? 2.05200 -27.12100 31.90800 0.500 29.50844 123 THR D C 1
ATOM 2402 C C B THR D 2 47 ? -0.41300 -26.45700 32.85700 0.500 32.64312 123 THR D C 1
ATOM 2403 O O A THR D 2 47 ? 1.12600 -26.81900 31.15900 0.500 26.54665 123 THR D O 1
ATOM 2404 O O B THR D 2 47 ? -1.21800 -25.73900 32.26000 0.500 31.83868 123 THR D O 1
ATOM 2411 N N A THR D 2 48 ? 2.80400 -28.21100 31.72400 0.500 30.08807 124 THR D N 1
ATOM 2412 N N B THR D 2 48 ? -0.39900 -27.78000 32.72300 0.500 33.34830 124 THR D N 1
ATOM 2413 C CA A THR D 2 48 ? 2.58100 -29.08800 30.57900 0.500 29.91027 124 THR D CA 1
ATOM 2414 C CA B THR D 2 48 ? -1.41900 -28.48600 31.95500 0.500 33.83037 124 THR D CA 1
ATOM 2415 C C A THR D 2 48 ? 1.16200 -29.64600 30.59500 0.500 28.74380 124 THR D C 1
ATOM 2416 C C B THR D 2 48 ? -2.71800 -28.71700 32.71700 0.500 33.64795 124 THR D C 1
ATOM 2417 O O A THR D 2 48 ? 0.62800 -29.99700 31.64600 0.500 29.99789 124 THR D O 1
ATOM 2418 O O B THR D 2 48 ? -3.62700 -29.34800 32.16700 0.500 33.54441 124 THR D O 1
ATOM 2425 N N A ALA D 2 49 ? 0.53600 -29.68800 29.41500 0.500 26.79761 125 ALA D N 1
ATOM 2426 N N B ALA D 2 49 ? -2.85900 -28.19900 33.92200 0.500 32.46734 125 ALA D N 1
ATOM 2427 C CA A ALA D 2 49 ? -0.80500 -30.22600 29.19500 0.500 24.40607 125 ALA D CA 1
ATOM 2428 C CA B ALA D 2 49 ? -4.05800 -28.40500 34.71200 0.500 29.44069 125 ALA D CA 1
ATOM 2429 C C A ALA D 2 49 ? -1.94000 -29.40400 29.80600 0.500 26.18570 125 ALA D C 1
ATOM 2430 C C B ALA D 2 49 ? -5.16900 -27.42900 34.38400 0.500 27.80384 125 ALA D C 1
ATOM 2431 O O A ALA D 2 49 ? -3.08300 -29.87700 29.82200 0.500 26.32964 125 ALA D O 1
ATOM 2432 O O B ALA D 2 49 ? -6.07300 -27.23100 35.19500 0.500 29.37024 125 ALA D O 1
ATOM 2435 N N A ALA D 2 50 ? -1.67900 -28.18200 30.28100 0.500 24.75933 126 ALA D N 1
ATOM 2436 N N B ALA D 2 50 ? -5.15900 -26.81900 33.20500 0.500 24.76661 126 ALA D N 1
ATOM 2437 C CA A ALA D 2 50 ? -2.73900 -27.34000 30.83200 0.500 24.16912 126 ALA D CA 1
ATOM 2438 C CA B ALA D 2 50 ? -6.24000 -25.93500 32.83500 0.500 23.22899 126 ALA D CA 1
ATOM 2439 C C A ALA D 2 50 ? -3.46700 -26.62900 29.69100 0.500 22.92442 126 ALA D C 1
ATOM 2440 C C B ALA D 2 50 ? -6.08800 -25.64100 31.35900 0.500 25.46484 126 ALA D C 1
ATOM 2441 O O A ALA D 2 50 ? -2.89300 -26.42500 28.63000 0.500 26.67467 126 ALA D O 1
ATOM 2442 O O B ALA D 2 50 ? -4.97100 -25.51500 30.85200 0.500 28.83792 126 ALA D O 1
ATOM 2445 N N A LYS D 2 51 ? -4.74800 -26.28200 29.91100 0.500 23.61242 127 LYS D N 1
ATOM 2446 N N B LYS D 2 51 ? -7.20900 -25.45600 30.69900 0.500 27.21549 127 LYS D N 1
ATOM 2447 C CA A LYS D 2 51 ? -5.70400 -25.74700 28.92200 0.500 25.59153 127 LYS D CA 1
ATOM 2448 C CA B LYS D 2 51 ? -7.16200 -25.27900 29.25500 0.500 28.03503 127 LYS D CA 1
ATOM 2449 C C A LYS D 2 51 ? -5.74300 -24.19400 28.85600 0.500 26.32226 127 LYS D C 1
ATOM 2450 C C B LYS D 2 51 ? -6.77200 -23.84400 28.90100 0.500 29.11113 127 LYS D C 1
ATOM 2451 O O A LYS D 2 51 ? -5.50900 -23.50900 29.83500 0.500 27.58175 127 LYS D O 1
ATOM 2452 O O B LYS D 2 51 ? -6.99700 -22.89900 29.67800 0.500 27.96759 127 LYS D O 1
ATOM 2463 N N . LEU D 2 52 ? -6.15000 -23.71600 27.74200 1.000 27.96353 128 LEU D N 1
ATOM 2464 C CA . LEU D 2 52 ? -6.09600 -22.32900 27.21000 1.000 27.34333 128 LEU D CA 1
ATOM 2465 C C . LEU D 2 52 ? -7.11300 -22.13700 26.09200 1.000 28.15160 128 LEU D C 1
ATOM 2466 O O . LEU D 2 52 ? -7.20500 -23.01300 25.23700 1.000 29.10383 128 LEU D O 1
ATOM 2471 N N . MET D 2 53 ? -7.85200 -21.03800 26.13300 1.000 27.85754 129 MET D N 1
ATOM 2472 C CA . MET D 2 53 ? -8.71000 -20.70700 24.99800 1.000 28.98634 129 MET D CA 1
ATOM 2473 C C . MET D 2 53 ? -8.35600 -19.32300 24.48400 1.000 25.98738 129 MET D C 1
ATOM 2474 O O . MET D 2 53 ? -8.18900 -18.38900 25.28200 1.000 26.41554 129 MET D O 1
ATOM 2479 N N . VAL D 2 54 ? -8.25900 -19.19400 23.15600 1.000 23.27755 130 VAL D N 1
ATOM 2480 C CA . VAL D 2 54 ? -7.85300 -17.95200 22.49200 1.000 23.60120 130 VAL D CA 1
ATOM 2481 C C . VAL D 2 54 ? -8.76800 -17.68700 21.30200 1.000 25.47581 130 VAL D C 1
ATOM 2482 O O . VAL D 2 54 ? -9.13200 -18.61100 20.56600 1.000 28.39712 130 VAL D O 1
ATOM 2486 N N . VAL D 2 55 ? -9.10600 -16.42000 21.08600 1.000 23.79993 131 VAL D N 1
ATOM 2487 C CA . VAL D 2 55 ? -9.83200 -15.99500 19.88200 1.000 24.90600 131 VAL D CA 1
ATOM 2488 C C . VAL D 2 55 ? -8.84500 -15.84000 18.73600 1.000 26.20146 131 VAL D C 1
ATOM 2489 O O . VAL D 2 55 ? -7.79900 -15.21700 18.89400 1.000 25.91209 131 VAL D O 1
ATOM 2493 N N . ILE D 2 56 ? -9.15800 -16.44100 17.59000 1.000 25.01175 132 ILE D N 1
ATOM 2494 C CA . ILE D 2 56 ? -8.37600 -16.25600 16.37300 1.000 27.49734 132 ILE D CA 1
ATOM 2495 C C . ILE D 2 56 ? -9.24200 -15.43800 15.42700 1.000 29.46299 132 ILE D C 1
ATOM 2496 O O . ILE D 2 56 ? -10.22600 -15.95600 14.89400 1.000 30.54911 132 ILE D O 1
ATOM 2501 N N . PRO D 2 57 ? -8.94500 -14.16800 15.20500 1.000 30.24658 133 PRO D N 1
ATOM 2502 C CA . PRO D 2 57 ? -9.94700 -13.30700 14.56600 1.000 32.22310 133 PRO D CA 1
ATOM 2503 C C . PRO D 2 57 ? -10.07200 -13.51200 13.05800 1.000 32.99759 133 PRO D C 1
ATOM 2504 O O . PRO D 2 57 ? -11.15200 -13.26000 12.48000 1.000 3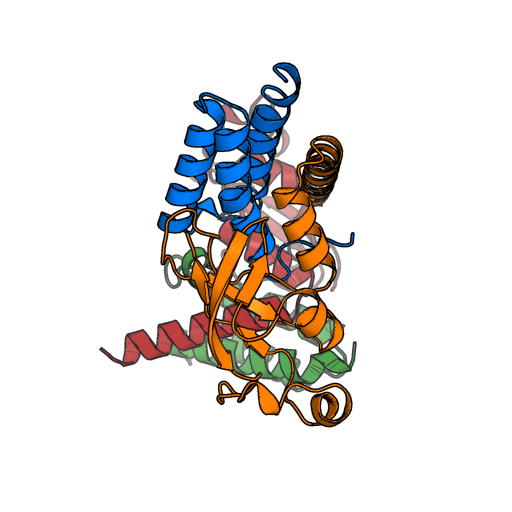4.89074 133 PRO D O 1
ATOM 2508 N N . ASP D 2 58 ? -9.02800 -13.99100 12.39400 1.000 34.49833 134 ASP D N 1
ATOM 2509 C CA . ASP D 2 58 ? -9.05300 -14.00900 10.93500 1.000 35.40149 134 ASP D CA 1
ATOM 2510 C C . ASP D 2 58 ? -8.02000 -15.00400 10.44200 1.000 34.33648 134 ASP D C 1
ATOM 2511 O O . ASP D 2 58 ? -7.21500 -15.51900 11.22200 1.000 32.63891 134 ASP D O 1
ATOM 2516 N N . TYR D 2 59 ? -8.07800 -15.31200 9.14400 1.000 35.24247 135 TYR D N 1
ATOM 2517 C CA . TYR D 2 59 ? -7.15600 -16.28700 8.57000 1.000 36.24566 135 TYR D CA 1
ATOM 2518 C C . TYR D 2 59 ? -5.70900 -15.80100 8.64700 1.000 37.25042 135 TYR D C 1
ATOM 2519 O O . TYR D 2 59 ? -4.78200 -16.60200 8.80900 1.000 36.74280 135 TYR D O 1
ATOM 2528 N N . ASN D 2 60 ? -5.48500 -14.49300 8.47300 1.000 38.84292 136 ASN D N 1
ATOM 2529 C CA . ASN D 2 60 ? -4.11500 -13.98700 8.59000 1.000 40.68055 136 ASN D CA 1
ATOM 2530 C C . ASN D 2 60 ? -3.50300 -14.30100 9.96200 1.000 38.54905 136 ASN D C 1
ATOM 2531 O O . ASN D 2 60 ? -2.32900 -14.68300 10.05500 1.000 38.33005 136 ASN D O 1
ATOM 2536 N N . THR D 2 61 ? -4.27500 -14.13700 11.03800 1.000 36.89513 137 THR D N 1
ATOM 2537 C CA . THR D 2 61 ? -3.77900 -14.53500 12.35300 1.000 36.81914 137 THR D CA 1
ATOM 2538 C C . THR D 2 61 ? -3.62800 -16.04900 12.45300 1.000 36.12257 137 THR D C 1
ATOM 2539 O O . THR D 2 61 ? -2.61400 -16.53600 12.97200 1.000 36.34136 137 THR D O 1
ATOM 2543 N N . TYR D 2 62 ? -4.62800 -16.80900 11.97800 1.000 35.06855 138 TYR D N 1
ATOM 2544 C CA . TYR D 2 62 ? -4.55200 -18.26400 12.05000 1.000 35.24018 138 TYR D CA 1
ATOM 2545 C C . TYR D 2 62 ? -3.28300 -18.78100 11.38600 1.000 36.96234 138 TYR D C 1
ATOM 2546 O O . TYR D 2 62 ? -2.57200 -19.62400 11.94400 1.000 36.65019 138 TYR D O 1
ATOM 2555 N N . LYS D 2 63 ? -2.98700 -18.27900 10.17200 1.000 36.30445 139 LYS D N 1
ATOM 2556 C CA . LYS D 2 63 ? -1.76600 -18.66400 9.47500 1.000 36.61456 139 LYS D CA 1
ATOM 2557 C C . LYS D 2 63 ? -0.51000 -18.25400 10.23300 1.000 35.52942 139 LYS D C 1
ATOM 2558 O O . LYS D 2 63 ? 0.51200 -18.93400 10.12700 1.000 37.11025 139 LYS D O 1
ATOM 2564 N N . ASN D 2 64 ? -0.55400 -17.13800 10.98100 1.000 34.93801 140 ASN D N 1
ATOM 2565 C CA . ASN D 2 64 ? 0.59700 -16.68600 11.75800 1.000 34.45409 140 ASN D CA 1
ATOM 2566 C C . ASN D 2 64 ? 0.81500 -17.50600 13.02400 1.000 36.09871 140 ASN D C 1
ATOM 2567 O O . ASN D 2 64 ? 1.89700 -17.42000 13.61500 1.000 37.60943 140 ASN D O 1
ATOM 2572 N N . THR D 2 65 ? -0.18100 -18.27200 13.47500 1.000 35.05147 141 THR D N 1
ATOM 2573 C CA . THR D 2 65 ? -0.10600 -18.90000 14.79600 1.000 35.54544 141 THR D CA 1
ATOM 2574 C C . THR D 2 65 ? -0.34500 -20.39600 14.80800 1.000 36.53164 141 THR D C 1
ATOM 2575 O O . THR D 2 65 ? -0.01300 -21.04300 15.81200 1.000 38.02368 141 THR D O 1
ATOM 2579 N N . CYS D 2 66 ? -0.90800 -20.97500 13.75600 1.000 36.73817 142 CYS D N 1
ATOM 2580 C CA . CYS D 2 66 ? -1.31700 -22.37100 13.78800 1.000 38.85952 142 CYS D CA 1
ATOM 2581 C C . CYS D 2 66 ? -0.67500 -23.11900 12.63100 1.000 42.64138 142 CYS D C 1
ATOM 2582 O O . CYS D 2 66 ? -0.64900 -22.62400 11.49800 1.000 43.72877 142 CYS D O 1
ATOM 2585 N N . ASP D 2 67 ? -0.15000 -24.30200 12.92800 1.000 44.58839 143 ASP D N 1
ATOM 2586 C CA . ASP D 2 67 ? 0.40100 -25.21200 11.92600 1.000 47.04649 143 ASP D CA 1
ATOM 2587 C C . ASP D 2 67 ? -0.00300 -26.61200 12.36600 1.000 46.20461 143 ASP D C 1
ATOM 2588 O O . ASP D 2 67 ? 0.50400 -27.11400 13.37300 1.000 46.27698 143 ASP D O 1
ATOM 2593 N N . GLY D 2 68 ? -0.89300 -27.25100 11.60700 1.000 47.71819 144 GLY D N 1
ATOM 2594 C CA . GLY D 2 68 ? -1.39200 -28.55700 12.02300 1.000 48.32978 144 GLY D CA 1
ATOM 2595 C C . GLY D 2 68 ? -2.19500 -28.43000 13.30600 1.000 49.18643 144 GLY D C 1
ATOM 2596 O O . GLY D 2 68 ? -3.07200 -27.56900 13.43400 1.000 51.69121 144 GLY D O 1
ATOM 2597 N N . THR D 2 69 ? -1.87500 -29.27500 14.28300 1.000 47.18234 145 THR D N 1
ATOM 2598 C CA . THR D 2 69 ? -2.49800 -29.23700 15.59700 1.000 45.37038 145 THR D CA 1
ATOM 2599 C C . THR D 2 69 ? -1.71300 -28.39900 16.60100 1.000 41.59265 145 THR D C 1
ATOM 2600 O O . THR D 2 69 ? -1.96700 -28.51000 17.80500 1.000 40.92590 145 THR D O 1
ATOM 2604 N N . THR D 2 70 ? -0.77700 -27.56200 16.14700 1.000 36.74894 146 THR D N 1
ATOM 2605 C CA . THR D 2 70 ? 0.05400 -26.76500 17.04500 1.000 35.84561 146 THR D CA 1
ATOM 2606 C C . THR D 2 70 ? -0.31000 -25.30000 16.93800 1.000 32.83610 146 THR D C 1
ATOM 2607 O O . THR D 2 70 ? -0.35800 -24.74200 15.83900 1.000 35.39246 146 THR D O 1
ATOM 2611 N N . PHE D 2 71 ? -0.52000 -24.68300 18.08700 1.000 28.95289 147 PHE D N 1
ATOM 2612 C CA . PHE D 2 71 ? -0.76000 -23.25600 18.20400 1.000 27.13171 147 PHE D CA 1
ATOM 2613 C C . PHE D 2 71 ? 0.45600 -22.67500 18.91000 1.000 27.01944 147 PHE D C 1
ATOM 2614 O O . PHE D 2 71 ? 0.89200 -23.19500 19.94200 1.000 29.64347 147 PHE D O 1
ATOM 2622 N N . THR D 2 72 ? 1.01300 -21.60800 18.35600 1.000 26.10446 148 THR D N 1
ATOM 2623 C CA . THR D 2 72 ? 2.17300 -20.95600 18.93800 1.000 24.56687 148 THR D CA 1
ATOM 2624 C C . THR D 2 72 ? 1.73700 -19.61800 19.50700 1.000 25.55465 148 THR D C 1
ATOM 2625 O O . THR D 2 72 ? 1.16500 -18.78400 18.79500 1.000 28.89297 148 THR D O 1
ATOM 2629 N N . TYR D 2 73 ? 1.97400 -19.43400 20.79700 1.000 25.59515 149 TYR D N 1
ATOM 2630 C CA . TYR D 2 73 ? 1.39500 -18.29900 21.48800 1.000 24.35022 149 TYR D CA 1
ATOM 2631 C C . TYR D 2 73 ? 2.11500 -18.13800 22.81300 1.000 25.15034 149 TYR D C 1
ATOM 2632 O O . TYR D 2 73 ? 2.46000 -19.12700 23.45700 1.000 24.49770 149 TYR D O 1
ATOM 2641 N N . ALA D 2 74 ? 2.41200 -16.89900 23.16900 1.000 26.32435 150 ALA D N 1
ATOM 2642 C CA . ALA D 2 74 ? 3.06600 -16.59700 24.44200 1.000 26.55033 150 ALA D CA 1
ATOM 2643 C C . ALA D 2 74 ? 4.40900 -17.32900 24.58000 1.000 29.89060 150 ALA D C 1
ATOM 2644 O O . ALA D 2 74 ? 4.78700 -17.75700 25.66400 1.000 33.97843 150 ALA D O 1
ATOM 2646 N N . SER D 2 75 ? 5.15800 -17.45600 23.47800 1.000 29.82404 151 SER D N 1
ATOM 2647 C CA . SER D 2 75 ? 6.46600 -18.13900 23.51300 1.000 30.06634 151 SER D CA 1
ATOM 2648 C C . SER D 2 75 ? 6.35000 -19.59100 23.95600 1.000 30.67841 151 SER D C 1
ATOM 2649 O O . SER D 2 75 ? 7.24000 -20.14200 24.60500 1.000 33.85770 151 SER D O 1
ATOM 2652 N N . ALA D 2 76 ? 5.24100 -20.22500 23.62000 1.000 29.43801 152 ALA D N 1
ATOM 2653 C CA . ALA D 2 76 ? 5.03500 -21.61500 24.00800 1.000 28.38915 152 ALA D CA 1
ATOM 2654 C C . ALA D 2 76 ? 4.27900 -22.30800 22.88900 1.000 27.39106 152 ALA D C 1
ATOM 2655 O O . ALA D 2 76 ? 3.65600 -21.67000 22.03400 1.000 28.74790 152 ALA D O 1
ATOM 2657 N N . LEU D 2 77 ? 4.33700 -23.62300 22.90900 1.000 29.74434 153 LEU D N 1
ATOM 2658 C CA . LEU D 2 77 ? 3.59900 -24.43500 21.96200 1.000 31.50991 153 LEU D CA 1
ATOM 2659 C C . LEU D 2 77 ? 2.39400 -25.04100 22.67200 1.000 29.90764 153 LEU D C 1
ATOM 2660 O O . LEU D 2 77 ? 2.47500 -25.42200 23.85000 1.000 29.23594 153 LEU D O 1
ATOM 2665 N N . TRP D 2 78 ? 1.28600 -25.14300 21.94100 1.000 28.60493 154 TRP D N 1
ATOM 2666 C CA . TRP D 2 78 ? 0.02500 -25.60800 22.49200 1.000 27.83416 154 TRP D CA 1
ATOM 2667 C C . TRP D 2 78 ? -0.57200 -26.61600 21.52400 1.000 30.22618 154 TRP D C 1
ATOM 2668 O O . TRP D 2 78 ? -0.58200 -26.39100 20.31000 1.000 32.89724 154 TRP D O 1
ATOM 2679 N N . GLU D 2 79 ? -1.07300 -27.72500 22.06800 1.000 31.26153 155 GLU D N 1
ATOM 2680 C CA . GLU D 2 79 ? -1.74500 -28.74000 21.26200 1.000 33.69129 155 GLU D CA 1
ATOM 2681 C C . GLU D 2 79 ? -3.23800 -28.44500 21.22000 1.000 32.25082 155 GLU D C 1
ATOM 2682 O O . GLU D 2 79 ? -3.90400 -28.40500 22.26100 1.000 30.82775 155 GLU D O 1
ATOM 2688 N N . ILE D 2 80 ? -3.75800 -28.23500 20.01300 1.000 28.65944 156 ILE D N 1
ATOM 2689 C CA . ILE D 2 80 ? -5.14800 -27.83400 19.82600 1.000 29.57548 156 ILE D CA 1
ATOM 2690 C C . ILE D 2 80 ? -6.09100 -28.99700 20.10700 1.000 29.84934 156 ILE D C 1
ATOM 2691 O O . ILE D 2 80 ? -5.90000 -30.10100 19.59100 1.000 32.16419 156 ILE D O 1
ATOM 2696 N N . GLN D 2 81 ? -7.12300 -28.75000 20.92500 1.000 29.27041 157 GLN D N 1
ATOM 2697 C CA . GLN D 2 81 ? -8.13300 -29.74700 21.26300 1.000 27.98102 157 GLN D CA 1
ATOM 2698 C C . GLN D 2 81 ? -9.46800 -29.49900 20.59700 1.000 27.36096 157 GLN D C 1
ATOM 2699 O O . GLN D 2 81 ? -10.23600 -30.45000 20.39800 1.000 29.63743 157 GLN D O 1
ATOM 2705 N N . GLN D 2 82 ? -9.77300 -28.23900 20.27800 1.000 24.00775 158 GLN D N 1
ATOM 2706 C CA . GLN D 2 82 ? -11.05500 -27.90800 19.66800 1.000 24.72676 158 GLN D CA 1
ATOM 2707 C C . GLN D 2 82 ? -10.91000 -26.56100 18.99000 1.000 23.14794 158 GLN D C 1
ATOM 2708 O O . GLN D 2 82 ? -10.18700 -25.69700 19.49900 1.000 22.87755 158 GLN D O 1
ATOM 2714 N N . VAL D 2 83 ? -11.53500 -26.41700 17.81600 1.000 21.39238 159 VAL D N 1
ATOM 2715 C CA . VAL D 2 83 ? -11.72700 -25.12100 17.15500 1.000 21.15855 159 VAL D CA 1
ATOM 2716 C C . VAL D 2 83 ? -13.21800 -24.96200 16.94800 1.000 20.62200 159 VAL D C 1
ATOM 2717 O O . VAL D 2 83 ? -13.87200 -25.87400 16.43200 1.000 22.64346 159 VAL D O 1
ATOM 2721 N N A VAL D 2 84 ? -13.75100 -23.80000 17.33500 0.376 20.93053 160 VAL D N 1
ATOM 2722 N N B VAL D 2 84 ? -13.76700 -23.83900 17.39600 0.624 21.99739 160 VAL D N 1
ATOM 2723 C CA A VAL D 2 84 ? -15.17700 -23.50100 17.24500 0.376 20.06995 160 VAL D CA 1
ATOM 2724 C CA B VAL D 2 84 ? -15.17100 -23.56000 17.13700 0.624 21.85739 160 VAL D CA 1
ATOM 2725 C C A VAL D 2 84 ? -15.33200 -22.19600 16.47900 0.376 22.42100 160 VAL D C 1
ATOM 2726 C C B VAL D 2 84 ? -15.24400 -22.26000 16.37000 0.624 23.18263 160 VAL D C 1
ATOM 2727 O O A VAL D 2 84 ? -14.64700 -21.21100 16.78200 0.376 24.23126 160 VAL D O 1
ATOM 2728 O O B VAL D 2 84 ? -14.42300 -21.35300 16.55500 0.624 25.43918 160 VAL D O 1
ATOM 2735 N N . ASP D 2 85 ? -16.23400 -22.18100 15.50000 1.000 23.04152 161 ASP D N 1
ATOM 2736 C CA . ASP D 2 85 ? -16.46300 -20.97400 14.70200 1.000 23.94284 161 ASP D CA 1
ATOM 2737 C C . ASP D 2 85 ? -17.43900 -20.01400 15.38600 1.000 24.99523 161 ASP D C 1
ATOM 2738 O O . ASP D 2 85 ? -17.93100 -20.24900 16.49300 1.000 26.39415 161 ASP D O 1
ATOM 2743 N N . ALA D 2 86 ? -17.74100 -18.90800 14.70600 1.000 28.61437 162 ALA D N 1
ATOM 2744 C CA . ALA D 2 86 ? -18.58500 -17.88900 15.31400 1.000 31.20221 162 ALA D CA 1
ATOM 2745 C C . ALA D 2 86 ? -20.02000 -18.36100 15.50600 1.000 35.96813 162 ALA D C 1
ATOM 2746 O O . ALA D 2 86 ? -20.77300 -17.72500 16.25400 1.000 38.24074 162 ALA D O 1
ATOM 2748 N N . ASP D 2 87 ? -20.42000 -19.43100 14.82600 1.000 36.44704 163 ASP D N 1
ATOM 2749 C CA . ASP D 2 87 ? -21.73400 -20.04200 14.97300 1.000 38.76050 163 ASP D CA 1
ATOM 2750 C C . ASP D 2 87 ? -21.74600 -21.13900 16.01400 1.000 40.57390 163 ASP D C 1
ATOM 2751 O O . ASP D 2 87 ? -22.71600 -21.90400 16.07900 1.000 43.41179 163 ASP D O 1
ATOM 2756 N N . SER D 2 88 ? -20.69300 -21.22200 16.81600 1.000 36.92402 164 SER D N 1
ATOM 2757 C CA . SER D 2 88 ? -20.51900 -22.25300 17.83800 1.000 37.54313 164 SER D CA 1
ATOM 2758 C C . SER D 2 88 ? -20.47500 -23.65100 17.25300 1.000 36.68062 164 SER D C 1
ATOM 2759 O O . SER D 2 88 ? -20.77000 -24.62500 17.95500 1.000 41.81964 164 SER D O 1
ATOM 2762 N N . LYS D 2 89 ? -20.06700 -23.78000 15.98900 1.000 31.15280 165 LYS D N 1
ATOM 2763 C CA . LYS D 2 89 ? -19.91500 -25.08700 15.35000 1.000 28.37123 165 LYS D CA 1
ATOM 2764 C C . LYS D 2 89 ? -18.45000 -25.51600 15.34000 1.000 26.61676 165 LYS D C 1
ATOM 2765 O O . LYS D 2 89 ? -17.54900 -24.70700 15.12600 1.000 25.66198 165 LYS D O 1
ATOM 2771 N N . ILE D 2 90 ? -18.23800 -26.81200 15.54900 1.000 26.92385 166 ILE D N 1
ATOM 2772 C CA . ILE D 2 90 ? -16.85600 -27.35600 15.57700 1.000 28.05072 166 ILE D CA 1
ATOM 2773 C C . ILE D 2 90 ? -16.27000 -27.39300 14.17300 1.000 26.69668 166 ILE D C 1
ATOM 2774 O O . ILE D 2 90 ? -16.96800 -27.82200 13.24500 1.000 28.34638 166 ILE D O 1
ATOM 2779 N N . VAL D 2 91 ? -15.05300 -26.90000 14.04000 1.000 26.08285 167 VAL D N 1
ATOM 2780 C CA . VAL D 2 91 ? -14.31800 -26.89700 12.79500 1.000 28.34205 167 VAL D CA 1
ATOM 2781 C C . VAL D 2 91 ? -13.26100 -27.98300 12.91800 1.000 32.23210 167 VAL D C 1
ATOM 2782 O O . VAL D 2 91 ? -12.44300 -27.95400 13.84700 1.000 37.82084 167 VAL D O 1
ATOM 2786 N N . GLN D 2 92 ? -13.30000 -28.97000 12.03100 1.000 34.91625 168 GLN D N 1
ATOM 2787 C CA . GLN D 2 92 ? -12.20200 -29.93200 11.99200 1.000 42.57371 168 GLN D CA 1
ATOM 2788 C C . GLN D 2 92 ? -10.95800 -29.27000 11.39900 1.000 41.34751 168 GLN D C 1
ATOM 2789 O O . GLN D 2 92 ? -11.05200 -28.40600 10.51800 1.000 39.84418 168 GLN D O 1
ATOM 2795 N N . LEU D 2 93 ? -9.78300 -29.63300 11.91800 1.000 41.96912 169 LEU D N 1
ATOM 2796 C CA . LEU D 2 93 ? -8.57800 -28.91900 11.50800 1.000 46.10595 169 LEU D CA 1
ATOM 2797 C C . LEU D 2 93 ? -8.33800 -29.01100 10.00900 1.000 50.72228 169 LEU D C 1
ATOM 2798 O O . LEU D 2 93 ? -7.77600 -28.08100 9.41800 1.000 52.11590 169 LEU D O 1
ATOM 2803 N N . SER D 2 94 ? -8.78200 -30.09900 9.37300 1.000 53.77443 170 SER D N 1
ATOM 2804 C CA . SER D 2 94 ? -8.61200 -30.24500 7.92700 1.000 56.53840 170 SER D CA 1
ATOM 2805 C C . SER D 2 94 ? -9.31400 -29.14400 7.12800 1.000 59.04115 170 SER D C 1
ATOM 2806 O O . SER D 2 94 ? -8.89100 -28.84100 6.00500 1.000 60.02845 170 SER D O 1
ATOM 2809 N N . GLU D 2 95 ? -10.37500 -28.54300 7.67500 1.000 59.74054 171 GLU D N 1
ATOM 2810 C CA . GLU D 2 95 ? -11.14800 -27.52900 6.90900 1.000 59.25056 171 GLU D CA 1
ATOM 2811 C C . GLU D 2 95 ? -10.48700 -26.14600 6.97700 1.000 55.81518 171 GLU D C 1
ATOM 2812 O O . GLU D 2 95 ? -10.90700 -25.27000 6.21700 1.000 53.73512 171 GLU D O 1
ATOM 2818 N N . ILE D 2 96 ? -9.54900 -25.92800 7.89900 1.000 55.73943 172 ILE D N 1
ATOM 2819 C CA . ILE D 2 96 ? -8.95000 -24.56500 8.02600 1.000 57.60599 172 ILE D CA 1
ATOM 2820 C C . ILE D 2 96 ? -7.77900 -24.48300 7.05100 1.000 59.44727 172 ILE D C 1
ATOM 2821 O O . ILE D 2 96 ? -6.62400 -24.46800 7.49800 1.000 60.45506 172 ILE D O 1
ATOM 2826 N N . SER D 2 97 ? -8.09200 -24.41500 5.76300 1.000 62.20310 173 SER D N 1
ATOM 2827 C CA . SER D 2 97 ? -7.05300 -24.40500 4.70800 1.000 64.92529 173 SER D CA 1
ATOM 2828 C C . SER D 2 97 ? -7.17800 -23.08400 3.96600 1.000 66.60971 173 SER D C 1
ATOM 2829 O O . SER D 2 97 ? -8.22700 -22.44800 4.08600 1.000 65.33897 173 SER D O 1
ATOM 2832 N N . MET D 2 98 ? -6.12200 -22.68300 3.26900 1.000 70.96051 174 MET D N 1
ATOM 2833 C CA . MET D 2 98 ? -6.21300 -21.45500 2.44700 1.000 74.62673 174 MET D CA 1
ATOM 2834 C C . MET D 2 98 ? -7.39400 -21.57600 1.47800 1.000 76.72191 174 MET D C 1
ATOM 2835 O O . MET D 2 98 ? -8.06600 -20.55700 1.26000 1.000 76.93865 174 MET D O 1
ATOM 2840 N N . ASP D 2 99 ? -7.65100 -22.76100 0.91300 1.000 79.34326 175 ASP D N 1
ATOM 2841 C CA . ASP D 2 99 ? -8.73100 -22.80300 -0.07200 1.000 81.85533 175 ASP D CA 1
ATOM 2842 C C . ASP D 2 99 ? -10.10800 -22.69400 0.57200 1.000 78.35657 175 ASP D C 1
ATOM 2843 O O . ASP D 2 99 ? -11.03000 -22.13800 -0.03600 1.000 78.76935 175 ASP D O 1
ATOM 2848 N N . ASN D 2 100 ? -10.26300 -23.19500 1.79800 1.000 72.74778 176 ASN D N 1
ATOM 2849 C CA . ASN D 2 100 ? -11.56000 -23.22400 2.46200 1.000 67.60587 176 ASN D CA 1
ATOM 2850 C C . ASN D 2 100 ? -11.76600 -22.08400 3.46100 1.000 62.21440 176 ASN D C 1
ATOM 2851 O O . ASN D 2 100 ? -12.89700 -21.88900 3.91700 1.000 58.99744 176 ASN D O 1
ATOM 2856 N N . SER D 2 101 ? -10.72300 -21.31500 3.77800 1.000 60.37807 177 SER D N 1
ATOM 2857 C CA . SER D 2 101 ? -10.85400 -20.19400 4.71500 1.000 58.03220 177 SER D CA 1
ATOM 2858 C C . SER D 2 101 ? -12.02300 -19.24700 4.44500 1.000 58.99691 177 SER D C 1
ATOM 2859 O O . SER D 2 101 ? -12.65100 -18.80100 5.41700 1.000 60.57441 177 SER D O 1
ATOM 2862 N N . PRO D 2 102 ? -12.36800 -18.88800 3.20500 1.000 61.74376 178 PRO D N 1
ATOM 2863 C CA . PRO D 2 102 ? -13.51400 -17.98000 3.01500 1.000 60.83601 178 PRO D CA 1
ATOM 2864 C C . PRO D 2 102 ? -14.85400 -18.57300 3.39900 1.000 56.69693 178 PRO D C 1
ATOM 2865 O O . PRO D 2 102 ? -15.82500 -17.82000 3.54700 1.000 55.98930 178 PRO D O 1
ATOM 2869 N N . ASN D 2 103 ? -14.95700 -19.88700 3.52500 1.000 52.57038 179 ASN D N 1
ATOM 2870 C CA . ASN D 2 103 ? -16.22000 -20.49500 3.90900 1.000 53.89113 179 ASN D CA 1
ATOM 2871 C C . ASN D 2 103 ? -16.39000 -20.61100 5.41500 1.000 51.93156 179 ASN D C 1
ATOM 2872 O O . ASN D 2 103 ? -17.46700 -21.01200 5.87300 1.000 51.03740 179 ASN D O 1
ATOM 2877 N N . LEU D 2 104 ? -15.37000 -20.26400 6.19100 1.000 48.25981 180 LEU D N 1
ATOM 2878 C CA . LEU D 2 104 ? -15.45900 -20.38900 7.63900 1.000 48.66010 180 LEU D CA 1
ATOM 2879 C C . LEU D 2 104 ? -16.07200 -19.14100 8.25600 1.000 46.83734 180 LEU D C 1
ATOM 2880 O O . LEU D 2 104 ? -16.00500 -18.04200 7.68900 1.000 49.18606 180 LEU D O 1
ATOM 2885 N N . ALA D 2 105 ? -16.67700 -19.32100 9.43000 1.000 41.53157 181 ALA D N 1
ATOM 2886 C CA . ALA D 2 105 ? -17.32300 -18.23300 10.15500 1.000 36.15489 181 ALA D CA 1
ATOM 2887 C C . ALA D 2 105 ? -16.34700 -17.70000 11.21000 1.000 34.23880 181 ALA D C 1
ATOM 2888 O O . ALA D 2 105 ? -16.36000 -18.12500 12.37100 1.000 36.25805 181 ALA D O 1
ATOM 2890 N N . TRP D 2 106 ? -15.48100 -16.76400 10.79700 1.000 34.06140 182 TRP D N 1
ATOM 2891 C CA . TRP D 2 106 ? -14.57600 -16.08900 11.72400 1.000 32.45898 182 TRP D CA 1
ATOM 2892 C C . TRP D 2 106 ? -15.36600 -15.16700 12.65100 1.000 33.00250 182 TRP D C 1
ATOM 2893 O O . TRP D 2 106 ? -16.41100 -14.62900 12.26800 1.000 34.26427 182 TRP D O 1
ATOM 2904 N N . PRO D 2 107 ? -14.86600 -14.92700 13.86900 1.000 32.22556 183 PRO D N 1
ATOM 2905 C CA . PRO D 2 107 ? -13.60800 -15.44100 14.41600 1.000 29.20353 183 PRO D CA 1
ATOM 2906 C C . PRO D 2 107 ? -13.76700 -16.86700 14.92900 1.000 29.54905 183 PRO D C 1
ATOM 2907 O O . PRO D 2 107 ? -14.87300 -17.28600 15.22700 1.000 31.50902 183 PRO D O 1
ATOM 2911 N N . LEU D 2 108 ? -12.64900 -17.56200 15.09900 1.000 27.57576 184 LEU D N 1
ATOM 2912 C CA . LEU D 2 108 ? -12.63100 -18.90200 15.68600 1.000 27.54081 184 LEU D CA 1
ATOM 2913 C C . LEU D 2 108 ? -12.16700 -18.80000 17.12800 1.000 26.86174 184 LEU D C 1
ATOM 2914 O O . LEU D 2 108 ? -11.48800 -17.85300 17.52000 1.000 31.31021 184 LEU D O 1
ATOM 2919 N N . ILE D 2 109 ? -12.54200 -19.79500 17.93400 1.000 26.23162 185 ILE D N 1
ATOM 2920 C CA . ILE D 2 109 ? -11.99700 -19.92800 19.29200 1.000 26.23526 185 ILE D CA 1
ATOM 2921 C C . ILE D 2 109 ? -11.28500 -21.26500 19.35200 1.000 25.61805 185 ILE D C 1
ATOM 2922 O O . ILE D 2 109 ? -11.87500 -22.31300 19.04500 1.000 25.03742 185 ILE D O 1
ATOM 2927 N N . VAL D 2 110 ? -10.01400 -21.22200 19.70700 1.000 26.23353 186 VAL D N 1
ATOM 2928 C CA . VAL D 2 110 ? -9.17300 -22.40000 19.80100 1.000 25.85790 186 VAL D CA 1
ATOM 2929 C C . VAL D 2 110 ? -9.05100 -22.74300 21.27700 1.000 25.19010 186 VAL D C 1
ATOM 2930 O O . VAL D 2 110 ? -8.78900 -21.86300 22.10500 1.000 25.29494 186 VAL D O 1
ATOM 2934 N N . THR D 2 111 ? -9.27100 -24.00700 21.60900 1.000 24.13584 187 THR D N 1
ATOM 2935 C CA . THR D 2 111 ? -8.96700 -24.57100 22.92400 1.000 24.82540 187 THR D CA 1
ATOM 2936 C C . THR D 2 111 ? -7.73700 -25.44200 22.76700 1.000 24.12216 187 THR D C 1
ATOM 2937 O O . THR D 2 111 ? -7.69400 -26.29800 21.87100 1.000 25.98371 187 THR D O 1
ATOM 2941 N N . ALA D 2 112 ? -6.75100 -25.23900 23.64300 1.000 25.71593 188 ALA D N 1
ATOM 2942 C CA . ALA D 2 112 ? -5.46300 -25.91500 23.50000 1.000 26.60436 188 ALA D CA 1
ATOM 2943 C C . ALA D 2 112 ? -4.92600 -26.30200 24.87000 1.000 30.07784 188 ALA D C 1
ATOM 2944 O O . ALA D 2 112 ? -5.35200 -25.74600 25.87900 1.000 29.83366 188 ALA D O 1
ATOM 2946 N N . LEU D 2 113 ? -4.02100 -27.30000 24.89900 1.000 30.77019 189 LEU D N 1
ATOM 2947 C CA . LEU D 2 113 ? -3.30400 -27.69300 26.10800 1.000 31.77498 189 LEU D CA 1
ATOM 2948 C C . LEU D 2 113 ? -1.82200 -27.38300 25.95000 1.000 32.48815 189 LEU D C 1
ATOM 2949 O O . LEU D 2 113 ? -1.24500 -27.62700 24.89200 1.000 35.57046 189 LEU D O 1
ATOM 2954 N N . ARG D 2 114 ? -1.18300 -26.89000 27.00300 1.000 31.16795 190 ARG D N 1
ATOM 2955 C CA . ARG D 2 114 ? 0.23400 -26.56800 26.85500 1.000 30.28144 190 ARG D CA 1
ATOM 2956 C C . ARG D 2 114 ? 1.06700 -27.80000 26.51200 1.000 31.27508 190 ARG D C 1
ATOM 2957 O O . ARG D 2 114 ? 0.90800 -28.85800 27.13100 1.000 32.82279 190 ARG D O 1
ATOM 2965 N N . ALA D 2 115 ? 1.99700 -27.64900 25.55300 1.000 31.11685 191 ALA D N 1
ATOM 2966 C CA . ALA D 2 115 ? 2.78600 -28.79500 25.08200 1.000 34.98445 191 ALA D CA 1
ATOM 2967 C C . ALA D 2 115 ? 3.94900 -29.16200 25.99200 1.000 37.67018 191 ALA D C 1
ATOM 2968 O O . ALA D 2 115 ? 4.31400 -30.34800 26.07100 1.000 40.65842 191 ALA D O 1
ATOM 2970 N N . ASN D 2 116 ? 4.57100 -28.18500 26.64700 1.000 39.04810 192 ASN D N 1
ATOM 2971 C CA . ASN D 2 116 ? 5.74300 -28.42000 27.48000 1.000 41.52690 192 ASN D CA 1
ATOM 2972 C C . ASN D 2 116 ? 5.63700 -27.48100 28.67300 1.000 46.01182 192 ASN D C 1
ATOM 2973 O O . ASN D 2 116 ? 4.90500 -26.49400 28.63900 1.000 47.20509 192 ASN D O 1
ATOM 2978 N N . SER D 2 117 ? 6.36300 -27.78200 29.73100 1.000 52.71243 193 SER D N 1
ATOM 2979 C CA . SER D 2 117 ? 6.34500 -26.84500 30.84400 1.000 59.37359 193 SER D CA 1
ATOM 2980 C C . SER D 2 117 ? 7.16500 -25.60000 30.49800 1.000 64.19079 193 SER D C 1
ATOM 2981 O O . SER D 2 117 ? 8.11400 -25.65200 29.71100 1.000 67.09555 193 SER D O 1
ATOM 2984 N N . ALA D 2 118 ? 6.78400 -24.46600 31.07700 1.000 64.68859 194 ALA D N 1
ATOM 2985 C CA . ALA D 2 118 ? 7.60600 -23.27200 30.94000 1.000 64.90677 194 ALA D CA 1
ATOM 2986 C C . ALA D 2 118 ? 8.91000 -23.44900 31.71900 1.000 64.89682 194 ALA D C 1
ATOM 2987 O O . ALA D 2 118 ? 10.00000 -23.21200 31.19700 1.000 64.24320 194 ALA D O 1
#

InterPro domains:
  IPR001205 RNA-directed RNA polymerase, C-terminal domain [PF00680] (4889-5173)
  IPR002589 Macro domain [PF01661] (1058-1164)
  IPR002589 Macro domain [PS51154] (1025-1194)
  IPR002589 Macro domain [SM00506] (1037-1165)
  IPR007094 RNA-directed RNA polymerase, catalytic domain [PS50507] (5004-5166)
  IPR008740 Peptidase C30, coronavirus [PF05409] (3292-3575)
  IPR008740 Peptidase C30, coronavirus [PS51442] (3264-3569)
  IPR008740 Peptidase C30, coronavirus [cd21666] (3267-3563)
  IPR009003 Peptidase S1, PA clan [SSF50494] (3266-3563)
  IPR009461 Non-structural protein NSP16, coronavirus-like [PF06460] (6800-7095)
  IPR009466 Non-structural protein 14, coronavirus [PF06471] (5929-6449)
  IPR009469 RNA-dependent RNA polymerase, N-terminal, coronavirus [PF06478] (4407-4758)
  IPR013016 Peptidase C16, coronavirus [PF08715] (1564-1882)
  IPR013016 Peptidase C16, coronavirus [PS51124] (1634-1898)
  IPR014822 Non-structural protein NSP9, coronavirus [PF08710] (4141-4253)
  IPR014822 Non-structural protein NSP9, coronavirus [PS51951] (4141-4253)
  IPR014828 Non-structural protein NSP7, coronavirus [PF08716] (3860-3942)
  IPR014828 Non-structural protein NSP7, coronavirus [PS51949] (3860-3942)
  IPR014829 Non-structural protein NSP8, coronavirus [PF08717] (3943-4140)
  IPR014829 Non-structural protein NSP8, coronavirus [PS51950] (3943-4140)